Protein AF-A0AAD7UD82-F1 (afdb_monomer)

Foldseek 3Di:
DDPVVVVLVVVVVVLVVCVVVDDDPVVNVVVVVVNVVVVVVVVVVVVVVCVVVPDDPPDPVPPPPPPDDDPVVVVVVVCVVCVVVPPPDPPPCPVVVVVVVVVVVVVVVVVVVVVPDDDAQVPDPPDDPVNHDPPPVVVDDDDDDDPDDDDDPDPVNVVVVVVVVCVCVVVVPDPDDDDPVLLVVLVDDPPPPPPPPDPPDDPPDDPVVVVVCVVVVDDPPPDDPVSVVVVVVVVVVVVVCVVVVNPDDDDDDDDPVVVVVVQAQDAPQVVDDPDPDRDDPGGPHDPCRVPVQDDDPSNDDDDPVPDDPVRVVVVVVVVVVVVVVVVVVVVVSLVVSCVSHVVCVVVPPPPPVPDDDDDDDDDDDDDDDDDDPPVRVVVVVVVVVVVCVVVPPPPDDDDDDDDDDDDDDDDDDDDDDDDDD

pLDDT: mean 71.44, std 18.41, range [32.69, 97.19]

Sequence (421 aa):
MSATDLSEVTALSAVCEQYATGGSEAEVRSRLKEVHDAAVAASKFWNGRAKLLGTRPPRPAEELLVEGVDSETVWQQLQTQYKDLFAEDEDDEEEVSERDAAAEARALEAENAKDARDKHWSLRGEVWASDRPEDSLLGSDLTWDVKRKRGAVDADLTAKLEEVIKERIGEGRFDEVASAELQEKALDKPKPAVDDGDLGMAPRAGLAEEYEREYLGVQESKPTRDEAIDALWARLSGKLDALSHFHTAPQKPSLDLEAAAKIADIPAVSLEETTPLAVAATDHRAPEEVHAKKRGKASTLRASDEATTQERRATRAAKKRARNAKRKRLADDAKIVARLNPSRSLLRYDKKEDEPSKNLRPDAELPPSSKKSASTHLFEQLTEEARRVVHGDAAAVVPGDDVRSSTKRRRGAGAAAALKL

Organism: NCBI:txid2483200

Secondary structure (DSSP, 8-state):
--HHHHHHHHHHHHHHHHGGGT--HHHHHHHHHHHHHHHHHHHHHHHHHHHHS---PPPTTSS---TT--HHHHHHHHHHHHHTTSSS-SSSSHHHHHHHHHHHHHHHHHHHHHHTSPPPGGGSSS--GGGS-TTTTTTS------S-PPPP--HHHHHHHHHHHHHHHHHT---PPPPHHHHHHHHSPPPPP---TTTTS--SS-HHHHHHHHHHT----PPPHHHHHHHHHHHHHHHHHHHTTT-SPPPP----HHHHHHHTTSBHHHHS-S-SS----SBSS-HHHHS-PPPGGGSS---TTTS-HHHHHHHHHHHHHHHHHHHHHHHHHHHHHHHH-TTTTTS---TTTTS-----PPPPP--------HHHHHHHHHHHHHHHHHHT-----PPPP--------------------

Radius of gyration: 54.0 Å; Cα contacts (8 Å, |Δi|>4): 73; chains: 1; bounding box: 100×70×161 Å

InterPro domains:
  IPR012173 U3 small nucleolar ribonucleoprotein complex, subunit Mpp10 [PF04006] (104-330)
  IPR012173 U3 small nucleolar ribonucleoprotein complex, subunit Mpp10 [PTHR17039] (103-373)

Mean predicted aligned error: 22.77 Å

Solvent-accessible surface area (backbone atoms only — not comparable to full-atom values): 27460 Å² total; per-residue (Å²): 134,58,81,67,64,57,55,56,55,51,51,58,52,54,57,59,60,48,64,80,71,72,70,57,73,67,59,55,52,51,53,52,48,52,54,50,52,50,51,52,49,50,50,50,49,52,56,50,47,52,62,70,50,64,69,82,78,76,59,84,82,76,76,68,82,60,92,85,70,62,68,66,60,54,51,53,52,50,52,59,66,50,48,74,77,71,71,79,70,89,82,80,43,60,76,55,50,50,51,50,50,50,49,49,50,50,49,50,51,56,48,53,58,55,70,75,42,86,74,57,57,91,80,47,79,94,72,53,82,85,75,43,69,84,75,55,66,82,82,48,97,75,90,79,88,74,98,73,83,79,81,78,90,46,73,68,57,53,52,54,52,50,49,56,51,51,49,34,60,74,72,65,67,73,94,70,86,73,57,67,69,52,52,50,62,43,65,53,70,76,74,75,70,80,73,74,71,60,90,84,58,80,74,93,62,55,74,70,56,52,51,50,31,61,74,69,64,59,74,85,72,70,72,50,76,64,56,52,50,50,55,50,45,56,57,48,50,55,52,51,36,60,74,54,72,63,76,64,82,78,78,80,89,75,83,57,61,68,60,58,58,65,55,50,82,42,50,39,58,76,77,48,75,98,55,102,67,83,88,56,91,53,65,64,56,50,72,54,74,79,46,72,72,49,72,68,85,61,52,57,90,68,60,76,85,79,47,50,75,67,55,53,51,50,52,53,50,50,53,51,49,54,52,50,50,54,51,48,51,54,52,51,53,49,52,54,30,29,68,75,25,62,84,56,53,77,53,68,81,68,78,61,83,83,53,82,86,70,88,73,77,87,77,81,91,77,83,96,76,77,101,61,56,75,66,57,53,51,51,49,52,51,52,50,52,53,46,39,67,73,71,65,73,79,78,84,82,78,90,79,88,84,90,78,87,85,88,82,89,80,89,82,89,89,83,83,89,84,82,88,133

Structure (mmCIF, N/CA/C/O backbone):
data_AF-A0AAD7UD82-F1
#
_entry.id   AF-A0AAD7UD82-F1
#
loop_
_atom_site.group_PDB
_atom_site.id
_atom_site.type_symbol
_atom_site.label_atom_id
_atom_site.label_alt_id
_atom_site.label_comp_id
_atom_site.label_asym_id
_atom_site.label_entity_id
_atom_site.label_seq_id
_atom_site.pdbx_PDB_ins_code
_atom_site.Cartn_x
_atom_site.Cartn_y
_atom_site.Cartn_z
_atom_site.occupancy
_atom_site.B_iso_or_equiv
_atom_site.auth_seq_id
_atom_site.auth_comp_id
_atom_site.auth_asym_id
_atom_site.auth_atom_id
_atom_site.pdbx_PDB_model_num
ATOM 1 N N . MET A 1 1 ? 27.948 16.096 -43.966 1.00 41.59 1 MET A N 1
ATOM 2 C CA . MET A 1 1 ? 27.167 16.726 -42.884 1.00 41.59 1 MET A CA 1
ATOM 3 C C . MET A 1 1 ? 28.084 16.784 -41.685 1.00 41.59 1 MET A C 1
ATOM 5 O O . MET A 1 1 ? 28.415 15.743 -41.129 1.00 41.59 1 MET A O 1
ATOM 9 N N . SER A 1 2 ? 28.663 17.953 -41.434 1.00 43.12 2 SER A N 1
ATOM 10 C CA . SER A 1 2 ? 29.642 18.142 -40.359 1.00 43.12 2 SER A CA 1
ATOM 11 C C . SER A 1 2 ? 28.936 18.143 -39.005 1.00 43.12 2 SER A C 1
ATOM 13 O O . SER A 1 2 ? 27.756 18.463 -38.921 1.00 43.12 2 SER A O 1
ATOM 15 N N . ALA A 1 3 ? 29.657 17.795 -37.937 1.00 42.06 3 ALA A N 1
ATOM 16 C CA . ALA A 1 3 ? 29.125 17.666 -36.575 1.00 42.06 3 ALA A CA 1
ATOM 17 C C . ALA A 1 3 ? 28.396 18.923 -36.040 1.00 42.06 3 ALA A C 1
ATOM 19 O O . ALA A 1 3 ? 27.605 18.817 -35.108 1.00 42.06 3 ALA A O 1
ATOM 20 N N . THR A 1 4 ? 28.613 20.088 -36.655 1.00 53.38 4 THR A N 1
ATOM 21 C CA . THR A 1 4 ? 27.913 21.355 -36.388 1.00 53.38 4 THR A CA 1
ATOM 22 C C . THR A 1 4 ? 26.453 21.353 -36.850 1.00 53.38 4 THR A C 1
ATOM 24 O O . THR A 1 4 ? 25.592 21.929 -36.188 1.00 53.38 4 THR A O 1
ATOM 27 N N . ASP A 1 5 ? 26.143 20.638 -37.933 1.00 48.50 5 ASP A N 1
ATOM 28 C CA . ASP A 1 5 ? 24.815 20.641 -38.562 1.00 48.50 5 ASP A CA 1
ATOM 29 C C . ASP A 1 5 ? 23.801 19.846 -37.717 1.00 48.50 5 ASP A C 1
ATOM 31 O O . ASP A 1 5 ? 22.602 20.112 -37.735 1.00 48.50 5 ASP A O 1
ATOM 35 N N . LEU A 1 6 ? 24.287 18.878 -36.929 1.00 48.62 6 LEU A N 1
ATOM 36 C CA . LEU A 1 6 ? 23.470 18.074 -36.017 1.00 48.62 6 LEU A CA 1
ATOM 37 C C . LEU A 1 6 ? 23.188 18.800 -34.693 1.00 48.62 6 LEU A C 1
ATOM 39 O O . LEU A 1 6 ? 22.106 18.620 -34.137 1.00 48.62 6 LEU A O 1
ATOM 43 N N . SER A 1 7 ? 24.100 19.658 -34.214 1.00 54.25 7 SER A N 1
ATOM 44 C CA . SER A 1 7 ? 23.888 20.433 -32.981 1.00 54.25 7 SER A CA 1
ATOM 45 C C . SER A 1 7 ? 22.821 21.526 -33.126 1.00 54.25 7 SER A C 1
ATOM 47 O O . SER A 1 7 ? 22.067 21.790 -32.187 1.00 54.25 7 SER A O 1
ATOM 49 N N . GLU A 1 8 ? 22.699 22.123 -34.312 1.00 53.66 8 GLU A N 1
ATOM 50 C CA . GLU A 1 8 ? 21.733 23.198 -34.579 1.00 53.66 8 GLU A CA 1
ATOM 51 C C . GLU A 1 8 ? 20.295 22.662 -34.714 1.00 53.66 8 GLU A C 1
ATOM 53 O O . GLU A 1 8 ? 19.345 23.273 -34.220 1.00 53.66 8 GLU A O 1
ATOM 58 N N . VAL A 1 9 ? 20.130 21.458 -35.274 1.00 53.81 9 VAL A N 1
ATOM 59 C CA . VAL A 1 9 ? 18.827 20.774 -35.365 1.00 53.81 9 VAL A CA 1
ATOM 60 C C . VAL A 1 9 ? 18.359 20.275 -33.991 1.00 53.81 9 VAL A C 1
ATOM 62 O O . VAL A 1 9 ? 17.173 20.370 -33.669 1.00 53.81 9 VAL A O 1
ATOM 65 N N . THR A 1 10 ? 19.277 19.828 -33.123 1.00 55.84 10 THR A N 1
ATOM 66 C CA . THR A 1 10 ? 18.935 19.467 -31.735 1.00 55.84 10 THR A CA 1
ATOM 67 C C . THR A 1 10 ? 18.533 20.671 -30.879 1.00 55.84 10 THR A C 1
ATOM 69 O O . THR A 1 10 ? 17.670 20.537 -30.012 1.00 55.84 10 THR A O 1
ATOM 72 N N . ALA A 1 11 ? 19.080 21.862 -31.149 1.00 54.47 11 ALA A N 1
ATOM 73 C CA . ALA A 1 11 ? 18.708 23.085 -30.436 1.00 54.47 11 ALA A CA 1
ATOM 74 C C . ALA A 1 11 ? 17.272 23.538 -30.771 1.00 54.47 11 ALA A C 1
ATOM 76 O O . ALA A 1 11 ? 16.523 23.928 -29.876 1.00 54.47 11 ALA A O 1
ATOM 77 N N . LEU A 1 12 ? 16.849 23.408 -32.033 1.00 52.34 12 LEU A N 1
ATOM 78 C CA . LEU A 1 12 ? 15.473 23.699 -32.464 1.00 52.34 12 LEU A CA 1
ATOM 79 C C . LEU A 1 12 ? 14.443 22.717 -31.876 1.00 52.34 12 LEU A C 1
ATOM 81 O O . LEU A 1 12 ? 13.342 23.129 -31.504 1.00 52.34 12 LEU A O 1
ATOM 85 N N . SER A 1 13 ? 14.817 21.442 -31.728 1.00 56.28 13 SER A N 1
ATOM 86 C CA . SER A 1 13 ? 13.989 20.423 -31.065 1.00 56.28 13 SER A CA 1
ATOM 87 C C . SER A 1 13 ? 13.797 20.717 -29.571 1.00 56.28 13 SER A C 1
ATOM 89 O O . SER A 1 13 ? 12.679 20.638 -29.065 1.00 56.28 13 SER A O 1
ATOM 91 N N . ALA A 1 14 ? 14.861 21.127 -28.871 1.00 56.06 14 ALA A N 1
ATOM 92 C CA . ALA A 1 14 ? 14.815 21.432 -27.439 1.00 56.06 14 ALA A CA 1
ATOM 93 C C . ALA A 1 14 ? 13.984 22.689 -27.112 1.00 56.06 14 ALA A C 1
ATOM 95 O O . ALA A 1 14 ? 13.322 22.750 -26.075 1.00 56.06 14 ALA A O 1
ATOM 96 N N . VAL A 1 15 ? 13.974 23.686 -28.006 1.00 56.69 15 VAL A N 1
ATOM 97 C CA . VAL A 1 15 ? 13.125 24.881 -27.860 1.00 56.69 15 VAL A CA 1
ATOM 98 C C . VAL A 1 15 ? 11.642 24.530 -28.031 1.00 56.69 15 VAL A C 1
ATOM 100 O O . VAL A 1 15 ? 10.810 25.058 -27.294 1.00 56.69 15 VAL A O 1
ATOM 103 N N . CYS A 1 16 ? 11.297 23.599 -28.929 1.00 54.72 16 CYS A N 1
ATOM 104 C CA . CYS A 1 16 ? 9.913 23.146 -29.107 1.00 54.72 16 CYS A CA 1
ATOM 105 C C . CYS A 1 16 ? 9.400 22.281 -27.941 1.00 54.72 16 CYS A C 1
ATOM 107 O O . CYS A 1 16 ? 8.233 22.404 -27.574 1.00 54.72 16 CYS A O 1
ATOM 109 N N . GLU A 1 17 ? 10.242 21.452 -27.314 1.00 52.62 17 GLU A N 1
ATOM 110 C CA . GLU A 1 17 ? 9.834 20.639 -26.153 1.00 52.62 17 GLU A CA 1
ATOM 111 C C . GLU A 1 17 ? 9.592 21.476 -24.883 1.00 52.62 17 GLU A C 1
ATOM 113 O O . GLU A 1 17 ? 8.673 21.181 -24.120 1.00 52.62 17 GLU A O 1
ATOM 118 N N . GLN A 1 18 ? 10.331 22.572 -24.672 1.00 51.25 18 GLN A N 1
ATOM 119 C CA . GLN A 1 18 ? 10.130 23.460 -23.511 1.00 51.25 18 GLN A CA 1
ATOM 120 C C . GLN A 1 18 ? 8.876 24.348 -23.615 1.00 51.25 18 GLN A C 1
ATOM 122 O O . GLN A 1 18 ? 8.358 24.822 -22.599 1.00 51.25 18 GLN A O 1
ATOM 127 N N . TYR A 1 19 ? 8.334 24.534 -24.822 1.00 49.72 19 TYR A N 1
ATOM 128 C CA . TYR A 1 19 ? 7.053 25.216 -25.042 1.00 49.72 19 TYR A CA 1
ATOM 129 C C . TYR A 1 19 ? 5.864 24.458 -24.433 1.00 49.72 19 TYR A C 1
ATOM 131 O O . TYR A 1 19 ? 4.862 25.076 -24.076 1.00 49.72 19 TYR A O 1
ATOM 139 N N . ALA A 1 20 ? 5.983 23.139 -24.247 1.00 52.00 20 ALA A N 1
ATOM 140 C CA . ALA A 1 20 ? 4.963 22.333 -23.581 1.00 52.00 20 ALA A CA 1
ATOM 141 C C . ALA A 1 20 ? 4.936 22.534 -22.050 1.00 52.00 20 ALA A C 1
ATOM 143 O O . ALA A 1 20 ? 3.969 22.132 -21.405 1.00 52.00 20 ALA A O 1
ATOM 144 N N . THR A 1 21 ? 5.960 23.171 -21.459 1.00 50.28 21 THR A N 1
ATOM 145 C CA . THR A 1 21 ? 6.137 23.289 -19.997 1.00 50.28 21 THR A CA 1
ATOM 146 C C . THR A 1 21 ? 5.994 24.708 -19.421 1.00 50.28 21 THR A C 1
ATOM 148 O O . THR A 1 21 ? 6.273 24.908 -18.243 1.00 50.28 21 THR A O 1
ATOM 151 N N . GLY A 1 22 ? 5.511 25.693 -20.193 1.00 51.94 22 GLY A N 1
ATOM 152 C CA . GLY A 1 22 ? 5.015 26.968 -19.638 1.00 51.94 22 GLY A CA 1
ATOM 153 C C . GLY A 1 22 ? 6.053 28.063 -19.332 1.00 51.94 22 GLY A C 1
ATOM 154 O O . GLY A 1 22 ? 5.940 28.739 -18.311 1.00 51.94 22 GLY A O 1
ATOM 155 N N . GLY A 1 23 ? 7.045 28.278 -20.203 1.00 58.81 23 GLY A N 1
ATOM 156 C CA . GLY A 1 23 ? 7.944 29.444 -20.116 1.00 58.81 23 GLY A CA 1
ATOM 157 C C . GLY A 1 23 ? 7.244 30.778 -20.438 1.00 58.81 23 GLY A C 1
ATOM 158 O O . GLY A 1 23 ? 6.305 30.818 -21.232 1.00 58.81 23 GLY A O 1
ATOM 159 N N . SER A 1 24 ? 7.691 31.885 -19.828 1.00 69.00 24 SER A N 1
ATOM 160 C CA . SER A 1 24 ? 7.093 33.214 -20.050 1.00 69.00 24 SER A CA 1
ATOM 161 C C . SER A 1 24 ? 7.308 33.715 -21.490 1.00 69.00 24 SER A C 1
ATOM 163 O O . SER A 1 24 ? 8.380 33.541 -22.070 1.00 69.00 24 SER A O 1
ATOM 165 N N . GLU A 1 25 ? 6.300 34.374 -22.075 1.00 64.00 25 GLU A N 1
ATOM 166 C CA . GLU A 1 25 ? 6.295 34.807 -23.488 1.00 64.00 25 GLU A CA 1
ATOM 167 C C . GLU A 1 25 ? 7.490 35.715 -23.858 1.00 64.00 25 GLU A C 1
ATOM 169 O O . GLU A 1 25 ? 7.962 35.718 -24.997 1.00 64.00 25 GLU A O 1
ATOM 174 N N . ALA A 1 26 ? 8.026 36.455 -22.884 1.00 66.06 26 ALA A N 1
ATOM 175 C CA . ALA A 1 26 ? 9.202 37.304 -23.058 1.00 66.06 26 ALA A CA 1
ATOM 176 C C . ALA A 1 26 ? 10.496 36.496 -23.265 1.00 66.06 26 ALA A C 1
ATOM 178 O O . ALA A 1 26 ? 11.315 36.849 -24.114 1.00 66.06 26 ALA A O 1
ATOM 179 N N . GLU A 1 27 ? 10.666 35.393 -22.533 1.00 68.94 27 GLU A N 1
ATOM 180 C CA . GLU A 1 27 ? 11.852 34.532 -22.626 1.00 68.94 27 GLU A CA 1
ATOM 181 C C . GLU A 1 27 ? 11.884 33.779 -23.960 1.00 68.94 27 GLU A C 1
ATOM 183 O O . GLU A 1 27 ? 12.913 33.688 -24.631 1.00 68.94 27 GLU A O 1
ATOM 188 N N . VAL A 1 28 ? 10.710 33.341 -24.402 1.00 67.25 28 VAL A N 1
ATOM 189 C CA . VAL A 1 28 ? 10.487 32.727 -25.708 1.00 67.25 28 VAL A CA 1
ATOM 190 C C . VAL A 1 28 ? 10.848 33.678 -26.855 1.00 67.25 28 VAL A C 1
ATOM 192 O O . VAL A 1 28 ? 11.573 33.295 -27.773 1.00 67.25 28 VAL A O 1
ATOM 195 N N . ARG A 1 29 ? 10.392 34.938 -26.802 1.00 70.12 29 ARG A N 1
ATOM 196 C CA . ARG A 1 29 ? 10.712 35.947 -27.828 1.00 70.12 29 ARG A CA 1
ATOM 197 C C . ARG A 1 29 ? 12.199 36.300 -27.853 1.00 70.12 29 ARG A C 1
ATOM 199 O O . ARG A 1 29 ? 12.736 36.522 -28.935 1.00 70.12 29 ARG A O 1
ATOM 206 N N . SER A 1 30 ? 12.863 36.325 -26.694 1.00 75.44 30 SER A N 1
ATOM 207 C CA . SER A 1 30 ? 14.314 36.543 -26.605 1.00 75.44 30 SER A CA 1
ATOM 208 C C . SER A 1 30 ? 15.085 35.430 -27.309 1.00 75.44 30 SER A C 1
ATOM 210 O O . SER A 1 30 ? 15.912 35.703 -28.174 1.00 75.44 30 SER A O 1
ATOM 212 N N . ARG A 1 31 ? 14.749 34.168 -27.020 1.00 70.31 31 ARG A N 1
ATOM 213 C CA . ARG A 1 31 ? 15.411 33.013 -27.641 1.00 70.31 31 ARG A CA 1
ATOM 214 C C . ARG A 1 31 ? 15.108 32.892 -29.134 1.00 70.31 31 ARG A C 1
ATOM 216 O O . ARG A 1 31 ? 15.991 32.548 -29.912 1.00 70.31 31 ARG A O 1
ATOM 223 N N . LEU A 1 32 ? 13.893 33.236 -29.569 1.00 73.75 32 LEU A N 1
ATOM 224 C CA . LEU A 1 32 ? 13.558 33.276 -30.997 1.00 73.75 32 LEU A CA 1
ATOM 225 C C . LEU A 1 32 ? 14.373 34.345 -31.741 1.00 73.75 32 LEU A C 1
ATOM 227 O O . LEU A 1 32 ? 14.777 34.138 -32.884 1.00 73.75 32 LEU A O 1
ATOM 231 N N . LYS A 1 33 ? 14.645 35.475 -31.078 1.00 75.81 33 LYS A N 1
ATOM 232 C CA . LYS A 1 33 ? 15.500 36.535 -31.611 1.00 75.81 33 LYS A CA 1
ATOM 233 C C . LYS A 1 33 ? 16.958 36.086 -31.713 1.00 75.81 33 LYS A C 1
ATOM 235 O O . LYS A 1 33 ? 17.575 36.322 -32.742 1.00 75.81 33 LYS A O 1
ATOM 240 N N . GLU A 1 34 ? 17.468 35.356 -30.723 1.00 79.31 34 GLU A N 1
ATOM 241 C CA . GLU A 1 34 ? 18.815 34.764 -30.769 1.00 79.31 34 GLU A CA 1
ATOM 242 C C . GLU A 1 34 ? 18.970 33.755 -31.919 1.00 79.31 34 GLU A C 1
ATOM 244 O O . GLU A 1 34 ? 19.964 33.796 -32.644 1.00 79.31 34 GLU A O 1
ATOM 249 N N . VAL A 1 35 ? 17.967 32.899 -32.153 1.00 74.44 35 VAL A N 1
ATOM 250 C CA . VAL A 1 35 ? 17.963 31.964 -33.294 1.00 74.44 35 VAL A CA 1
ATOM 251 C C . VAL A 1 35 ? 17.886 32.713 -34.630 1.00 74.44 35 VAL A C 1
ATOM 253 O O . VAL A 1 35 ? 18.587 32.358 -35.579 1.00 74.44 35 VAL A O 1
ATOM 256 N N . HIS A 1 36 ? 17.074 33.770 -34.717 1.00 77.25 36 HIS A N 1
ATOM 257 C CA . HIS A 1 36 ? 16.993 34.611 -35.913 1.00 77.25 36 HIS A CA 1
ATOM 258 C C . HIS A 1 36 ? 18.325 35.315 -36.205 1.00 77.25 36 HIS A C 1
ATOM 260 O O . HIS A 1 36 ? 18.802 35.285 -37.339 1.00 77.25 36 HIS A O 1
ATOM 266 N N . ASP A 1 37 ? 18.962 35.888 -35.185 1.00 77.06 37 ASP A N 1
ATOM 267 C CA . ASP A 1 37 ? 20.243 36.578 -35.317 1.00 77.06 37 ASP A CA 1
ATOM 268 C C . ASP A 1 37 ? 21.368 35.599 -35.703 1.00 77.06 37 ASP A C 1
ATOM 270 O O . ASP A 1 37 ? 22.201 35.923 -36.556 1.00 77.06 37 ASP A O 1
ATOM 274 N N . ALA A 1 38 ? 21.345 34.367 -35.178 1.00 73.19 38 ALA A N 1
ATOM 275 C CA . ALA A 1 38 ? 22.253 33.293 -35.581 1.00 73.19 38 ALA A CA 1
ATOM 276 C C . ALA A 1 38 ? 22.040 32.863 -37.045 1.00 73.19 38 ALA A C 1
ATOM 278 O O . ALA A 1 38 ? 23.007 32.733 -37.798 1.00 73.19 38 ALA A O 1
ATOM 279 N N . ALA A 1 39 ? 20.788 32.729 -37.496 1.00 68.81 39 ALA A N 1
ATOM 280 C CA . ALA A 1 39 ? 20.468 32.412 -38.889 1.00 68.81 39 ALA A CA 1
ATOM 281 C C . ALA A 1 39 ? 20.890 33.537 -39.854 1.00 68.81 39 ALA A C 1
ATOM 283 O O . ALA A 1 39 ? 21.414 33.280 -40.942 1.00 68.81 39 ALA A O 1
ATOM 284 N N . VAL A 1 40 ? 20.725 34.800 -39.449 1.00 73.62 40 VAL A N 1
ATOM 285 C CA . VAL A 1 40 ? 21.196 35.965 -40.212 1.00 73.62 40 VAL A CA 1
ATOM 286 C C . VAL A 1 40 ? 22.728 36.000 -40.268 1.00 73.62 40 VAL A C 1
ATOM 288 O O . VAL A 1 40 ? 23.292 36.304 -41.323 1.00 73.62 40 VAL A O 1
ATOM 291 N N . ALA A 1 41 ? 23.420 35.656 -39.178 1.00 73.31 41 ALA A N 1
ATOM 292 C CA . ALA A 1 41 ? 24.879 35.551 -39.150 1.00 73.31 41 ALA A CA 1
ATOM 293 C C . ALA A 1 41 ? 25.392 34.411 -40.047 1.00 73.31 41 ALA A C 1
ATOM 295 O O . ALA A 1 41 ? 26.320 34.626 -40.830 1.00 73.31 41 ALA A O 1
ATOM 296 N N . ALA A 1 42 ? 24.741 33.245 -40.021 1.00 69.88 42 ALA A N 1
ATOM 297 C CA . ALA A 1 42 ? 25.049 32.123 -40.901 1.00 69.88 42 ALA A CA 1
ATOM 298 C C . ALA A 1 42 ? 24.818 32.484 -42.378 1.00 69.88 42 ALA A C 1
ATOM 300 O O . ALA A 1 42 ? 25.689 32.253 -43.213 1.00 69.88 42 ALA A O 1
ATOM 301 N N . SER A 1 43 ? 23.707 33.146 -42.711 1.00 70.75 43 SER A N 1
ATOM 302 C CA . SER A 1 43 ? 23.436 33.625 -44.075 1.00 70.75 43 SER A CA 1
ATOM 303 C C . SER A 1 43 ? 24.486 34.631 -44.558 1.00 70.75 43 SER A C 1
ATOM 305 O O . SER A 1 43 ? 24.950 34.550 -45.697 1.00 70.75 43 SER A O 1
ATOM 307 N N . LYS A 1 44 ? 24.938 35.550 -43.696 1.00 73.94 44 LYS A N 1
ATOM 308 C CA . LYS A 1 44 ? 26.041 36.473 -44.020 1.00 73.94 44 LYS A CA 1
ATOM 309 C C . LYS A 1 44 ? 27.370 35.742 -44.195 1.00 73.94 44 LYS A C 1
ATOM 311 O O . LYS A 1 44 ? 28.128 36.096 -45.094 1.00 73.94 44 LYS A O 1
ATOM 316 N N . PHE A 1 45 ? 27.640 34.717 -43.390 1.00 75.50 45 PHE A N 1
ATOM 317 C CA . PHE A 1 45 ? 28.834 33.884 -43.510 1.00 75.50 45 PHE A CA 1
ATOM 318 C C . PHE A 1 45 ? 28.839 33.081 -44.817 1.00 75.50 45 PHE A C 1
ATOM 320 O O . PHE A 1 45 ? 29.833 33.101 -45.538 1.00 75.50 45 PHE A O 1
ATOM 327 N N . TRP A 1 46 ? 27.719 32.456 -45.185 1.00 61.56 46 TRP A N 1
ATOM 328 C CA . TRP A 1 46 ? 27.580 31.711 -46.439 1.00 61.56 46 TRP A CA 1
ATOM 329 C C . TRP A 1 46 ? 27.593 32.624 -47.670 1.00 61.56 46 TRP A C 1
ATOM 331 O O . TRP A 1 46 ? 28.277 32.312 -48.641 1.00 61.56 46 TRP A O 1
ATOM 341 N N . ASN A 1 47 ? 26.955 33.796 -47.612 1.00 61.06 47 ASN A N 1
ATOM 342 C CA . ASN A 1 47 ? 27.049 34.804 -48.674 1.00 61.06 47 ASN A CA 1
ATOM 343 C C . ASN A 1 47 ? 28.449 35.441 -48.770 1.00 61.06 47 ASN A C 1
ATOM 345 O O . ASN A 1 47 ? 28.890 35.802 -49.858 1.00 61.06 47 ASN A O 1
ATOM 349 N N . GLY A 1 48 ? 29.175 35.565 -47.655 1.00 63.53 48 GLY A N 1
ATOM 350 C CA . GLY A 1 48 ? 30.577 35.992 -47.634 1.00 63.53 48 GLY A CA 1
ATOM 351 C C . GLY A 1 48 ? 31.518 34.923 -48.195 1.00 63.53 48 GLY A C 1
ATOM 352 O O . GLY A 1 48 ? 32.422 35.230 -48.968 1.00 63.53 48 GLY A O 1
ATOM 353 N N . ARG A 1 49 ? 31.253 33.649 -47.893 1.00 54.62 49 ARG A N 1
ATOM 354 C CA . ARG A 1 49 ? 31.968 32.497 -48.453 1.00 54.62 49 ARG A CA 1
ATOM 355 C C . ARG A 1 49 ? 31.684 32.314 -49.946 1.00 54.62 49 ARG A C 1
ATOM 357 O O . ARG A 1 49 ? 32.597 31.955 -50.675 1.00 54.62 49 ARG A O 1
ATOM 364 N N . ALA A 1 50 ? 30.482 32.654 -50.411 1.00 52.25 50 ALA A N 1
ATOM 365 C CA . ALA A 1 50 ? 30.121 32.729 -51.830 1.00 52.25 50 ALA A CA 1
ATOM 366 C C . ALA A 1 50 ? 30.737 33.936 -52.570 1.00 52.25 50 ALA A C 1
ATOM 368 O O . ALA A 1 50 ? 30.701 33.982 -53.792 1.00 52.25 50 ALA A O 1
ATOM 369 N N . LYS A 1 51 ? 31.305 34.916 -51.850 1.00 56.22 51 LYS A N 1
ATOM 370 C CA . LYS A 1 51 ? 32.158 35.970 -52.431 1.00 56.22 51 LYS A CA 1
ATOM 371 C C . LYS A 1 51 ? 33.641 35.580 -52.465 1.00 56.22 51 LYS A C 1
ATOM 373 O O . LYS A 1 51 ? 34.376 36.125 -53.278 1.00 56.22 51 LYS A O 1
ATOM 378 N N . LEU A 1 52 ? 34.076 34.661 -51.593 1.00 54.16 52 LEU A N 1
ATOM 379 C CA . LEU A 1 52 ? 35.445 34.118 -51.550 1.00 54.16 52 LEU A CA 1
ATOM 380 C C . LEU A 1 52 ? 35.639 32.914 -52.487 1.00 54.16 52 LEU A C 1
ATOM 382 O O . LEU A 1 52 ? 36.712 32.741 -53.054 1.00 54.16 52 LEU A O 1
ATOM 386 N N . LEU A 1 53 ? 34.599 32.102 -52.677 1.00 50.75 53 LEU A N 1
ATOM 387 C CA . LEU A 1 53 ? 34.477 31.170 -53.794 1.00 50.75 53 LEU A CA 1
ATOM 388 C C . LEU A 1 53 ? 33.948 31.991 -54.964 1.00 50.75 53 LEU A C 1
ATOM 390 O O . LEU A 1 53 ? 32.756 32.267 -55.011 1.00 50.75 53 LEU A O 1
ATOM 394 N N . GLY A 1 54 ? 34.863 32.468 -55.809 1.00 44.88 54 GLY A N 1
ATOM 395 C CA . GLY A 1 54 ? 34.603 33.416 -56.887 1.00 44.88 54 GLY A CA 1
ATOM 396 C C . GLY A 1 54 ? 33.284 33.188 -57.628 1.00 44.88 54 GLY A C 1
ATOM 397 O O . GLY A 1 54 ? 32.823 32.062 -57.811 1.00 44.88 54 GLY A O 1
ATOM 398 N N . THR A 1 55 ? 32.692 34.306 -58.037 1.00 52.19 55 THR A N 1
ATOM 399 C CA . THR A 1 55 ? 31.581 34.416 -58.984 1.00 52.19 55 THR A CA 1
ATOM 400 C C . THR A 1 55 ? 31.484 33.224 -59.933 1.00 52.19 55 THR A C 1
ATOM 402 O O . THR A 1 55 ? 32.471 32.858 -60.571 1.00 52.19 55 THR A O 1
ATOM 405 N N . ARG A 1 56 ? 30.272 32.670 -60.072 1.00 44.69 56 ARG A N 1
ATOM 406 C CA . ARG A 1 56 ? 29.895 31.799 -61.195 1.00 44.69 56 ARG A CA 1
ATOM 407 C C . ARG A 1 56 ? 30.546 32.353 -62.473 1.00 44.69 56 ARG A C 1
ATOM 409 O O . ARG A 1 56 ? 30.303 33.529 -62.753 1.00 44.69 56 ARG A O 1
ATOM 416 N N . PRO A 1 57 ? 31.362 31.581 -63.213 1.00 44.25 57 PRO A N 1
ATOM 417 C CA . PRO A 1 57 ? 31.971 32.112 -64.420 1.00 44.25 57 PRO A CA 1
ATOM 418 C C . PRO A 1 57 ? 30.844 32.542 -65.371 1.00 44.25 57 PRO A C 1
ATOM 420 O O . PRO A 1 57 ? 29.859 31.798 -65.511 1.00 44.25 57 PRO A O 1
ATOM 423 N N . PRO A 1 58 ? 30.920 33.748 -65.960 1.00 47.25 58 PRO A N 1
ATOM 424 C CA . PRO A 1 58 ? 29.966 34.155 -66.975 1.00 47.25 58 PRO A CA 1
ATOM 425 C C . PRO A 1 58 ? 29.996 33.131 -68.111 1.00 47.25 58 PRO A C 1
ATOM 427 O O . PRO A 1 58 ? 31.023 32.515 -68.404 1.00 47.25 58 PRO A O 1
ATOM 430 N N . ARG A 1 59 ? 28.831 32.884 -68.714 1.00 47.81 59 ARG A N 1
ATOM 431 C CA . ARG A 1 59 ? 28.765 31.992 -69.872 1.00 47.81 59 ARG A CA 1
ATOM 432 C C . ARG A 1 59 ? 29.608 32.626 -70.985 1.00 47.81 59 ARG A C 1
ATOM 434 O O . ARG A 1 59 ? 29.532 33.841 -71.149 1.00 47.81 59 ARG A O 1
ATOM 441 N N . PRO A 1 60 ? 30.323 31.839 -71.803 1.00 45.34 60 PRO A N 1
ATOM 442 C CA . PRO A 1 60 ? 31.175 32.365 -72.877 1.00 45.34 60 PRO A CA 1
ATOM 443 C C . PRO A 1 60 ? 30.422 33.199 -73.936 1.00 45.34 60 PRO A C 1
ATOM 445 O O . PRO A 1 60 ? 31.043 33.838 -74.774 1.00 45.34 60 PRO A O 1
ATOM 448 N N . ALA A 1 61 ? 29.086 33.234 -73.889 1.00 45.75 61 ALA A N 1
ATOM 449 C CA . ALA A 1 61 ? 28.245 34.077 -74.736 1.00 45.75 61 ALA A CA 1
ATOM 450 C C . ALA A 1 61 ? 28.019 35.511 -74.199 1.00 45.75 61 ALA A C 1
ATOM 452 O O . ALA A 1 61 ? 27.428 36.319 -74.907 1.00 45.75 61 ALA A O 1
ATOM 453 N N . GLU A 1 62 ? 28.456 35.844 -72.979 1.00 52.03 62 GLU A N 1
ATOM 454 C CA . GLU A 1 62 ? 28.234 37.169 -72.362 1.00 52.03 62 GLU A CA 1
ATOM 455 C C . GLU A 1 62 ? 29.490 38.065 -72.325 1.00 52.03 62 GLU A C 1
ATOM 457 O O . GLU A 1 62 ? 29.391 39.217 -71.914 1.00 52.03 62 GLU A O 1
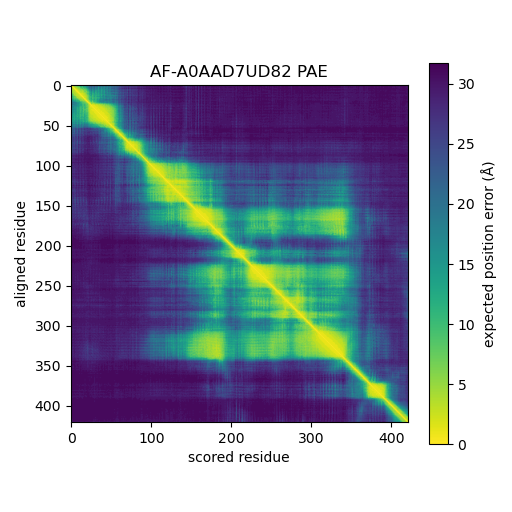ATOM 462 N N . GLU A 1 63 ? 30.648 37.593 -72.810 1.00 49.28 63 GLU A N 1
ATOM 463 C CA . GLU A 1 63 ? 31.910 38.368 -72.866 1.00 49.28 63 GLU A CA 1
ATOM 464 C C . GLU A 1 63 ? 32.369 38.703 -74.305 1.00 49.28 63 GLU A C 1
ATOM 466 O O . GLU A 1 63 ? 33.371 39.381 -74.503 1.00 49.28 63 GLU A O 1
ATOM 471 N N . LEU A 1 64 ? 31.611 38.288 -75.331 1.00 51.25 64 LEU A N 1
ATOM 472 C CA . LEU A 1 64 ? 31.919 38.552 -76.748 1.00 51.25 64 LEU A CA 1
ATOM 473 C C . LEU A 1 64 ? 31.090 39.677 -77.391 1.00 51.25 64 LEU A C 1
ATOM 475 O O . LEU A 1 64 ? 31.238 39.935 -78.582 1.00 51.25 64 LEU A O 1
ATOM 479 N N . LEU A 1 65 ? 30.268 40.401 -76.626 1.00 50.47 65 LEU A N 1
ATOM 480 C CA . LEU A 1 65 ? 29.706 41.683 -77.076 1.00 50.47 65 LEU A CA 1
ATOM 481 C C . LEU A 1 65 ? 30.622 42.840 -76.652 1.00 50.47 65 LEU A C 1
ATOM 483 O O . LEU A 1 65 ? 30.242 43.725 -75.890 1.00 50.47 65 LEU A O 1
ATOM 487 N N . VAL A 1 66 ? 31.853 42.827 -77.162 1.00 50.31 66 VAL A N 1
ATOM 488 C CA . VAL A 1 66 ? 32.627 44.060 -77.318 1.00 50.31 66 VAL A CA 1
ATOM 489 C C . VAL A 1 66 ? 32.296 44.587 -78.708 1.00 50.31 66 VAL A C 1
ATOM 491 O O . VAL A 1 66 ? 32.595 43.951 -79.717 1.00 50.31 66 VAL A O 1
ATOM 494 N N . GLU A 1 67 ? 31.603 45.720 -78.751 1.00 54.91 67 GLU A N 1
ATOM 495 C CA . GLU A 1 67 ? 31.222 46.406 -79.982 1.00 54.91 67 GLU A CA 1
ATOM 496 C C . GLU A 1 67 ? 32.471 46.690 -80.839 1.00 54.91 67 GLU A C 1
ATOM 498 O O . GLU A 1 67 ? 33.333 47.475 -80.446 1.00 54.91 67 GLU A O 1
ATOM 503 N N . GLY A 1 68 ? 32.570 46.052 -82.013 1.00 58.22 68 GLY A N 1
ATOM 504 C CA . GLY A 1 68 ? 33.469 46.494 -83.087 1.00 58.22 68 GLY A CA 1
ATOM 505 C C . GLY A 1 68 ? 34.485 45.497 -83.657 1.00 58.22 68 GLY A C 1
ATOM 506 O O . GLY A 1 68 ? 35.308 45.929 -84.460 1.00 58.22 68 GLY A O 1
ATOM 507 N N . VAL A 1 69 ? 34.458 44.203 -83.313 1.00 59.72 69 VAL A N 1
ATOM 508 C CA . VAL A 1 69 ? 35.339 43.201 -83.954 1.00 59.72 69 VAL A CA 1
ATOM 509 C C . VAL A 1 69 ? 34.506 42.196 -84.750 1.00 59.72 69 VAL A C 1
ATOM 511 O O . VAL A 1 69 ? 33.710 41.455 -84.178 1.00 59.72 69 VAL A O 1
ATOM 514 N N . ASP A 1 70 ? 34.676 42.183 -86.076 1.00 63.47 70 ASP A N 1
ATOM 515 C CA . ASP A 1 70 ? 33.974 41.262 -86.975 1.00 63.47 70 ASP A CA 1
ATOM 516 C C . ASP A 1 70 ? 34.278 39.803 -86.612 1.00 63.47 70 ASP A C 1
ATOM 518 O O . ASP A 1 70 ? 35.437 39.378 -86.565 1.00 63.47 70 ASP A O 1
ATOM 522 N N . SER A 1 71 ? 33.214 39.029 -86.383 1.00 57.19 71 SER A N 1
ATOM 523 C CA . SER A 1 71 ? 33.285 37.605 -86.023 1.00 57.19 71 SER A CA 1
ATOM 524 C C . SER A 1 71 ? 34.084 36.766 -87.029 1.00 57.19 71 SER A C 1
ATOM 526 O O . SER A 1 71 ? 34.734 35.794 -86.654 1.00 57.19 71 SER A O 1
ATOM 528 N N . GLU A 1 72 ? 34.105 37.180 -88.293 1.00 63.16 72 GLU A N 1
ATOM 529 C CA . GLU A 1 72 ? 34.801 36.505 -89.388 1.00 63.16 72 GLU A CA 1
ATOM 530 C C . GLU A 1 72 ? 36.330 36.637 -89.277 1.00 63.16 72 GLU A C 1
ATOM 532 O O . GLU A 1 72 ? 37.065 35.682 -89.532 1.00 63.16 72 GLU A O 1
ATOM 537 N N . THR A 1 73 ? 36.817 37.779 -88.783 1.00 71.00 73 THR A N 1
ATOM 538 C CA . THR A 1 73 ? 38.247 38.033 -88.557 1.00 71.00 73 THR A CA 1
ATOM 539 C C . THR A 1 73 ? 38.777 37.191 -87.401 1.00 71.00 73 THR A C 1
ATOM 541 O O . THR A 1 73 ? 39.864 36.628 -87.493 1.00 71.00 73 THR A O 1
ATOM 544 N N . VAL A 1 74 ? 37.980 37.034 -86.338 1.00 68.50 74 VAL A N 1
ATOM 545 C CA . VAL A 1 74 ? 38.317 36.181 -85.185 1.00 68.50 74 VAL A CA 1
ATOM 546 C C . VAL A 1 74 ? 38.390 34.712 -85.603 1.00 68.50 74 VAL A C 1
ATOM 548 O O . VAL A 1 74 ? 39.332 34.016 -85.229 1.00 68.50 74 VAL A O 1
ATOM 551 N N . TRP A 1 75 ? 37.451 34.249 -86.434 1.00 67.75 75 TRP A N 1
ATOM 552 C CA . TRP A 1 75 ? 37.466 32.883 -86.963 1.00 67.75 75 TRP A CA 1
ATOM 553 C C . TRP A 1 75 ? 38.663 32.606 -87.881 1.00 67.75 75 TRP A C 1
ATOM 555 O O . TRP A 1 75 ? 39.276 31.546 -87.765 1.00 67.75 75 TRP A O 1
ATOM 565 N N . GLN A 1 76 ? 39.058 33.553 -88.736 1.00 73.00 76 GLN A N 1
ATOM 566 C CA . GLN A 1 76 ? 40.242 33.405 -89.596 1.00 73.00 76 GLN A CA 1
ATOM 567 C C . GLN A 1 76 ? 41.559 33.410 -88.803 1.00 73.00 76 GLN A C 1
ATOM 569 O O . GLN A 1 76 ? 42.500 32.686 -89.144 1.00 73.00 76 GLN A O 1
ATOM 574 N N . GLN A 1 77 ? 41.628 34.189 -87.721 1.00 67.94 77 GLN A N 1
ATOM 575 C CA . GLN A 1 77 ? 42.793 34.236 -86.835 1.00 67.94 77 GLN A CA 1
ATOM 576 C C . GLN A 1 77 ? 42.914 32.959 -85.997 1.00 67.94 77 GLN A C 1
ATOM 578 O O . GLN A 1 77 ? 44.013 32.433 -85.835 1.00 67.94 77 GLN A O 1
ATOM 583 N N . LEU A 1 78 ? 41.785 32.401 -85.545 1.00 69.62 78 LEU A N 1
ATOM 584 C CA . LEU A 1 78 ? 41.759 31.079 -84.919 1.00 69.62 78 LEU A CA 1
ATOM 585 C C . LEU A 1 78 ? 42.201 29.995 -85.911 1.00 69.62 78 LEU A C 1
ATOM 587 O O . LEU A 1 78 ? 43.044 29.168 -85.581 1.00 69.62 78 LEU A O 1
ATOM 591 N N . GLN A 1 79 ? 41.682 30.017 -87.141 1.00 67.19 79 GLN A N 1
ATOM 592 C CA . GLN A 1 79 ? 42.051 29.035 -88.162 1.00 67.19 79 GLN A CA 1
ATOM 593 C C . GLN A 1 79 ? 43.540 29.069 -88.493 1.00 67.19 79 GLN A C 1
ATOM 595 O O . GLN A 1 79 ? 44.125 28.013 -88.671 1.00 67.19 79 GLN A O 1
ATOM 600 N N . THR A 1 80 ? 44.171 30.242 -88.552 1.00 70.44 80 THR A N 1
ATOM 601 C CA . THR A 1 80 ? 45.616 30.341 -88.816 1.00 70.44 80 THR A CA 1
ATOM 602 C C . THR A 1 80 ? 46.468 29.942 -87.616 1.00 70.44 80 THR A C 1
ATOM 604 O O . THR A 1 80 ? 47.488 29.297 -87.817 1.00 70.44 80 THR A O 1
ATOM 607 N N . GLN A 1 81 ? 46.046 30.241 -86.383 1.00 64.06 81 GLN A N 1
ATOM 608 C CA . GLN A 1 81 ? 46.775 29.805 -85.185 1.00 64.06 81 GLN A CA 1
ATOM 609 C C . GLN A 1 81 ? 46.687 28.298 -84.921 1.00 64.06 81 GLN A C 1
ATOM 611 O O . GLN A 1 81 ? 47.644 27.723 -84.415 1.00 64.06 81 GLN A O 1
ATOM 616 N N . TYR A 1 82 ? 45.568 27.654 -85.261 1.00 63.12 82 TYR A N 1
ATOM 617 C CA . TYR A 1 82 ? 45.415 26.207 -85.087 1.00 63.12 82 TYR A CA 1
ATOM 618 C C . TYR A 1 82 ? 45.898 25.395 -86.292 1.00 63.12 82 TYR A C 1
ATOM 620 O O . TYR A 1 82 ? 46.099 24.196 -86.154 1.00 63.12 82 TYR A O 1
ATOM 628 N N . LYS A 1 83 ? 46.135 26.014 -87.455 1.00 60.31 83 LYS A N 1
ATOM 629 C CA . LYS A 1 83 ? 46.612 25.301 -88.649 1.00 60.31 83 LYS A CA 1
ATOM 630 C C . LYS A 1 83 ? 47.994 24.673 -88.460 1.00 60.31 83 LYS A C 1
ATOM 632 O O . LYS A 1 83 ? 48.217 23.585 -88.970 1.00 60.31 83 LYS A O 1
ATOM 637 N N . ASP A 1 84 ? 48.866 25.311 -87.683 1.00 59.38 84 ASP A N 1
ATOM 638 C CA . ASP A 1 84 ? 50.222 24.811 -87.415 1.00 59.38 84 ASP A CA 1
ATOM 639 C C . ASP A 1 84 ? 50.258 23.757 -86.287 1.00 59.38 84 ASP A C 1
ATOM 641 O O . ASP A 1 84 ? 51.265 23.087 -86.102 1.00 59.38 84 ASP A O 1
ATOM 645 N N . LEU A 1 85 ? 49.155 23.579 -85.547 1.00 58.00 85 LEU A N 1
ATOM 646 C CA . LEU A 1 85 ? 48.998 22.556 -84.499 1.00 58.00 85 LEU A CA 1
ATOM 647 C C . LEU A 1 85 ? 48.470 21.212 -85.032 1.00 58.00 85 LEU A C 1
ATOM 649 O O . LEU A 1 85 ? 48.438 20.246 -84.279 1.00 58.00 85 LEU A O 1
ATOM 653 N N . PHE A 1 86 ? 48.051 21.157 -86.301 1.00 49.88 86 PHE A N 1
ATOM 654 C CA . PHE A 1 86 ? 47.487 19.967 -86.958 1.00 49.88 86 PHE A CA 1
ATOM 655 C C . PHE A 1 86 ? 48.193 19.628 -88.287 1.00 49.88 86 PHE A C 1
ATOM 657 O O . PHE A 1 86 ? 47.612 18.940 -89.119 1.00 49.88 86 PHE A O 1
ATOM 664 N N . ALA A 1 87 ? 49.394 20.166 -88.536 1.00 57.00 87 ALA A N 1
ATOM 665 C CA . ALA A 1 87 ? 50.098 20.041 -89.822 1.00 57.00 87 ALA A CA 1
ATOM 666 C C . ALA A 1 87 ? 51.430 19.270 -89.757 1.00 57.00 87 ALA A C 1
ATOM 668 O O . ALA A 1 87 ? 52.198 19.314 -90.716 1.00 57.00 87 ALA A O 1
ATOM 669 N N . GLU A 1 88 ? 51.703 18.553 -88.670 1.00 54.72 88 GLU A N 1
ATOM 670 C CA . GLU A 1 88 ? 52.794 17.578 -88.601 1.00 54.72 88 GLU A CA 1
ATOM 671 C C . GLU A 1 88 ? 52.232 16.270 -88.029 1.00 54.72 88 GLU A C 1
ATOM 673 O O . GLU A 1 88 ? 51.422 16.318 -87.108 1.00 54.72 88 GLU A O 1
ATOM 678 N N . ASP A 1 89 ? 52.660 15.154 -88.630 1.00 52.91 89 ASP A N 1
ATOM 679 C CA . ASP A 1 89 ? 52.338 13.746 -88.327 1.00 52.91 89 ASP A CA 1
ATOM 680 C C . ASP A 1 89 ? 51.240 13.070 -89.183 1.00 52.91 89 ASP A C 1
ATOM 682 O O . ASP A 1 89 ? 50.357 12.384 -88.683 1.00 52.91 89 ASP A O 1
ATOM 686 N N . GLU A 1 90 ? 51.334 13.188 -90.515 1.00 55.94 90 GLU A N 1
ATOM 687 C CA . GLU A 1 90 ? 50.442 12.477 -91.458 1.00 55.94 90 GLU A CA 1
ATOM 688 C C . GLU A 1 90 ? 50.946 11.090 -91.922 1.00 55.94 90 GLU A C 1
ATOM 690 O O . GLU A 1 90 ? 50.211 10.417 -92.628 1.00 55.94 90 GLU A O 1
ATOM 695 N N . ASP A 1 91 ? 52.134 10.608 -91.520 1.00 51.25 91 ASP A N 1
ATOM 696 C CA . ASP A 1 91 ? 52.673 9.341 -92.076 1.00 51.25 91 ASP A CA 1
ATOM 697 C C . ASP A 1 91 ? 53.182 8.296 -91.048 1.00 51.25 91 ASP A C 1
ATOM 699 O O . ASP A 1 91 ? 53.408 7.147 -91.425 1.00 51.25 91 ASP A O 1
ATOM 703 N N . ASP A 1 92 ? 53.301 8.620 -89.749 1.00 51.88 92 ASP A N 1
ATOM 704 C CA . ASP A 1 92 ? 53.701 7.657 -88.690 1.00 51.88 92 ASP A CA 1
ATOM 705 C C . ASP A 1 92 ? 52.644 7.494 -87.559 1.00 51.88 92 ASP A C 1
ATOM 707 O O . ASP A 1 92 ? 52.791 6.634 -86.684 1.00 51.88 92 ASP A O 1
ATOM 711 N N . GLU A 1 93 ? 51.538 8.256 -87.593 1.00 51.66 93 GLU A N 1
ATOM 712 C CA . GLU A 1 93 ? 50.395 8.151 -86.660 1.00 51.66 93 GLU A CA 1
ATOM 713 C C . GLU A 1 93 ? 49.226 7.295 -87.185 1.00 51.66 93 GLU A C 1
ATOM 715 O O . GLU A 1 93 ? 48.361 6.885 -86.403 1.00 51.66 93 GLU A O 1
ATOM 720 N N . GLU A 1 94 ? 49.185 6.955 -88.478 1.00 50.44 94 GLU A N 1
ATOM 721 C CA . GLU A 1 94 ? 48.072 6.188 -89.065 1.00 50.44 94 GLU A CA 1
ATOM 722 C C . GLU A 1 94 ? 47.954 4.770 -88.458 1.00 50.44 94 GLU A C 1
ATOM 724 O O . GLU A 1 94 ? 46.860 4.310 -88.146 1.00 50.44 94 GLU A O 1
ATOM 729 N N . GLU A 1 95 ? 49.063 4.093 -88.138 1.00 51.66 95 GLU A N 1
ATOM 730 C CA . GLU A 1 95 ? 49.023 2.729 -87.572 1.00 51.66 95 GLU A CA 1
ATOM 731 C C . GLU A 1 95 ? 48.693 2.657 -86.062 1.00 51.66 95 GLU A C 1
ATOM 733 O O . GLU A 1 95 ? 48.317 1.591 -85.550 1.00 51.66 95 GLU A O 1
ATOM 738 N N . VAL A 1 96 ? 48.871 3.756 -85.321 1.00 52.81 96 VAL A N 1
ATOM 739 C CA . VAL A 1 96 ? 48.516 3.859 -83.891 1.00 52.81 96 VAL A CA 1
ATOM 740 C C . VAL A 1 96 ? 47.086 4.383 -83.757 1.00 52.81 96 VAL A C 1
ATOM 742 O O . VAL A 1 96 ? 46.298 3.795 -83.016 1.00 52.81 96 VAL A O 1
ATOM 745 N N . SER A 1 97 ? 46.706 5.370 -84.573 1.00 63.09 97 SER A N 1
ATOM 746 C CA . SER A 1 97 ? 45.334 5.878 -84.653 1.00 63.09 97 SER A CA 1
ATOM 747 C C . SER A 1 97 ? 44.344 4.834 -85.177 1.00 63.09 97 SER A C 1
ATOM 749 O O . SER A 1 97 ? 43.239 4.752 -84.653 1.00 63.09 97 SER A O 1
ATOM 751 N N . GLU A 1 98 ? 44.723 3.952 -86.110 1.00 65.50 98 GLU A N 1
ATOM 752 C CA . GLU A 1 98 ? 43.868 2.833 -86.530 1.00 65.50 98 GLU A CA 1
ATOM 753 C C . GLU A 1 98 ? 43.686 1.779 -85.430 1.00 65.50 98 GLU A C 1
ATOM 755 O O . GLU A 1 98 ? 42.606 1.197 -85.301 1.00 65.50 98 GLU A O 1
ATOM 760 N N . ARG A 1 99 ? 44.715 1.517 -84.610 1.00 68.31 99 ARG A N 1
ATOM 761 C CA . ARG A 1 99 ? 44.612 0.588 -83.470 1.00 68.31 99 ARG A CA 1
ATOM 762 C C . ARG A 1 99 ? 43.736 1.159 -82.363 1.00 68.31 99 ARG A C 1
ATOM 764 O O . ARG A 1 99 ? 42.922 0.412 -81.817 1.00 68.31 99 ARG A O 1
ATOM 771 N N . ASP A 1 100 ? 43.874 2.446 -82.069 1.00 74.50 100 ASP A N 1
ATOM 772 C CA . ASP A 1 100 ? 43.057 3.144 -81.080 1.00 74.50 100 ASP A CA 1
ATOM 773 C C . ASP A 1 100 ? 41.619 3.325 -81.583 1.00 74.50 100 ASP A C 1
ATOM 775 O O . ASP A 1 100 ? 40.685 2.965 -80.872 1.00 74.50 100 ASP A O 1
ATOM 779 N N . ALA A 1 101 ? 41.410 3.699 -82.849 1.00 76.94 101 ALA A N 1
ATOM 780 C CA . ALA A 1 101 ? 40.088 3.749 -83.478 1.00 76.94 101 ALA A CA 1
ATOM 781 C C . ALA A 1 101 ? 39.431 2.362 -83.563 1.00 76.94 101 ALA A C 1
ATOM 783 O O . ALA A 1 101 ? 38.226 2.227 -83.356 1.00 76.94 101 ALA A O 1
ATOM 784 N N . ALA A 1 102 ? 40.199 1.296 -83.812 1.00 80.56 102 ALA A N 1
ATOM 785 C CA . ALA A 1 102 ? 39.693 -0.073 -83.753 1.00 80.56 102 ALA A CA 1
ATOM 786 C C . ALA A 1 102 ? 39.389 -0.520 -82.313 1.00 80.56 102 ALA A C 1
ATOM 788 O O . ALA A 1 102 ? 38.457 -1.299 -82.100 1.00 80.56 102 ALA A O 1
ATOM 789 N N . ALA A 1 103 ? 40.149 -0.056 -81.317 1.00 82.50 103 ALA A N 1
ATOM 790 C CA . ALA A 1 103 ? 39.874 -0.308 -79.905 1.00 82.50 103 ALA A CA 1
ATOM 791 C C . ALA A 1 103 ? 38.617 0.440 -79.437 1.00 82.50 103 ALA A C 1
ATOM 793 O O . ALA A 1 103 ? 37.785 -0.152 -78.750 1.00 82.50 103 ALA A O 1
ATOM 794 N N . GLU A 1 104 ? 38.432 1.684 -79.871 1.00 85.06 104 GLU A N 1
ATOM 795 C CA . GLU A 1 104 ? 37.232 2.489 -79.645 1.00 85.06 104 GLU A CA 1
ATOM 796 C C . GLU A 1 104 ? 36.016 1.900 -80.357 1.00 85.06 104 GLU A C 1
ATOM 798 O O . GLU A 1 104 ? 34.970 1.729 -79.737 1.00 85.06 104 GLU A O 1
ATOM 803 N N . ALA A 1 105 ? 36.150 1.485 -81.619 1.00 83.69 105 ALA A N 1
ATOM 804 C CA . ALA A 1 105 ? 35.086 0.805 -82.352 1.00 83.69 105 ALA A CA 1
ATOM 805 C C . ALA A 1 105 ? 34.681 -0.508 -81.663 1.00 83.69 105 ALA A C 1
ATOM 807 O O . ALA A 1 105 ? 33.492 -0.782 -81.508 1.00 83.69 105 ALA A O 1
ATOM 808 N N . ARG A 1 106 ? 35.652 -1.290 -81.169 1.00 84.88 106 ARG A N 1
ATOM 809 C CA . ARG A 1 106 ? 35.382 -2.488 -80.354 1.00 84.88 106 ARG A CA 1
ATOM 810 C C . ARG A 1 106 ? 34.745 -2.152 -79.007 1.00 84.88 106 ARG A C 1
ATOM 812 O O . ARG A 1 106 ? 33.907 -2.918 -78.538 1.00 84.88 106 ARG A O 1
ATOM 819 N N . ALA A 1 107 ? 35.121 -1.043 -78.373 1.00 85.88 107 ALA A N 1
ATOM 820 C CA . ALA A 1 107 ? 34.517 -0.588 -77.123 1.00 85.88 107 ALA A CA 1
ATOM 821 C C . ALA A 1 107 ? 33.060 -0.148 -77.334 1.00 85.88 107 ALA A C 1
ATOM 823 O O . ALA A 1 107 ? 32.189 -0.572 -76.575 1.00 85.88 107 ALA A O 1
ATOM 824 N N . LEU A 1 108 ? 32.785 0.602 -78.406 1.00 85.12 108 LEU A N 1
ATOM 825 C CA . LEU A 1 108 ? 31.444 1.007 -78.827 1.00 85.12 108 LEU A CA 1
ATOM 826 C C . LEU A 1 108 ? 30.587 -0.199 -79.212 1.00 85.12 108 LEU A C 1
ATOM 828 O O . LEU A 1 108 ? 29.425 -0.283 -78.826 1.00 85.12 108 LEU A O 1
ATOM 832 N N . GLU A 1 109 ? 31.138 -1.171 -79.936 1.00 86.31 109 GLU A N 1
ATOM 833 C CA . GLU A 1 109 ? 30.434 -2.416 -80.252 1.00 86.31 109 GLU A CA 1
ATOM 834 C C . GLU A 1 109 ? 30.128 -3.220 -78.977 1.00 86.31 109 GLU A C 1
ATOM 836 O O . GLU A 1 109 ? 29.017 -3.726 -78.811 1.00 86.31 109 GLU A O 1
ATOM 841 N N . ALA A 1 110 ? 31.067 -3.277 -78.026 1.00 86.69 110 ALA A N 1
ATOM 842 C CA . ALA A 1 110 ? 30.862 -3.925 -76.734 1.00 86.69 110 ALA A CA 1
ATOM 843 C C . ALA A 1 110 ? 29.837 -3.196 -75.846 1.00 86.69 110 ALA A C 1
ATOM 845 O O . ALA A 1 110 ? 29.158 -3.847 -75.051 1.00 86.69 110 ALA A O 1
ATOM 846 N N . GLU A 1 111 ? 29.722 -1.874 -75.952 1.00 83.94 111 GLU A N 1
ATOM 847 C CA . GLU A 1 111 ? 28.710 -1.069 -75.264 1.00 83.94 111 GLU A CA 1
ATOM 848 C C . GLU A 1 111 ? 27.326 -1.255 -75.895 1.00 83.94 111 GLU A C 1
ATOM 850 O O . GLU A 1 111 ? 26.394 -1.673 -75.208 1.00 83.94 111 GLU A O 1
ATOM 855 N N . ASN A 1 112 ? 27.220 -1.129 -77.220 1.00 85.88 112 ASN A N 1
ATOM 856 C CA . ASN A 1 112 ? 25.990 -1.403 -77.967 1.00 85.88 112 ASN A CA 1
ATOM 857 C C . ASN A 1 112 ? 25.478 -2.839 -77.732 1.00 85.88 112 ASN A C 1
ATOM 859 O O . ASN A 1 112 ? 24.276 -3.075 -77.602 1.00 85.88 112 ASN A O 1
ATOM 863 N N . ALA A 1 113 ? 26.385 -3.816 -77.616 1.00 84.38 113 ALA A N 1
ATOM 864 C CA . ALA A 1 113 ? 26.037 -5.200 -77.299 1.00 84.38 113 ALA A CA 1
ATOM 865 C C . ALA A 1 113 ? 25.541 -5.400 -75.855 1.00 84.38 113 ALA A C 1
ATOM 867 O O . ALA A 1 113 ? 24.851 -6.387 -75.589 1.00 84.38 113 ALA A O 1
ATOM 868 N N . LYS A 1 114 ? 25.889 -4.512 -74.913 1.00 82.75 114 LYS A N 1
ATOM 869 C CA . LYS A 1 114 ? 25.328 -4.512 -73.550 1.00 82.75 114 LYS A CA 1
ATOM 870 C C . LYS A 1 114 ? 23.932 -3.898 -73.540 1.00 82.75 114 LYS A C 1
ATOM 872 O O . LYS A 1 114 ? 23.059 -4.451 -72.879 1.00 82.75 114 LYS A O 1
ATOM 877 N N . ASP A 1 115 ? 23.714 -2.837 -74.309 1.00 81.81 115 ASP A N 1
ATOM 878 C CA . ASP A 1 115 ? 22.414 -2.163 -74.408 1.00 81.81 115 ASP A CA 1
ATOM 879 C C . ASP A 1 115 ? 21.355 -2.997 -75.135 1.00 81.81 115 ASP A C 1
ATOM 881 O O . ASP A 1 115 ? 20.168 -2.914 -74.818 1.00 81.81 115 ASP A O 1
ATOM 885 N N . ALA A 1 116 ? 21.779 -3.845 -76.076 1.00 83.25 116 ALA A N 1
ATOM 886 C CA . ALA A 1 116 ? 20.900 -4.782 -76.772 1.00 83.25 116 ALA A CA 1
ATOM 887 C C . ALA A 1 116 ? 20.446 -5.976 -75.904 1.00 83.25 116 ALA A C 1
ATOM 889 O O . ALA A 1 116 ? 19.530 -6.701 -76.296 1.00 83.25 116 ALA A O 1
ATOM 890 N N . ARG A 1 117 ? 21.087 -6.221 -74.752 1.00 84.25 117 ARG A N 1
ATOM 891 C CA . ARG A 1 117 ? 20.729 -7.311 -73.829 1.00 84.25 117 ARG A CA 1
ATOM 892 C C . ARG A 1 117 ? 19.673 -6.856 -72.826 1.00 84.25 117 ARG A C 1
ATOM 894 O O . ARG A 1 117 ? 19.537 -5.672 -72.526 1.00 84.25 117 ARG A O 1
ATOM 901 N N . ASP A 1 118 ? 18.965 -7.822 -72.247 1.00 86.44 118 ASP A N 1
ATOM 902 C CA . ASP A 1 118 ? 18.025 -7.538 -71.168 1.00 86.44 118 ASP A CA 1
ATOM 903 C C . ASP A 1 118 ? 18.734 -6.874 -69.984 1.00 86.44 118 ASP A C 1
ATOM 905 O O . ASP A 1 118 ? 19.774 -7.332 -69.497 1.00 86.44 118 ASP A O 1
ATOM 909 N N . LYS A 1 119 ? 18.144 -5.774 -69.508 1.00 89.69 119 LYS A N 1
ATOM 910 C CA . LYS A 1 119 ? 18.666 -5.025 -68.365 1.00 89.69 119 LYS A CA 1
ATOM 911 C C . LYS A 1 119 ? 18.674 -5.913 -67.126 1.00 89.69 119 LYS A C 1
ATOM 913 O O . LYS A 1 119 ? 17.721 -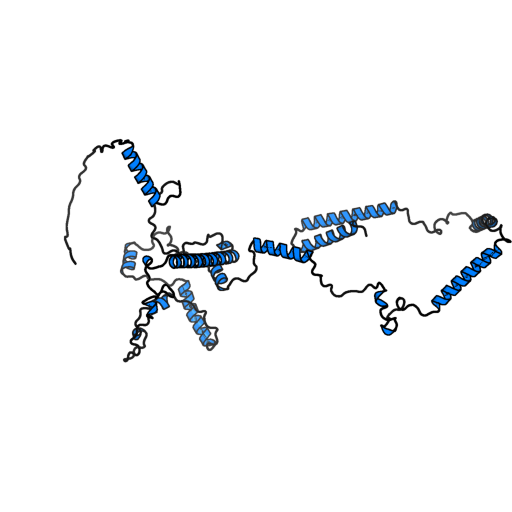6.651 -66.870 1.00 89.69 119 LYS A O 1
ATOM 918 N N . HIS A 1 120 ? 19.721 -5.771 -66.316 1.00 89.50 120 HIS A N 1
ATOM 919 C CA . HIS A 1 120 ? 19.802 -6.423 -65.012 1.00 89.50 120 HIS A CA 1
ATOM 920 C C . HIS A 1 120 ? 18.539 -6.131 -64.183 1.00 89.50 120 HIS A C 1
ATOM 922 O O . HIS A 1 120 ? 18.008 -5.020 -64.233 1.00 89.50 120 HIS A O 1
ATOM 928 N N . TRP A 1 121 ? 18.056 -7.109 -63.411 1.00 90.50 121 TRP A N 1
ATOM 929 C CA . TRP A 1 121 ? 16.782 -7.009 -62.688 1.00 90.50 121 TRP A CA 1
ATOM 930 C C . TRP A 1 121 ? 16.703 -5.768 -61.781 1.00 90.50 121 TRP A C 1
ATOM 932 O O . TRP A 1 121 ? 15.653 -5.151 -61.684 1.00 90.50 121 TRP A O 1
ATOM 942 N N . SER A 1 122 ? 17.813 -5.321 -61.189 1.00 89.75 122 SER A N 1
ATOM 943 C CA . SER A 1 122 ? 17.843 -4.104 -60.359 1.00 89.75 122 SER A CA 1
ATOM 944 C C . SER A 1 122 ? 17.578 -2.798 -61.126 1.00 89.75 122 SER A C 1
ATOM 946 O O . SER A 1 122 ? 17.248 -1.790 -60.511 1.00 89.75 122 SER A O 1
ATOM 948 N N . LEU A 1 123 ? 17.739 -2.795 -62.455 1.00 89.06 123 LEU A N 1
ATOM 949 C CA . LEU A 1 123 ? 17.478 -1.651 -63.340 1.00 89.06 123 LEU A CA 1
ATOM 950 C C . LEU A 1 123 ? 16.046 -1.658 -63.898 1.00 89.06 123 LEU A C 1
ATOM 952 O O . LEU A 1 123 ? 15.673 -0.763 -64.660 1.00 89.06 123 LEU A O 1
ATOM 956 N N . ARG A 1 124 ? 15.248 -2.674 -63.555 1.00 88.56 124 ARG A N 1
ATOM 957 C CA . ARG A 1 124 ? 13.840 -2.788 -63.937 1.00 88.56 124 ARG A CA 1
ATOM 958 C C . ARG A 1 124 ? 12.957 -2.341 -62.767 1.00 88.56 124 ARG A C 1
ATOM 960 O O . ARG A 1 124 ? 13.237 -2.649 -61.613 1.00 88.56 124 ARG A O 1
ATOM 967 N N . GLY A 1 125 ? 11.882 -1.614 -63.066 1.00 90.06 125 GLY A N 1
ATOM 968 C CA . GLY A 1 125 ? 10.816 -1.356 -62.094 1.00 90.06 125 GLY A CA 1
ATOM 969 C C . GLY A 1 125 ? 9.930 -2.591 -61.912 1.00 90.06 125 GLY A C 1
ATOM 970 O O . GLY A 1 125 ? 9.860 -3.426 -62.811 1.00 90.06 125 GLY A O 1
ATOM 971 N N . GLU A 1 126 ? 9.255 -2.692 -60.762 1.00 89.12 126 GLU A N 1
ATOM 972 C CA . GLU A 1 126 ? 8.192 -3.688 -60.507 1.00 89.12 126 GLU A CA 1
ATOM 973 C C . GLU A 1 126 ? 8.608 -5.150 -60.762 1.00 89.12 126 GLU A C 1
ATOM 975 O O . GLU A 1 126 ? 7.892 -5.938 -61.375 1.00 89.12 126 GLU A O 1
ATOM 980 N N . VAL A 1 127 ? 9.794 -5.521 -60.280 1.00 92.62 127 VAL A N 1
ATOM 981 C CA . VAL A 1 127 ? 10.338 -6.875 -60.438 1.00 92.62 127 VAL A CA 1
ATOM 982 C C . VAL A 1 127 ? 9.706 -7.846 -59.446 1.00 92.62 127 VAL A C 1
ATOM 984 O O . VAL A 1 127 ? 9.747 -7.630 -58.231 1.00 92.62 127 VAL A O 1
ATOM 987 N N . TRP A 1 128 ? 9.175 -8.954 -59.963 1.00 91.75 128 TRP A N 1
ATOM 988 C CA . TRP A 1 128 ? 8.633 -10.049 -59.159 1.00 91.75 128 TRP A CA 1
ATOM 989 C C . TRP A 1 128 ? 9.738 -10.995 -58.677 1.00 91.75 128 TRP A C 1
ATOM 991 O O . TRP A 1 128 ? 10.842 -11.030 -59.217 1.00 91.75 128 TRP A O 1
ATOM 1001 N N . ALA A 1 129 ? 9.443 -11.812 -57.661 1.00 92.38 129 ALA A N 1
ATOM 1002 C CA . ALA A 1 129 ? 10.421 -12.748 -57.101 1.00 92.38 129 ALA A CA 1
ATOM 1003 C C . ALA A 1 129 ? 10.947 -13.775 -58.124 1.00 92.38 129 ALA A C 1
ATOM 1005 O O . ALA A 1 129 ? 12.082 -14.211 -57.985 1.00 92.38 129 ALA A O 1
ATOM 1006 N N . SER A 1 130 ? 10.151 -14.126 -59.140 1.00 92.19 130 SER A N 1
ATOM 1007 C CA . SER A 1 130 ? 10.512 -15.100 -60.182 1.00 92.19 130 SER A CA 1
ATOM 1008 C C . SER A 1 130 ? 11.410 -14.532 -61.285 1.00 92.19 130 SER A C 1
ATOM 1010 O O . SER A 1 130 ? 12.089 -15.297 -61.960 1.00 92.19 130 SER A O 1
ATOM 1012 N N . ASP A 1 131 ? 11.421 -13.207 -61.469 1.00 91.38 131 ASP A N 1
ATOM 1013 C CA . ASP A 1 131 ? 12.187 -12.531 -62.529 1.00 91.38 131 ASP A CA 1
ATOM 1014 C C . ASP A 1 131 ? 13.646 -12.257 -62.128 1.00 91.38 131 ASP A C 1
ATOM 1016 O O . ASP A 1 131 ? 14.445 -11.777 -62.935 1.00 91.38 131 ASP A O 1
ATOM 1020 N N . ARG A 1 132 ? 13.995 -12.524 -60.866 1.00 90.94 132 ARG A N 1
ATOM 1021 C CA . ARG A 1 132 ? 15.339 -12.347 -60.314 1.00 90.94 132 ARG A CA 1
ATOM 1022 C C . ARG A 1 132 ? 15.899 -13.687 -59.826 1.00 90.94 132 ARG A C 1
ATOM 1024 O O . ARG A 1 132 ? 15.121 -14.531 -59.383 1.00 90.94 132 ARG A O 1
ATOM 1031 N N . PRO A 1 133 ? 17.228 -13.880 -59.852 1.00 92.94 133 PRO A N 1
ATOM 1032 C CA . PRO A 1 133 ? 17.853 -15.054 -59.250 1.00 92.94 133 PRO A CA 1
ATOM 1033 C C . PRO A 1 133 ? 17.533 -15.175 -57.752 1.00 92.94 133 PRO A C 1
ATOM 1035 O O . PRO A 1 133 ? 17.341 -14.165 -57.062 1.00 92.94 133 PRO A O 1
ATOM 1038 N N . GLU A 1 134 ? 17.506 -16.410 -57.249 1.00 92.88 134 GLU A N 1
ATOM 1039 C CA . GLU A 1 134 ? 17.324 -16.702 -55.823 1.00 92.88 134 GLU A CA 1
ATOM 1040 C C . GLU A 1 134 ? 18.380 -15.972 -54.976 1.00 92.88 134 GLU A C 1
ATOM 1042 O O . GLU A 1 134 ? 19.517 -15.783 -55.408 1.00 92.88 134 GLU A O 1
ATOM 1047 N N . ASP A 1 135 ? 17.979 -15.488 -53.797 1.00 91.88 135 ASP A N 1
ATOM 1048 C CA . ASP A 1 135 ? 18.821 -14.756 -52.837 1.00 91.88 135 ASP A CA 1
ATOM 1049 C C . ASP A 1 135 ? 19.554 -13.505 -53.362 1.00 91.88 135 ASP A C 1
ATOM 1051 O O . ASP A 1 135 ? 20.306 -12.863 -52.626 1.00 91.88 135 ASP A O 1
ATOM 1055 N N . SER A 1 136 ? 19.258 -13.051 -54.586 1.00 91.50 136 SER A N 1
ATOM 1056 C CA . SER A 1 136 ? 19.917 -11.886 -55.188 1.00 91.50 136 SER A CA 1
ATOM 1057 C C . SER A 1 136 ? 19.685 -10.576 -54.422 1.00 91.50 136 SER A C 1
ATOM 1059 O O . SER A 1 136 ? 20.459 -9.637 -54.593 1.00 91.50 136 SER A O 1
ATOM 1061 N N . LEU A 1 137 ? 18.648 -10.503 -53.577 1.00 90.62 137 LEU A N 1
ATOM 1062 C CA . LEU A 1 137 ? 18.358 -9.333 -52.743 1.00 90.62 137 LEU A CA 1
ATOM 1063 C C . LEU A 1 137 ? 19.390 -9.138 -51.618 1.00 90.62 137 LEU A C 1
ATOM 1065 O O . LEU A 1 137 ? 19.608 -8.007 -51.195 1.00 90.62 137 LEU A O 1
ATOM 1069 N N . LEU A 1 138 ? 20.028 -10.214 -51.137 1.00 90.50 138 LEU A N 1
ATOM 1070 C CA . LEU A 1 138 ? 20.995 -10.151 -50.031 1.00 90.50 138 LEU A CA 1
ATOM 1071 C C . LEU A 1 138 ? 22.287 -9.419 -50.416 1.00 90.50 138 LEU A C 1
ATOM 1073 O O . LEU A 1 138 ? 22.933 -8.838 -49.553 1.00 90.50 138 LEU A O 1
ATOM 1077 N N . GLY A 1 139 ? 22.660 -9.455 -51.698 1.00 87.81 139 GLY A N 1
ATOM 1078 C CA . GLY A 1 139 ? 23.850 -8.778 -52.221 1.00 87.81 139 GLY A CA 1
ATOM 1079 C C . GLY A 1 139 ? 23.603 -7.346 -52.700 1.00 87.81 139 GLY A C 1
ATOM 1080 O O . GLY A 1 139 ? 24.537 -6.701 -53.166 1.00 87.81 139 GLY A O 1
ATOM 1081 N N . SER A 1 140 ? 22.360 -6.863 -52.640 1.00 87.75 140 SER A N 1
ATOM 1082 C CA . SER A 1 140 ? 21.975 -5.543 -53.142 1.00 87.75 140 SER A CA 1
ATOM 1083 C C . SER A 1 140 ? 21.581 -4.605 -52.001 1.00 87.75 140 SER A C 1
ATOM 1085 O O . SER A 1 140 ? 20.674 -4.917 -51.230 1.00 87.75 140 SER A O 1
ATOM 1087 N N . ASP A 1 141 ? 22.205 -3.430 -51.938 1.00 91.25 141 ASP A N 1
ATOM 1088 C CA . ASP A 1 141 ? 21.921 -2.408 -50.926 1.00 91.25 141 ASP A CA 1
ATOM 1089 C C . ASP A 1 141 ? 20.677 -1.582 -51.307 1.00 91.25 141 ASP A C 1
ATOM 1091 O O . ASP A 1 141 ? 20.772 -0.543 -51.962 1.00 91.25 141 ASP A O 1
ATOM 1095 N N . LEU A 1 142 ? 19.484 -2.050 -50.918 1.00 90.00 142 LEU A N 1
ATOM 1096 C CA . LEU A 1 142 ? 18.217 -1.336 -51.133 1.00 90.00 142 LEU A CA 1
ATOM 1097 C C . LEU A 1 142 ? 17.743 -0.650 -49.849 1.00 90.00 142 LEU A C 1
ATOM 1099 O O . LEU A 1 142 ? 17.712 -1.253 -48.775 1.00 90.00 142 LEU A O 1
ATOM 1103 N N . THR A 1 143 ? 17.279 0.592 -49.971 1.00 90.62 143 THR A N 1
ATOM 1104 C CA . THR A 1 143 ? 16.618 1.318 -48.883 1.00 90.62 143 THR A CA 1
ATOM 1105 C C . THR A 1 143 ? 15.104 1.138 -48.974 1.00 90.62 143 THR A C 1
ATOM 1107 O O . THR A 1 143 ? 14.497 1.279 -50.034 1.00 90.62 143 THR A O 1
ATOM 1110 N N . TRP A 1 144 ? 14.474 0.797 -47.854 1.00 90.19 144 TRP A N 1
ATOM 1111 C CA . TRP A 1 144 ? 13.026 0.623 -47.758 1.00 90.19 144 TRP A CA 1
ATOM 1112 C C . TRP A 1 144 ? 12.529 1.107 -46.394 1.00 90.19 144 TRP A C 1
ATOM 1114 O O . TRP A 1 144 ? 13.284 1.132 -45.421 1.00 90.19 144 TRP A O 1
ATOM 1124 N N . ASP A 1 145 ? 11.262 1.518 -46.326 1.00 91.06 145 ASP A N 1
ATOM 1125 C CA . ASP A 1 145 ? 10.678 2.083 -45.109 1.00 91.06 145 ASP A CA 1
ATOM 1126 C C . ASP A 1 145 ? 10.148 1.001 -44.150 1.00 91.06 145 ASP A C 1
ATOM 1128 O O . ASP A 1 145 ? 9.325 0.153 -44.511 1.00 91.06 145 ASP A O 1
ATOM 1132 N N . VAL A 1 146 ? 10.590 1.059 -42.892 1.00 89.25 146 VAL A N 1
ATOM 1133 C CA . VAL A 1 146 ? 10.206 0.122 -41.832 1.00 89.25 146 VAL A CA 1
ATOM 1134 C C . VAL A 1 146 ? 9.125 0.761 -40.961 1.00 89.25 146 VAL A C 1
ATOM 1136 O O . VAL A 1 146 ? 9.402 1.642 -40.153 1.00 89.25 146 VAL A O 1
ATOM 1139 N N . LYS A 1 147 ? 7.896 0.233 -41.024 1.00 85.56 147 LYS A N 1
ATOM 1140 C CA . LYS A 1 147 ? 6.714 0.807 -40.344 1.00 85.56 147 LYS A CA 1
ATOM 1141 C C . LYS A 1 147 ? 6.879 1.080 -38.841 1.00 85.56 147 LYS A C 1
ATOM 1143 O O . LYS A 1 147 ? 6.250 2.004 -38.338 1.00 85.56 147 LYS A O 1
ATOM 1148 N N . ARG A 1 148 ? 7.644 0.262 -38.101 1.00 82.50 148 ARG A N 1
ATOM 1149 C CA . ARG A 1 148 ? 8.002 0.490 -36.684 1.00 82.50 148 ARG A CA 1
ATOM 1150 C C . ARG A 1 148 ? 9.309 -0.215 -36.342 1.00 82.50 148 ARG A C 1
ATOM 1152 O O . ARG A 1 148 ? 9.416 -1.426 -36.533 1.00 82.50 148 ARG A O 1
ATOM 1159 N N . LYS A 1 149 ? 10.255 0.501 -35.738 1.00 80.69 149 LYS A N 1
ATOM 1160 C CA . LYS A 1 149 ? 11.442 -0.103 -35.123 1.00 80.69 149 LYS A CA 1
ATOM 1161 C C . LYS A 1 149 ? 11.129 -0.440 -33.663 1.00 80.69 149 LYS A C 1
ATOM 1163 O O . LYS A 1 149 ? 10.693 0.426 -32.909 1.00 80.69 149 LYS A O 1
ATOM 1168 N N . ARG A 1 150 ? 11.317 -1.699 -33.258 1.00 76.88 150 ARG A N 1
ATOM 1169 C CA . ARG A 1 150 ? 11.358 -2.066 -31.833 1.00 76.88 150 ARG A CA 1
ATOM 1170 C C . ARG A 1 150 ? 12.759 -1.739 -31.317 1.00 76.88 150 ARG A C 1
ATOM 1172 O O . ARG A 1 150 ? 13.733 -2.079 -31.984 1.00 76.88 150 ARG A O 1
ATOM 1179 N N . GLY A 1 151 ? 12.857 -1.061 -30.176 1.00 80.50 151 GLY A N 1
ATOM 1180 C CA . GLY A 1 151 ? 14.146 -0.843 -29.518 1.00 80.50 151 GLY A CA 1
ATOM 1181 C C . GLY A 1 151 ? 14.726 -2.178 -29.055 1.00 80.50 151 GLY A C 1
ATOM 1182 O O . GLY A 1 151 ? 13.992 -3.001 -28.505 1.00 80.50 151 GLY A O 1
ATOM 1183 N N . ALA A 1 152 ? 16.013 -2.406 -29.308 1.00 83.62 152 ALA A N 1
ATOM 1184 C CA . ALA A 1 152 ? 16.725 -3.524 -28.708 1.00 83.62 152 ALA A CA 1
ATOM 1185 C C . ALA A 1 152 ? 16.915 -3.246 -27.209 1.00 83.62 152 ALA A C 1
ATOM 1187 O O . ALA A 1 152 ? 17.083 -2.097 -26.796 1.00 83.62 152 ALA A O 1
ATOM 1188 N N . VAL A 1 153 ? 16.826 -4.290 -26.385 1.00 87.00 153 VAL A N 1
ATOM 1189 C CA . VAL A 1 153 ? 17.155 -4.176 -24.962 1.00 87.00 153 VAL A CA 1
ATOM 1190 C C . VAL A 1 153 ? 18.660 -4.347 -24.838 1.00 87.00 153 VAL A C 1
ATOM 1192 O O . VAL A 1 153 ? 19.163 -5.467 -24.803 1.00 87.00 153 VAL A O 1
ATOM 1195 N N . ASP A 1 154 ? 19.360 -3.220 -24.810 1.00 93.19 154 ASP A N 1
ATOM 1196 C CA . ASP A 1 154 ? 20.809 -3.186 -24.652 1.00 93.19 154 ASP A CA 1
ATOM 1197 C C . ASP A 1 154 ? 21.202 -3.280 -23.171 1.00 93.19 154 ASP A C 1
ATOM 1199 O O . ASP A 1 154 ? 20.455 -2.857 -22.280 1.00 93.19 154 ASP A O 1
ATOM 1203 N N . ALA A 1 155 ? 22.409 -3.785 -22.899 1.00 94.31 155 ALA A N 1
ATOM 1204 C CA . ALA A 1 155 ? 22.948 -3.863 -21.539 1.00 94.31 155 ALA A CA 1
ATOM 1205 C C . ALA A 1 155 ? 22.991 -2.476 -20.862 1.00 94.31 155 ALA A C 1
ATOM 1207 O O . ALA A 1 155 ? 22.639 -2.334 -19.689 1.00 94.31 155 ALA A O 1
ATOM 1208 N N . ASP A 1 156 ? 23.307 -1.428 -21.623 1.00 93.06 156 ASP A N 1
ATOM 1209 C CA . ASP A 1 156 ? 23.340 -0.047 -21.131 1.00 93.06 156 ASP A CA 1
ATOM 1210 C C . ASP A 1 156 ? 21.952 0.462 -20.718 1.00 93.06 156 ASP A C 1
ATOM 1212 O O . ASP A 1 156 ? 21.814 1.203 -19.744 1.00 93.06 156 ASP A O 1
ATOM 1216 N N . LEU A 1 157 ? 20.898 0.055 -21.437 1.00 94.62 157 LEU A N 1
ATOM 1217 C CA . LEU A 1 157 ? 19.520 0.389 -21.078 1.00 94.62 157 LEU A CA 1
ATOM 1218 C C . LEU A 1 157 ? 19.126 -0.307 -19.773 1.00 94.62 157 LEU A C 1
ATOM 1220 O O . LEU A 1 157 ? 18.518 0.318 -18.903 1.00 94.62 157 LEU A O 1
ATOM 1224 N N . THR A 1 158 ? 19.503 -1.577 -19.611 1.00 95.69 158 THR A N 1
ATOM 1225 C CA . THR A 1 158 ? 19.247 -2.308 -18.364 1.00 95.69 158 THR A CA 1
ATOM 1226 C C . THR A 1 158 ? 19.994 -1.703 -17.178 1.00 95.69 158 THR A C 1
ATOM 1228 O O . THR A 1 158 ? 19.395 -1.539 -16.118 1.00 95.69 158 THR A O 1
ATOM 1231 N N . ALA A 1 159 ? 21.240 -1.257 -17.366 1.00 96.31 159 ALA A N 1
ATOM 1232 C CA . ALA A 1 159 ? 22.014 -0.592 -16.320 1.00 96.31 159 ALA A CA 1
ATOM 1233 C C . ALA A 1 159 ? 21.344 0.710 -15.841 1.00 96.31 159 ALA A C 1
ATOM 1235 O O . ALA A 1 159 ? 21.218 0.927 -14.636 1.00 96.31 159 ALA A O 1
ATOM 1236 N N . LYS A 1 160 ? 20.827 1.529 -16.769 1.00 96.50 160 LYS A N 1
ATOM 1237 C CA . LYS A 1 160 ? 20.066 2.752 -16.444 1.00 96.50 160 LYS A CA 1
ATOM 1238 C C . LYS A 1 160 ? 18.777 2.447 -15.680 1.00 96.50 160 LYS A C 1
ATOM 1240 O O . LYS A 1 160 ? 18.436 3.142 -14.727 1.00 96.50 160 LYS A O 1
ATOM 1245 N N . LEU A 1 161 ? 18.051 1.401 -16.079 1.00 96.31 161 LEU A N 1
ATOM 1246 C CA . LEU A 1 161 ? 16.837 0.981 -15.373 1.00 96.31 161 LEU A CA 1
ATOM 1247 C C . LEU A 1 161 ? 17.149 0.506 -13.951 1.00 96.31 161 LEU A C 1
ATOM 1249 O O . LEU A 1 161 ? 16.431 0.854 -13.015 1.00 96.31 161 LEU A O 1
ATOM 1253 N N . GLU A 1 162 ? 18.225 -0.257 -13.768 1.00 96.50 162 GLU A N 1
ATOM 1254 C CA . GLU A 1 162 ? 18.656 -0.695 -12.444 1.00 96.50 162 GLU A CA 1
ATOM 1255 C C . GLU A 1 162 ? 19.066 0.463 -11.537 1.00 96.50 162 GLU A C 1
ATOM 1257 O O . GLU A 1 162 ? 18.800 0.406 -10.340 1.00 96.50 162 GLU A O 1
ATOM 1262 N N . GLU A 1 163 ? 19.713 1.493 -12.078 1.00 97.19 163 GLU A N 1
ATOM 1263 C CA . GLU A 1 163 ? 20.058 2.704 -11.335 1.00 97.19 163 GLU A CA 1
ATOM 1264 C C . GLU A 1 163 ? 18.796 3.393 -10.804 1.00 97.19 163 GLU A C 1
ATOM 1266 O O . GLU A 1 163 ? 18.668 3.575 -9.594 1.00 97.19 163 GLU A O 1
ATOM 1271 N N . VAL A 1 164 ? 17.794 3.616 -11.662 1.00 96.56 164 VAL A N 1
ATOM 1272 C CA . VAL A 1 164 ? 16.498 4.193 -11.259 1.00 96.56 164 VAL A CA 1
ATOM 1273 C C . VAL A 1 164 ? 15.797 3.332 -10.203 1.00 96.56 164 VAL A C 1
ATOM 1275 O O . VAL A 1 164 ? 15.216 3.849 -9.247 1.00 96.56 164 VAL A O 1
ATOM 1278 N N . ILE A 1 165 ? 15.837 2.005 -10.345 1.00 96.44 165 ILE A N 1
ATOM 1279 C CA . ILE A 1 165 ? 15.243 1.090 -9.362 1.00 96.44 165 ILE A CA 1
ATOM 1280 C C . ILE A 1 165 ? 15.993 1.173 -8.025 1.00 96.44 165 ILE A C 1
ATOM 1282 O O . ILE A 1 165 ? 15.354 1.232 -6.973 1.00 96.44 165 ILE A O 1
ATOM 1286 N N . LYS A 1 166 ? 17.331 1.212 -8.042 1.00 96.75 166 LYS A N 1
ATOM 1287 C CA . LYS A 1 166 ? 18.167 1.345 -6.837 1.00 96.75 166 LYS A CA 1
ATOM 1288 C C . LYS A 1 166 ? 17.903 2.671 -6.127 1.00 96.75 166 LYS A C 1
ATOM 1290 O O . LYS A 1 166 ? 17.742 2.659 -4.909 1.00 96.75 166 LYS A O 1
ATOM 1295 N N . GLU A 1 167 ? 17.785 3.772 -6.865 1.00 96.50 167 GLU A N 1
ATOM 1296 C CA . GLU A 1 167 ? 17.417 5.083 -6.318 1.00 96.50 167 GLU A CA 1
ATOM 1297 C C . GLU A 1 167 ? 16.040 5.041 -5.646 1.00 96.50 167 GLU A C 1
ATOM 1299 O O . GLU A 1 167 ? 15.919 5.375 -4.467 1.00 96.50 167 GLU A O 1
ATOM 1304 N N . ARG A 1 168 ? 15.012 4.524 -6.334 1.00 94.94 168 ARG A N 1
ATOM 1305 C CA . ARG A 1 168 ? 13.648 4.439 -5.780 1.00 94.94 168 ARG A CA 1
ATOM 1306 C C . ARG A 1 168 ? 13.556 3.547 -4.547 1.00 94.94 168 ARG A C 1
ATOM 1308 O O . ARG A 1 168 ? 12.840 3.886 -3.605 1.00 94.94 168 ARG A O 1
ATOM 1315 N N . ILE A 1 169 ? 14.276 2.424 -4.530 1.00 95.50 169 ILE A N 1
ATOM 1316 C CA . ILE A 1 169 ? 14.362 1.546 -3.355 1.00 95.50 169 ILE A CA 1
ATOM 1317 C C . ILE A 1 169 ? 15.116 2.249 -2.221 1.00 95.50 169 ILE A C 1
ATOM 1319 O O . ILE A 1 169 ? 14.688 2.160 -1.070 1.00 95.50 169 ILE A O 1
ATOM 1323 N N . GLY A 1 170 ? 16.202 2.963 -2.535 1.00 94.50 170 GLY A N 1
ATOM 1324 C CA . GLY A 1 170 ? 16.986 3.732 -1.569 1.00 94.50 170 GLY A CA 1
ATOM 1325 C C . GLY A 1 170 ? 16.171 4.832 -0.889 1.00 94.50 170 GLY A C 1
ATOM 1326 O O . GLY A 1 170 ? 16.251 5.005 0.326 1.00 94.50 170 GLY A O 1
ATOM 1327 N N . GLU A 1 171 ? 15.325 5.521 -1.649 1.00 90.44 171 GLU A N 1
ATOM 1328 C CA . GLU A 1 171 ? 14.410 6.550 -1.144 1.00 90.44 171 GLU A CA 1
ATOM 1329 C C . GLU A 1 171 ? 13.104 5.971 -0.567 1.00 90.44 171 GLU A C 1
ATOM 1331 O O . GLU A 1 171 ? 12.332 6.689 0.070 1.00 90.44 171 GLU A O 1
ATOM 1336 N N . GLY A 1 172 ? 12.826 4.682 -0.792 1.00 86.88 172 GLY A N 1
ATOM 1337 C CA . GLY A 1 172 ? 11.581 4.021 -0.393 1.00 86.88 172 GLY A CA 1
ATOM 1338 C C . GLY A 1 172 ? 10.329 4.561 -1.099 1.00 86.88 172 GLY A C 1
ATOM 1339 O O . GLY A 1 172 ? 9.238 4.519 -0.525 1.00 86.88 172 GLY A O 1
ATOM 1340 N N . ARG A 1 173 ? 10.470 5.101 -2.318 1.00 86.81 173 ARG A N 1
ATOM 1341 C CA . ARG A 1 173 ? 9.375 5.693 -3.105 1.00 86.81 173 ARG A CA 1
ATOM 1342 C C . ARG A 1 173 ? 8.713 4.641 -3.997 1.00 86.81 173 ARG A C 1
ATOM 1344 O O . ARG A 1 173 ? 9.114 4.443 -5.141 1.00 86.81 173 ARG A O 1
ATOM 1351 N N . PHE A 1 174 ? 7.675 3.997 -3.468 1.00 87.50 174 PHE A N 1
ATOM 1352 C CA . PHE A 1 174 ? 6.864 3.019 -4.200 1.00 87.50 174 PHE A CA 1
ATOM 1353 C C . PHE A 1 174 ? 5.519 3.615 -4.625 1.00 87.50 174 PHE A C 1
ATOM 1355 O O . PHE A 1 174 ? 4.888 4.337 -3.851 1.00 87.50 174 PHE A O 1
ATOM 1362 N N . ASP A 1 175 ? 5.080 3.297 -5.842 1.00 86.12 175 ASP A N 1
ATOM 1363 C CA . ASP A 1 175 ? 3.777 3.698 -6.393 1.00 86.12 175 ASP A CA 1
ATOM 1364 C C . ASP A 1 175 ? 2.746 2.566 -6.246 1.00 86.12 175 ASP A C 1
ATOM 1366 O O . ASP A 1 175 ? 2.026 2.215 -7.177 1.00 86.12 175 ASP A O 1
ATOM 1370 N N . GLU A 1 176 ? 2.701 1.959 -5.059 1.00 85.19 176 GLU A N 1
ATOM 1371 C CA . GLU A 1 176 ? 1.688 0.966 -4.698 1.00 85.19 176 GLU A CA 1
ATOM 1372 C C . GLU A 1 176 ? 0.399 1.657 -4.232 1.00 85.19 176 GLU A C 1
ATOM 1374 O O . GLU A 1 176 ? 0.427 2.697 -3.566 1.00 85.19 176 GLU A O 1
ATOM 1379 N N . VAL A 1 177 ? -0.752 1.067 -4.561 1.00 83.06 177 VAL A N 1
ATOM 1380 C CA . VAL A 1 177 ? -2.052 1.562 -4.095 1.00 83.06 177 VAL A CA 1
ATOM 1381 C C . VAL A 1 177 ? -2.216 1.200 -2.619 1.00 83.06 177 VAL A C 1
ATOM 1383 O O . VAL A 1 177 ? -2.182 0.028 -2.248 1.00 83.06 177 VAL A O 1
ATOM 1386 N N . ALA A 1 178 ? -2.390 2.213 -1.767 1.00 79.75 178 ALA A N 1
ATOM 1387 C CA . ALA A 1 178 ? -2.665 2.013 -0.348 1.00 79.75 178 ALA A CA 1
ATOM 1388 C C . ALA A 1 178 ? -4.006 1.290 -0.139 1.00 79.75 178 ALA A C 1
ATOM 1390 O O . ALA A 1 178 ? -4.955 1.507 -0.890 1.00 79.75 178 ALA A O 1
ATOM 1391 N N . SER A 1 179 ? -4.100 0.468 0.912 1.00 81.69 179 SER A N 1
ATOM 1392 C CA . SER A 1 179 ? -5.362 -0.180 1.297 1.00 81.69 179 SER A CA 1
ATOM 1393 C C . SER A 1 179 ? -6.461 0.859 1.528 1.00 81.69 179 SER A C 1
ATOM 1395 O O . SER A 1 179 ? -6.199 1.871 2.179 1.00 81.69 179 SER A O 1
ATOM 1397 N N . ALA A 1 180 ? -7.684 0.583 1.068 1.00 79.69 180 ALA A N 1
ATOM 1398 C CA . ALA A 1 180 ? -8.830 1.485 1.200 1.00 79.69 180 ALA A CA 1
ATOM 1399 C C . ALA A 1 180 ? -9.037 1.977 2.645 1.00 79.69 180 ALA A C 1
ATOM 1401 O O . ALA A 1 180 ? -9.254 3.163 2.861 1.00 79.69 180 ALA A O 1
ATOM 1402 N N . GLU A 1 181 ? -8.835 1.115 3.647 1.00 77.00 181 GLU A N 1
ATOM 1403 C CA . GLU A 1 181 ? -8.919 1.492 5.067 1.00 77.00 181 GLU A CA 1
ATOM 1404 C C . GLU A 1 181 ? -7.903 2.570 5.472 1.00 77.00 181 GLU A C 1
ATOM 1406 O O . GLU A 1 181 ? -8.181 3.426 6.309 1.00 77.00 181 GLU A O 1
ATOM 1411 N N . LEU A 1 182 ? -6.688 2.515 4.919 1.00 72.44 182 LEU A N 1
ATOM 1412 C CA . LEU A 1 182 ? -5.653 3.519 5.173 1.00 72.44 182 LEU A CA 1
ATOM 1413 C C . LEU A 1 182 ? -5.971 4.825 4.446 1.00 72.44 182 LEU A C 1
ATOM 1415 O O . LEU A 1 182 ? -5.635 5.893 4.954 1.00 72.44 182 LEU A O 1
ATOM 1419 N N . GLN A 1 183 ? -6.622 4.741 3.284 1.00 72.75 183 GLN A N 1
ATOM 1420 C CA . GLN A 1 183 ? -7.098 5.914 2.557 1.00 72.75 183 GLN A CA 1
ATOM 1421 C C . GLN A 1 183 ? -8.218 6.611 3.333 1.00 72.75 183 GLN A C 1
ATOM 1423 O O . GLN A 1 183 ? -8.134 7.816 3.547 1.00 72.75 183 GLN A O 1
ATOM 1428 N N . GLU A 1 184 ? -9.200 5.859 3.835 1.00 74.50 184 GLU A N 1
ATOM 1429 C CA . GLU A 1 184 ? -10.270 6.384 4.691 1.00 74.50 184 GLU A CA 1
ATOM 1430 C C . GLU A 1 184 ? -9.696 7.015 5.967 1.00 74.50 184 GLU A C 1
ATOM 1432 O O . GLU A 1 184 ? -9.943 8.187 6.224 1.00 74.50 184 GLU A O 1
ATOM 1437 N N . LYS A 1 185 ? -8.792 6.332 6.683 1.00 68.56 185 LYS A N 1
ATOM 1438 C CA . LYS A 1 185 ? -8.115 6.891 7.874 1.00 68.56 185 LYS A CA 1
ATOM 1439 C C . LYS A 1 185 ? -7.283 8.147 7.599 1.00 68.56 185 LYS A C 1
ATOM 1441 O O . LYS A 1 185 ? -7.056 8.948 8.506 1.00 68.56 185 LYS A O 1
ATOM 1446 N N . ALA A 1 186 ? -6.748 8.300 6.387 1.00 66.19 186 ALA A N 1
ATOM 1447 C CA . ALA A 1 186 ? -5.995 9.492 5.996 1.00 66.19 186 ALA A CA 1
ATOM 1448 C C . ALA A 1 186 ? -6.909 10.683 5.664 1.00 66.19 186 ALA A C 1
ATOM 1450 O O . ALA A 1 186 ? -6.484 11.838 5.793 1.00 66.19 186 ALA A O 1
ATOM 1451 N N . LEU A 1 187 ? -8.135 10.393 5.223 1.00 68.31 187 LEU A N 1
ATOM 1452 C CA . LEU A 1 187 ? -9.172 11.361 4.869 1.00 68.31 187 LEU A CA 1
ATOM 1453 C C . LEU A 1 187 ? -10.068 11.722 6.058 1.00 68.31 187 LEU A C 1
ATOM 1455 O O . LEU A 1 187 ? -10.628 12.821 6.074 1.00 68.31 187 LEU A O 1
ATOM 1459 N N . ASP A 1 188 ? -10.164 10.841 7.055 1.00 70.62 188 ASP A N 1
ATOM 1460 C CA . ASP A 1 188 ? -10.861 11.100 8.305 1.00 70.62 188 ASP A CA 1
ATOM 1461 C C . ASP A 1 188 ? -10.262 12.334 8.976 1.00 70.62 188 ASP A C 1
ATOM 1463 O O . ASP A 1 188 ? -9.100 12.380 9.402 1.00 70.62 188 ASP A O 1
ATOM 1467 N N . LYS A 1 189 ? -11.091 13.375 9.057 1.00 59.66 189 LYS A N 1
ATOM 1468 C CA . LYS A 1 189 ? -10.773 14.563 9.837 1.00 59.66 189 LYS A CA 1
ATOM 1469 C C . LYS A 1 189 ? -10.638 14.113 11.292 1.00 59.66 189 LYS A C 1
ATOM 1471 O O . LYS A 1 189 ? -11.477 13.330 11.744 1.00 59.66 189 LYS A O 1
ATOM 1476 N N . PRO A 1 190 ? -9.618 14.580 12.038 1.00 59.28 190 PRO A N 1
ATOM 1477 C CA . PRO A 1 190 ? -9.614 14.355 13.473 1.00 59.28 190 PRO A CA 1
ATOM 1478 C C . PRO A 1 190 ? -10.962 14.844 13.998 1.00 59.28 190 PRO A C 1
ATOM 1480 O O . PRO A 1 190 ? -11.372 15.960 13.658 1.00 59.28 190 PRO A O 1
ATOM 1483 N N . LYS A 1 191 ? -11.664 13.995 14.764 1.00 58.22 191 LYS A N 1
ATOM 1484 C CA . LYS A 1 191 ? -12.816 14.461 15.537 1.00 58.22 191 LYS A CA 1
ATOM 1485 C C . LYS A 1 191 ? -12.339 15.734 16.232 1.00 58.22 191 LYS A C 1
ATOM 1487 O O . LYS A 1 191 ? -11.248 15.674 16.815 1.00 58.22 191 LYS A O 1
ATOM 1492 N N . PRO A 1 192 ? -13.037 16.875 16.082 1.00 51.25 192 PRO A N 1
ATOM 1493 C CA . PRO A 1 192 ? -12.637 18.070 16.801 1.00 51.25 192 PRO A CA 1
ATOM 1494 C C . PRO A 1 192 ? -12.478 17.630 18.251 1.00 51.25 192 PRO A C 1
ATOM 1496 O O . PRO A 1 192 ? -13.382 16.990 18.797 1.00 51.25 192 PRO A O 1
ATOM 1499 N N . ALA A 1 193 ? -11.278 17.834 18.805 1.00 52.12 193 ALA A N 1
ATOM 1500 C CA . ALA A 1 193 ? -11.086 17.679 20.235 1.00 52.12 193 ALA A CA 1
ATOM 1501 C C . ALA A 1 193 ? -12.250 18.435 20.861 1.00 52.12 193 ALA A C 1
ATOM 1503 O O . ALA A 1 193 ? -12.510 19.555 20.416 1.00 52.12 193 ALA A O 1
ATOM 1504 N N . VAL A 1 194 ? -13.003 17.756 21.733 1.00 48.19 194 VAL A N 1
ATOM 1505 C CA . VAL A 1 194 ? -14.140 18.336 22.448 1.00 48.19 194 VAL A CA 1
ATOM 1506 C C . VAL A 1 194 ? -13.714 19.744 22.815 1.00 48.19 194 VAL A C 1
ATOM 1508 O O . VAL A 1 194 ? -12.710 19.907 23.504 1.00 48.19 194 VAL A O 1
ATOM 1511 N N . ASP A 1 195 ? -14.356 20.727 22.188 1.00 50.12 195 ASP A N 1
ATOM 1512 C CA . ASP A 1 195 ? -14.032 22.124 22.403 1.00 50.12 195 ASP A CA 1
ATOM 1513 C C . ASP A 1 195 ? -14.447 22.341 23.854 1.00 50.12 195 ASP A C 1
ATOM 1515 O O . ASP A 1 195 ? -15.643 22.412 24.150 1.00 50.12 195 ASP A O 1
ATOM 1519 N N . ASP A 1 196 ? -13.479 22.232 24.771 1.00 49.22 196 ASP A N 1
ATOM 1520 C CA . ASP A 1 196 ? -13.658 22.491 26.190 1.00 49.22 196 ASP A CA 1
ATOM 1521 C C . ASP A 1 196 ? -14.169 23.920 26.243 1.00 49.22 196 ASP A C 1
ATOM 1523 O O . ASP A 1 196 ? -13.410 24.864 26.017 1.00 49.22 196 ASP A O 1
ATOM 1527 N N . GLY A 1 197 ? -15.492 24.032 26.371 1.00 52.88 197 GLY A N 1
ATOM 1528 C CA . GLY A 1 197 ? -16.237 25.203 25.957 1.00 52.88 197 GLY A CA 1
ATOM 1529 C C . GLY A 1 197 ? -15.558 26.474 26.422 1.00 52.88 197 GLY A C 1
ATOM 1530 O O . GLY A 1 197 ? -15.415 26.698 27.618 1.00 52.88 197 GLY A O 1
ATOM 1531 N N . ASP A 1 198 ? -15.157 27.290 25.451 1.00 54.03 198 ASP A N 1
ATOM 1532 C CA . ASP A 1 198 ? -15.180 28.736 25.578 1.00 54.03 198 ASP A CA 1
ATOM 1533 C C . ASP A 1 198 ? -14.592 29.243 26.913 1.00 54.03 198 ASP A C 1
ATOM 1535 O O . ASP A 1 198 ? -15.248 29.946 27.678 1.00 54.03 198 ASP A O 1
ATOM 1539 N N . LEU A 1 199 ? -13.323 28.914 27.200 1.00 56.22 199 LEU A N 1
ATOM 1540 C CA . LEU A 1 199 ? -12.577 29.401 28.381 1.00 56.22 199 LEU A CA 1
ATOM 1541 C C . LEU A 1 199 ? -12.495 30.947 28.484 1.00 56.22 199 LEU A C 1
ATOM 1543 O O . LEU A 1 199 ? -11.882 31.475 29.413 1.00 56.22 199 LEU A O 1
ATOM 1547 N N . GLY A 1 200 ? -13.079 31.683 27.532 1.00 52.19 200 GLY A N 1
ATOM 1548 C CA . GLY A 1 200 ? -13.191 33.141 27.513 1.00 52.19 200 GLY A CA 1
ATOM 1549 C C . GLY A 1 200 ? -14.612 33.701 27.664 1.00 52.19 200 GLY A C 1
ATOM 1550 O O . GLY A 1 200 ? -14.744 34.922 27.754 1.00 52.19 200 GLY A O 1
ATOM 1551 N N . MET A 1 201 ? -15.662 32.872 27.709 1.00 59.50 201 MET A N 1
ATOM 1552 C CA . MET A 1 201 ? -17.047 33.331 27.881 1.00 59.50 201 MET A CA 1
ATOM 1553 C C . MET A 1 201 ? -17.560 33.018 29.287 1.00 59.50 201 MET A C 1
ATOM 1555 O O . MET A 1 201 ? -17.352 31.935 29.825 1.00 59.50 201 MET A O 1
ATOM 1559 N N . ALA A 1 202 ? -18.242 33.989 29.902 1.00 61.34 202 ALA A N 1
ATOM 1560 C CA . ALA A 1 202 ? -18.853 33.804 31.214 1.00 61.34 202 ALA A CA 1
ATOM 1561 C C . ALA A 1 202 ? -19.834 32.613 31.185 1.00 61.34 202 ALA A C 1
ATOM 1563 O O . ALA A 1 202 ? -20.598 32.493 30.218 1.00 61.34 202 ALA A O 1
ATOM 1564 N N . PRO A 1 203 ? -19.842 31.754 32.223 1.00 62.78 203 PRO A N 1
ATOM 1565 C CA . PRO A 1 203 ? -20.726 30.600 32.275 1.00 62.78 203 PRO A CA 1
ATOM 1566 C C . PRO A 1 203 ? -22.173 31.063 32.114 1.00 62.78 203 PRO A C 1
ATOM 1568 O O . PRO A 1 203 ? -22.644 31.996 32.767 1.00 62.78 203 PRO A O 1
ATOM 1571 N N . ARG A 1 204 ? -22.863 30.436 31.161 1.00 67.25 204 ARG A N 1
ATOM 1572 C CA . ARG A 1 204 ? -24.207 30.831 30.723 1.00 67.25 204 ARG A CA 1
ATOM 1573 C C . ARG A 1 204 ? -25.291 30.452 31.743 1.00 67.25 204 ARG A C 1
ATOM 1575 O O . ARG A 1 204 ? -26.406 30.955 31.643 1.00 67.25 204 ARG A O 1
ATOM 1582 N N . ALA A 1 205 ? -24.950 29.579 32.691 1.00 73.12 205 ALA A N 1
ATOM 1583 C CA . ALA A 1 205 ? -25.758 29.141 33.823 1.00 73.12 205 ALA A CA 1
ATOM 1584 C C . ALA A 1 205 ? -25.015 29.446 35.137 1.00 73.12 205 ALA A C 1
ATOM 1586 O O . ALA A 1 205 ? -23.790 29.549 35.162 1.00 73.12 205 ALA A O 1
ATOM 1587 N N . GLY A 1 206 ? -25.751 29.634 36.234 1.00 83.81 206 GLY A N 1
ATOM 1588 C CA . GLY A 1 206 ? -25.140 29.820 37.554 1.00 83.81 206 GLY A CA 1
ATOM 1589 C C . GLY A 1 206 ? -24.635 28.495 38.134 1.00 83.81 206 GLY A C 1
ATOM 1590 O O . GLY A 1 206 ? -25.233 27.453 37.887 1.00 83.81 206 GLY A O 1
ATOM 1591 N N . LEU A 1 207 ? -23.602 28.533 38.986 1.00 80.38 207 LEU A N 1
ATOM 1592 C CA . LEU A 1 207 ? -23.026 27.340 39.634 1.00 80.38 207 LEU A CA 1
ATOM 1593 C C . LEU A 1 207 ? -24.086 26.453 40.321 1.00 80.38 207 LEU A C 1
ATOM 1595 O O . LEU A 1 207 ? -24.005 25.233 40.271 1.00 80.38 207 LEU A O 1
ATOM 1599 N N . ALA A 1 208 ? -25.106 27.057 40.941 1.00 83.38 208 ALA A N 1
ATOM 1600 C CA . ALA A 1 208 ? -26.200 26.317 41.573 1.00 83.38 208 ALA A CA 1
ATOM 1601 C C . ALA A 1 208 ? -27.038 25.502 40.567 1.00 83.38 208 ALA A C 1
ATOM 1603 O O . ALA A 1 208 ? -27.456 24.394 40.881 1.00 83.38 208 ALA A O 1
ATOM 1604 N N . GLU A 1 209 ? -27.242 26.029 39.360 1.00 81.81 209 GLU A N 1
ATOM 1605 C CA . GLU A 1 209 ? -28.000 25.382 38.286 1.00 81.81 209 GLU A CA 1
ATOM 1606 C C . GLU A 1 209 ? -27.189 24.250 37.632 1.00 81.81 209 GLU A C 1
ATOM 1608 O O . GLU A 1 209 ? -27.743 23.216 37.272 1.00 81.81 209 GLU A O 1
ATOM 1613 N N . GLU A 1 210 ? -25.866 24.404 37.531 1.00 80.69 210 GLU A N 1
ATOM 1614 C CA . GLU A 1 210 ? -24.962 23.334 37.087 1.00 80.69 210 GLU A CA 1
ATOM 1615 C C . GLU A 1 210 ? -24.963 22.153 38.068 1.00 80.69 210 GLU A C 1
ATOM 1617 O O . GLU A 1 210 ? -25.117 21.008 37.645 1.00 80.69 210 GLU A O 1
ATOM 1622 N N . TYR A 1 211 ? -24.892 22.431 39.376 1.00 85.50 211 TYR A N 1
ATOM 1623 C CA . TYR A 1 211 ? -24.992 21.401 40.416 1.00 85.50 211 TYR A CA 1
ATOM 1624 C C . TYR A 1 211 ? -26.365 20.727 40.447 1.00 85.50 211 TYR A C 1
ATOM 1626 O O . TYR A 1 211 ? -26.445 19.517 40.643 1.00 85.50 211 TYR A O 1
ATOM 1634 N N . GLU A 1 212 ? -27.452 21.479 40.258 1.00 85.12 212 GLU A N 1
ATOM 1635 C CA . GLU A 1 212 ? -28.800 20.908 40.193 1.00 85.12 212 GLU A CA 1
ATOM 1636 C C . GLU A 1 212 ? -28.950 19.970 38.986 1.00 85.12 212 GLU A C 1
ATOM 1638 O O . GLU A 1 212 ? -29.474 18.864 39.125 1.00 85.12 212 GLU A O 1
ATOM 1643 N N . ARG A 1 213 ? -28.418 20.358 37.820 1.00 81.44 213 ARG A N 1
ATOM 1644 C CA . ARG A 1 213 ? -28.414 19.517 36.613 1.00 81.44 213 ARG A CA 1
ATOM 1645 C C . ARG A 1 213 ? -27.551 18.268 36.766 1.00 81.44 213 ARG A C 1
ATOM 1647 O O . ARG A 1 213 ? -27.973 17.198 36.333 1.00 81.44 213 ARG A O 1
ATOM 1654 N N . GLU A 1 214 ? -26.376 18.377 37.383 1.00 80.31 214 GLU A N 1
ATOM 1655 C CA . GLU A 1 214 ?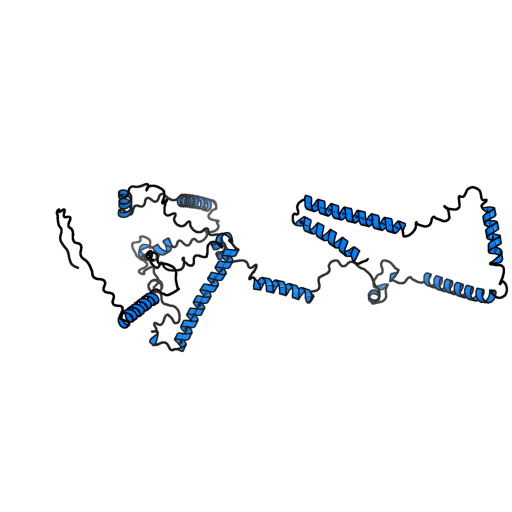 -25.515 17.223 37.671 1.00 80.31 214 GLU A CA 1
ATOM 1656 C C . GLU A 1 214 ? -26.175 16.274 38.681 1.00 80.31 214 GLU A C 1
ATOM 1658 O O . GLU A 1 214 ? -26.191 15.062 38.471 1.00 80.31 214 GLU A O 1
ATOM 1663 N N . TYR A 1 215 ? -26.794 16.819 39.734 1.00 84.50 215 TYR A N 1
ATOM 1664 C CA . TYR A 1 215 ? -27.470 16.040 40.772 1.00 84.50 215 TYR A CA 1
ATOM 1665 C C . TYR A 1 215 ? -28.712 15.308 40.252 1.00 84.50 215 TYR A C 1
ATOM 1667 O O . TYR A 1 215 ? -28.950 14.156 40.613 1.00 84.50 215 TYR A O 1
ATOM 1675 N N . LEU A 1 216 ? 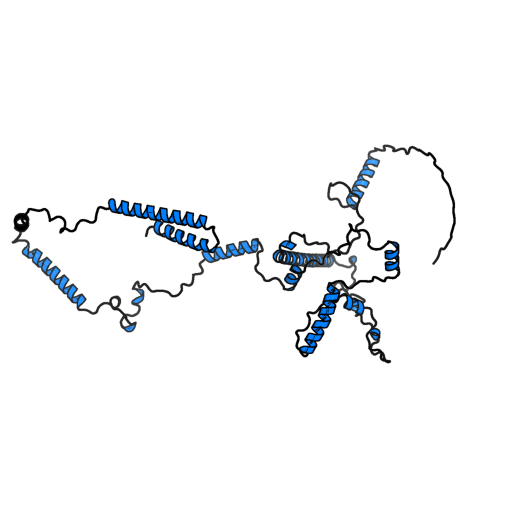-29.502 15.957 39.392 1.00 83.69 216 LEU A N 1
ATOM 1676 C CA . LEU A 1 216 ? -30.676 15.349 38.763 1.00 83.69 216 LEU A CA 1
ATOM 1677 C C . LEU A 1 216 ? -30.313 14.461 37.561 1.00 83.69 216 LEU A C 1
ATOM 1679 O O . LEU A 1 216 ? -31.164 13.711 37.086 1.00 83.69 216 LEU A O 1
ATOM 1683 N N . GLY A 1 217 ? -29.082 14.548 37.043 1.00 71.69 217 GLY A N 1
ATOM 1684 C CA . GLY A 1 217 ? -28.642 13.845 35.833 1.00 71.69 217 GLY A CA 1
ATOM 1685 C C . GLY A 1 217 ? -29.386 14.264 34.557 1.00 71.69 217 GLY A C 1
ATOM 1686 O O . GLY A 1 217 ? -29.250 13.612 33.522 1.00 71.69 217 GLY A O 1
ATOM 1687 N N . VAL A 1 218 ? -30.184 15.337 34.610 1.00 60.09 218 VAL A N 1
ATOM 1688 C CA . VAL A 1 218 ? -30.974 15.840 33.480 1.00 60.09 218 VAL A CA 1
ATOM 1689 C C . VAL A 1 218 ? -30.106 16.809 32.685 1.00 60.09 218 VAL A C 1
ATOM 1691 O O . VAL A 1 218 ? -30.138 18.024 32.865 1.00 60.09 218 VAL A O 1
ATOM 1694 N N . GLN A 1 219 ? -29.296 16.252 31.793 1.00 60.81 219 GLN A N 1
ATOM 1695 C CA . GLN A 1 219 ? -28.691 17.018 30.712 1.00 60.81 219 GLN A CA 1
ATOM 1696 C C . GLN A 1 219 ? -29.760 17.196 29.627 1.00 60.81 219 GLN A C 1
ATOM 1698 O O . GLN A 1 219 ? -30.061 16.259 28.889 1.00 60.81 219 GLN A O 1
ATOM 1703 N N . GLU A 1 220 ? -30.359 18.385 29.518 1.00 56.22 220 GLU A N 1
ATOM 1704 C CA . GLU A 1 220 ? -31.121 18.749 28.319 1.00 56.22 220 GLU A CA 1
ATOM 1705 C C . GLU A 1 220 ? -30.142 18.940 27.152 1.00 56.22 220 GLU A C 1
ATOM 1707 O O . GLU A 1 220 ? -29.754 20.059 26.803 1.00 56.22 220 GLU A O 1
ATOM 1712 N N . SER A 1 221 ? -29.708 17.839 26.538 1.00 58.81 221 SER A N 1
ATOM 1713 C CA . SER A 1 221 ? -28.986 17.901 25.275 1.00 58.81 221 SER A CA 1
ATOM 1714 C C . SER A 1 221 ? -29.991 18.250 24.185 1.00 58.81 221 SER A C 1
ATOM 1716 O O . SER A 1 221 ? -30.709 17.397 23.662 1.00 58.81 221 SER A O 1
ATOM 1718 N N . LYS A 1 222 ? -30.074 19.537 23.838 1.00 66.19 222 LYS A N 1
ATOM 1719 C CA . LYS A 1 222 ? -30.661 19.919 22.550 1.00 66.19 222 LYS A CA 1
ATOM 1720 C C . LYS A 1 222 ? -29.893 19.148 21.480 1.00 66.19 222 LYS A C 1
ATOM 1722 O O . LYS A 1 222 ? -28.660 19.181 21.545 1.00 66.19 222 LYS A O 1
ATOM 1727 N N . PRO A 1 223 ? -30.581 18.476 20.538 1.00 64.19 223 PRO A N 1
ATOM 1728 C CA . PRO A 1 223 ? -29.883 17.705 19.534 1.00 64.19 223 PRO A CA 1
ATOM 1729 C C . PRO A 1 223 ? -28.914 18.636 18.830 1.00 64.19 223 PRO A C 1
ATOM 1731 O O . PRO A 1 223 ? -29.278 19.756 18.438 1.00 64.19 223 PRO A O 1
ATOM 1734 N N . THR A 1 224 ? -27.664 18.202 18.731 1.00 78.44 224 THR A N 1
ATOM 1735 C CA . THR A 1 224 ? -26.689 18.936 17.939 1.00 78.44 224 THR A CA 1
ATOM 1736 C C . THR A 1 224 ? -27.228 19.087 16.514 1.00 78.44 224 THR A C 1
ATOM 1738 O O . THR A 1 224 ? -28.101 18.339 16.060 1.00 78.44 224 THR A O 1
ATOM 1741 N N . ARG A 1 225 ? -26.753 20.102 15.784 1.00 79.94 225 ARG A N 1
ATOM 1742 C CA . ARG A 1 225 ? -27.167 20.318 14.387 1.00 79.94 225 ARG A CA 1
ATOM 1743 C C . ARG A 1 225 ? -27.038 19.030 13.563 1.00 79.94 225 ARG A C 1
ATOM 1745 O O . ARG A 1 225 ? -27.873 18.792 12.695 1.00 79.94 225 ARG A O 1
ATOM 1752 N N . ASP A 1 226 ? -26.028 18.226 13.871 1.00 80.38 226 ASP A N 1
ATOM 1753 C CA . ASP A 1 226 ? -25.728 16.970 13.197 1.00 80.38 226 ASP A CA 1
ATOM 1754 C C . ASP A 1 226 ? -26.781 15.895 13.518 1.00 80.38 226 ASP A C 1
ATOM 1756 O O . ASP A 1 226 ? -27.374 15.351 12.593 1.00 80.38 226 ASP A O 1
ATOM 1760 N N . GLU A 1 227 ? -27.160 15.706 14.787 1.00 84.12 227 GLU A N 1
ATOM 1761 C CA . GLU A 1 227 ? -28.247 14.786 15.180 1.00 84.12 227 GLU A CA 1
ATOM 1762 C C . GLU A 1 227 ? -29.593 15.136 14.523 1.00 84.12 227 GLU A C 1
ATOM 1764 O O . GLU A 1 227 ? -30.364 14.258 14.125 1.00 84.12 227 GLU A O 1
ATOM 1769 N N . ALA A 1 228 ? -29.892 16.431 14.376 1.00 89.00 228 ALA A N 1
ATOM 1770 C CA . ALA A 1 228 ? -31.106 16.877 13.696 1.00 89.00 228 ALA A CA 1
ATOM 1771 C C . ALA A 1 228 ? -31.072 16.569 12.188 1.00 89.00 228 ALA A C 1
ATOM 1773 O O . ALA A 1 228 ? -32.098 16.206 11.605 1.00 89.00 228 ALA A O 1
ATOM 1774 N N . ILE A 1 229 ? -29.904 16.703 11.551 1.00 92.19 229 ILE A N 1
ATOM 1775 C CA . ILE A 1 229 ? -29.700 16.332 10.146 1.00 92.19 229 ILE A CA 1
ATOM 1776 C C . ILE A 1 229 ? -29.821 14.817 9.981 1.00 92.19 229 ILE A C 1
ATOM 1778 O O . ILE A 1 229 ? -30.507 14.378 9.058 1.00 92.19 229 ILE A O 1
ATOM 1782 N N . ASP A 1 230 ? -29.251 14.029 10.890 1.00 89.62 230 ASP A N 1
ATOM 1783 C CA . ASP A 1 230 ? -29.321 12.567 10.862 1.00 89.62 230 ASP A CA 1
ATOM 1784 C C . ASP A 1 230 ? -30.761 12.068 11.021 1.00 89.62 230 ASP A C 1
ATOM 1786 O O . ASP A 1 230 ? -31.211 11.199 10.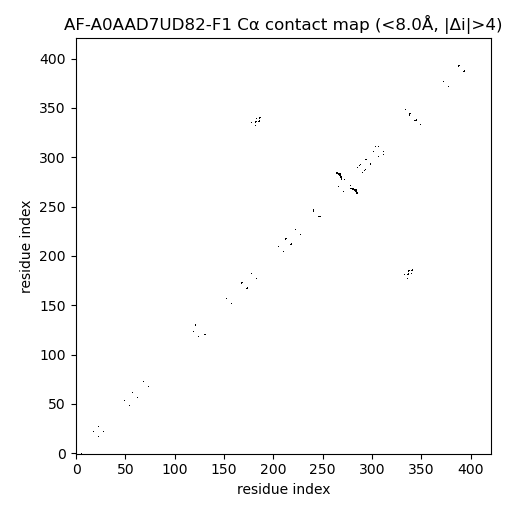270 1.00 89.62 230 ASP A O 1
ATOM 1790 N N . ALA A 1 231 ? -31.543 12.680 11.915 1.00 92.19 231 ALA A N 1
ATOM 1791 C CA . ALA A 1 231 ? -32.965 12.376 12.063 1.00 92.19 231 ALA A CA 1
ATOM 1792 C C . ALA A 1 231 ? -33.772 12.711 10.792 1.00 92.19 231 ALA A C 1
ATOM 1794 O O . ALA A 1 231 ? -34.650 11.947 10.372 1.00 92.19 231 ALA A O 1
ATOM 1795 N N . LEU A 1 232 ? -33.478 13.847 10.146 1.00 95.31 232 LEU A N 1
ATOM 1796 C CA . LEU A 1 232 ? -34.097 14.222 8.870 1.00 95.31 232 LEU A CA 1
ATOM 1797 C C . LEU A 1 232 ? -33.689 13.273 7.740 1.00 95.31 232 LEU A C 1
ATOM 1799 O O . LEU A 1 232 ? -34.541 12.891 6.934 1.00 95.31 232 LEU A O 1
ATOM 1803 N N . TRP A 1 233 ? -32.419 12.873 7.700 1.00 94.00 233 TRP A N 1
ATOM 1804 C CA . TRP A 1 233 ? -31.888 11.920 6.737 1.00 94.00 233 TRP A CA 1
ATOM 1805 C C . TRP A 1 233 ? -32.544 10.552 6.894 1.00 94.00 233 TRP A C 1
ATOM 1807 O O . TRP A 1 233 ? -33.056 10.031 5.910 1.00 94.00 233 TRP A O 1
ATOM 1817 N N . ALA A 1 234 ? -32.633 10.019 8.116 1.00 92.31 234 ALA A N 1
ATOM 1818 C CA . ALA A 1 234 ? -33.303 8.750 8.407 1.00 92.31 234 ALA A CA 1
ATOM 1819 C C . ALA A 1 234 ? -34.775 8.761 7.962 1.00 92.31 234 ALA A C 1
ATOM 1821 O O . ALA A 1 234 ? -35.281 7.801 7.377 1.00 92.31 234 ALA A O 1
ATOM 1822 N N . ARG A 1 235 ? -35.473 9.883 8.177 1.00 96.06 235 ARG A N 1
ATOM 1823 C CA . ARG A 1 235 ? -36.857 10.048 7.714 1.00 96.06 235 ARG A CA 1
ATOM 1824 C C . ARG A 1 235 ? -36.960 10.119 6.189 1.00 96.06 235 ARG A C 1
ATOM 1826 O O . ARG A 1 235 ? -37.948 9.650 5.623 1.00 96.06 235 ARG A O 1
ATOM 1833 N N . LEU A 1 236 ? -36.008 10.771 5.529 1.00 95.62 236 LEU A N 1
ATOM 1834 C CA . LEU A 1 236 ? -35.992 10.934 4.078 1.00 95.62 236 LEU A CA 1
ATOM 1835 C C . LEU A 1 236 ? -35.610 9.628 3.371 1.00 95.62 236 LEU A C 1
ATOM 1837 O O . LEU A 1 236 ? -36.316 9.231 2.446 1.00 95.62 236 LEU A O 1
ATOM 1841 N N . SER A 1 237 ? -34.566 8.939 3.833 1.00 93.69 237 SER A N 1
ATOM 1842 C CA . SER A 1 237 ? -34.121 7.653 3.289 1.00 93.69 237 SER A CA 1
ATOM 1843 C C . SER A 1 237 ? -35.213 6.596 3.407 1.00 93.69 237 SER A C 1
ATOM 1845 O O . SER A 1 237 ? -35.564 5.997 2.397 1.00 93.69 237 SER A O 1
ATOM 1847 N N . GLY A 1 238 ? -35.881 6.484 4.561 1.00 93.12 238 GLY A N 1
ATOM 1848 C CA . GLY A 1 238 ? -37.005 5.557 4.725 1.00 93.12 238 GLY A CA 1
ATOM 1849 C C . GLY A 1 238 ? -38.164 5.810 3.748 1.00 93.12 238 GLY A C 1
ATOM 1850 O O . GLY A 1 238 ? -38.785 4.869 3.255 1.00 93.12 238 GLY A O 1
ATOM 1851 N N . LYS A 1 239 ? -38.445 7.076 3.401 1.00 96.56 239 LYS A N 1
ATOM 1852 C CA . LYS A 1 239 ? -39.456 7.415 2.380 1.00 96.56 239 LYS A CA 1
ATOM 1853 C C . LYS A 1 239 ? -39.001 7.057 0.963 1.00 96.56 239 LYS A C 1
ATOM 1855 O O . LYS A 1 239 ? -39.824 6.613 0.166 1.00 96.56 239 LYS A O 1
ATOM 1860 N N . LEU A 1 240 ? -37.727 7.276 0.637 1.00 94.75 240 LEU A N 1
ATOM 1861 C CA . LEU A 1 240 ? -37.162 6.941 -0.674 1.00 94.75 240 LEU A CA 1
ATOM 1862 C C . LEU A 1 240 ? -37.055 5.425 -0.878 1.00 94.75 240 LEU A C 1
ATOM 1864 O O . LEU A 1 240 ? -37.377 4.930 -1.959 1.00 94.75 240 LEU A O 1
ATOM 1868 N N . ASP A 1 241 ? -36.680 4.687 0.163 1.00 95.62 241 ASP A N 1
ATOM 1869 C CA . ASP A 1 241 ? -36.649 3.224 0.159 1.00 95.62 241 ASP A CA 1
ATOM 1870 C C . ASP A 1 241 ? -38.059 2.657 -0.070 1.00 95.62 241 ASP A C 1
ATOM 1872 O O . ASP A 1 241 ? -38.251 1.800 -0.930 1.00 95.62 241 ASP A O 1
ATOM 1876 N N . ALA A 1 242 ? -39.081 3.209 0.596 1.00 95.81 242 ALA A N 1
ATOM 1877 C CA . ALA A 1 242 ? -40.472 2.811 0.366 1.00 95.81 242 ALA A CA 1
ATOM 1878 C C . ALA A 1 242 ? -40.951 3.115 -1.069 1.00 95.81 242 ALA A C 1
ATOM 1880 O O . ALA A 1 242 ? -41.625 2.291 -1.685 1.00 95.81 242 ALA A O 1
ATOM 1881 N N . LEU A 1 243 ? -40.582 4.275 -1.629 1.00 96.00 243 LEU A N 1
ATOM 1882 C CA . LEU A 1 243 ? -40.948 4.660 -3.000 1.00 96.00 243 LEU A CA 1
ATOM 1883 C C . LEU A 1 243 ? -40.267 3.776 -4.061 1.00 96.00 243 LEU A C 1
ATOM 1885 O O . LEU A 1 243 ? -40.853 3.480 -5.102 1.00 96.00 243 LEU A O 1
ATOM 1889 N N . SER A 1 244 ? -39.039 3.336 -3.789 1.00 95.00 244 SER A N 1
ATOM 1890 C CA . SER A 1 244 ? -38.253 2.458 -4.665 1.00 95.00 244 SER A CA 1
ATOM 1891 C C . SER A 1 244 ? -38.553 0.966 -4.473 1.00 95.00 244 SER A C 1
ATOM 1893 O O . SER A 1 244 ? -37.844 0.131 -5.031 1.00 95.00 244 SER A O 1
ATOM 1895 N N . HIS A 1 245 ? -39.607 0.618 -3.720 1.00 94.81 245 HIS A N 1
ATOM 1896 C CA . HIS A 1 245 ? -39.966 -0.768 -3.388 1.00 94.81 245 HIS A CA 1
ATOM 1897 C C . HIS A 1 245 ? -38.811 -1.543 -2.731 1.00 94.81 245 HIS A C 1
ATOM 1899 O O . HIS A 1 245 ? -38.652 -2.741 -2.949 1.00 94.81 245 HIS A O 1
ATOM 1905 N N . PHE A 1 246 ? -37.996 -0.853 -1.925 1.00 91.75 246 PHE A N 1
ATOM 1906 C CA . PHE A 1 246 ? -36.827 -1.402 -1.234 1.00 91.75 246 PHE A CA 1
ATOM 1907 C C . PHE A 1 246 ? -35.764 -2.015 -2.166 1.00 91.75 246 PHE A C 1
ATOM 1909 O O . PHE A 1 246 ? -34.972 -2.860 -1.750 1.00 91.75 246 PHE A O 1
ATOM 1916 N N . HIS A 1 247 ? -35.691 -1.567 -3.422 1.00 93.50 247 HIS A N 1
ATOM 1917 C CA . HIS A 1 247 ? -34.599 -1.895 -4.342 1.00 93.50 247 HIS A CA 1
ATOM 1918 C C . HIS A 1 247 ? -33.429 -0.911 -4.206 1.00 93.50 247 HIS A C 1
ATOM 1920 O O . HIS A 1 247 ? -33.002 -0.289 -5.180 1.00 93.50 247 HIS A O 1
ATOM 1926 N N . THR A 1 248 ? -32.910 -0.754 -2.990 1.00 89.12 248 THR A N 1
ATOM 1927 C CA . THR A 1 248 ? -31.782 0.138 -2.701 1.00 89.12 248 THR A CA 1
ATOM 1928 C C . THR A 1 248 ? -30.544 -0.636 -2.272 1.00 89.12 248 THR A C 1
ATOM 1930 O O . THR A 1 248 ? -30.609 -1.782 -1.824 1.00 89.12 248 THR A O 1
ATOM 1933 N N . ALA A 1 249 ? -29.375 -0.025 -2.475 1.00 88.75 249 ALA A N 1
ATOM 1934 C CA . ALA A 1 249 ? -28.139 -0.578 -1.946 1.00 88.75 249 ALA A CA 1
ATOM 1935 C C . ALA A 1 249 ? -28.191 -0.507 -0.410 1.00 88.75 249 ALA A C 1
ATOM 1937 O O . ALA A 1 249 ? -28.552 0.545 0.125 1.00 88.75 249 ALA A O 1
ATOM 1938 N N . PRO A 1 250 ? -27.832 -1.589 0.302 1.00 85.81 250 PRO A N 1
ATOM 1939 C CA . PRO A 1 250 ? -27.865 -1.593 1.756 1.00 85.81 250 PRO A CA 1
ATOM 1940 C C . PRO A 1 250 ? -26.951 -0.501 2.313 1.00 85.81 250 PRO A C 1
ATOM 1942 O O . PRO A 1 250 ? -25.895 -0.198 1.746 1.00 85.81 250 PRO A O 1
ATOM 1945 N N . GLN A 1 251 ? -27.360 0.088 3.436 1.00 82.38 251 GLN A N 1
ATOM 1946 C CA . GLN A 1 251 ? -26.547 1.083 4.126 1.00 82.38 251 GLN A CA 1
ATOM 1947 C C . GLN A 1 251 ? -25.194 0.483 4.524 1.00 82.38 251 GLN A C 1
ATOM 1949 O O . GLN A 1 251 ? -25.083 -0.708 4.829 1.00 82.38 251 GLN A O 1
ATOM 1954 N N . LYS A 1 252 ? -24.145 1.315 4.503 1.00 80.88 252 LYS A N 1
ATOM 1955 C CA . LYS A 1 252 ? -22.814 0.887 4.940 1.00 80.88 252 LYS A CA 1
ATOM 1956 C C . LYS A 1 252 ? -22.893 0.453 6.409 1.00 80.88 252 LYS A C 1
ATOM 1958 O O . LYS A 1 252 ? -23.503 1.173 7.196 1.00 80.88 252 LYS A O 1
ATOM 1963 N N . PRO A 1 253 ? -22.277 -0.677 6.791 1.00 76.62 253 PRO A N 1
ATOM 1964 C CA . PRO A 1 253 ? -22.308 -1.136 8.171 1.00 76.62 253 PRO A CA 1
ATOM 1965 C C . PRO A 1 253 ? -21.593 -0.121 9.071 1.00 76.62 253 PRO A C 1
ATOM 1967 O O . PRO A 1 253 ? -20.378 0.056 8.961 1.00 76.62 253 PRO A O 1
ATOM 1970 N N . SER A 1 254 ? -22.339 0.549 9.949 1.00 76.81 254 SER A N 1
ATOM 1971 C CA . SER A 1 254 ? -21.773 1.324 11.051 1.00 76.81 254 SER A CA 1
ATOM 1972 C C . SER A 1 254 ? -21.533 0.402 12.246 1.00 76.81 254 SER A C 1
ATOM 1974 O O . SER A 1 254 ? -22.337 -0.477 12.560 1.00 76.81 254 SER A O 1
ATOM 1976 N N . LEU A 1 255 ? -20.387 0.569 12.905 1.00 70.12 255 LEU A N 1
ATOM 1977 C CA . LEU A 1 255 ? -20.115 -0.090 14.179 1.00 70.12 255 LEU A CA 1
ATOM 1978 C C . LEU A 1 255 ? -20.669 0.784 15.303 1.00 70.12 255 LEU A C 1
ATOM 1980 O O . LEU A 1 255 ? -19.966 1.652 15.822 1.00 70.12 255 LEU A O 1
ATOM 1984 N N . ASP A 1 256 ? -21.911 0.528 15.702 1.00 72.69 256 ASP A N 1
ATOM 1985 C CA . ASP A 1 256 ? -22.510 1.164 16.876 1.00 72.69 256 ASP A CA 1
ATOM 1986 C C . ASP A 1 256 ? -21.983 0.479 18.143 1.00 72.69 256 ASP A C 1
ATOM 1988 O O . ASP A 1 256 ? -22.625 -0.382 18.751 1.00 72.69 256 ASP A O 1
ATOM 1992 N N . LEU A 1 257 ? -20.758 0.847 18.530 1.00 71.31 257 LEU A N 1
ATOM 1993 C CA . LEU A 1 257 ? -20.064 0.272 19.688 1.00 71.31 257 LEU A CA 1
ATOM 1994 C C . LEU A 1 257 ? -20.876 0.426 20.982 1.00 71.31 257 LEU A C 1
ATOM 1996 O O . LEU A 1 257 ? -20.834 -0.450 21.842 1.00 71.31 257 LEU A O 1
ATOM 2000 N N . GLU A 1 258 ? -21.646 1.507 21.108 1.00 69.88 258 GLU A N 1
ATOM 2001 C CA . GLU A 1 258 ? -22.516 1.743 22.261 1.00 69.88 258 GLU A CA 1
ATOM 2002 C C . GLU A 1 258 ? -23.706 0.788 22.312 1.00 69.88 258 GLU A C 1
ATOM 2004 O O . GLU A 1 258 ? -24.061 0.307 23.387 1.00 69.88 258 GLU A O 1
ATOM 2009 N N . ALA A 1 259 ? -24.322 0.493 21.165 1.00 70.12 259 ALA A N 1
ATOM 2010 C CA . ALA A 1 259 ? -25.419 -0.463 21.097 1.00 70.12 259 ALA A CA 1
ATOM 2011 C C . ALA A 1 259 ? -24.910 -1.871 21.431 1.00 70.12 259 ALA A C 1
ATOM 2013 O O . ALA A 1 259 ? -25.502 -2.558 22.262 1.00 70.12 259 ALA A O 1
ATOM 2014 N N . ALA A 1 260 ? -23.757 -2.259 20.876 1.00 72.25 260 ALA A N 1
ATOM 2015 C CA . ALA A 1 260 ? -23.117 -3.536 21.184 1.00 72.25 260 ALA A CA 1
ATOM 2016 C C . ALA A 1 260 ? -22.742 -3.665 22.674 1.00 72.25 260 ALA A C 1
ATOM 2018 O O . ALA A 1 260 ? -22.961 -4.716 23.272 1.00 72.25 260 ALA A O 1
ATOM 2019 N N . ALA A 1 261 ? -22.233 -2.595 23.296 1.00 73.25 261 ALA A N 1
ATOM 2020 C CA . ALA A 1 261 ? -21.904 -2.582 24.721 1.00 73.25 261 ALA A CA 1
ATOM 2021 C C . ALA A 1 261 ? -23.147 -2.704 25.617 1.00 73.25 261 ALA A C 1
ATOM 2023 O O . ALA A 1 261 ? -23.115 -3.428 26.607 1.00 73.25 261 ALA A O 1
ATOM 2024 N N . LYS A 1 262 ? -24.254 -2.040 25.258 1.00 72.25 262 LYS A N 1
ATOM 2025 C CA . LYS A 1 262 ? -25.515 -2.113 26.016 1.00 72.25 262 LYS A CA 1
ATOM 2026 C C . LYS A 1 262 ? -26.134 -3.512 25.984 1.00 72.25 262 LYS A C 1
ATOM 2028 O O . LYS A 1 262 ? -26.738 -3.915 26.967 1.00 72.25 262 LYS A O 1
ATOM 2033 N N . ILE A 1 263 ? -25.967 -4.252 24.888 1.00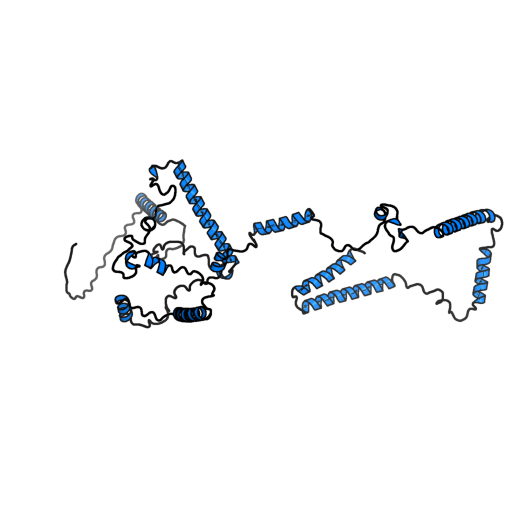 74.31 263 ILE A N 1
ATOM 2034 C CA . ILE A 1 263 ? -26.544 -5.596 24.712 1.00 74.31 263 ILE A CA 1
ATOM 2035 C C . ILE A 1 263 ? -25.780 -6.669 25.514 1.00 74.31 263 ILE A C 1
ATOM 2037 O O . ILE A 1 263 ? -26.356 -7.694 25.870 1.00 74.31 263 ILE A O 1
ATOM 2041 N N . ALA A 1 264 ? -24.506 -6.438 25.844 1.00 73.31 264 ALA A N 1
ATOM 2042 C CA . ALA A 1 264 ? -23.618 -7.470 26.386 1.00 73.31 264 ALA A CA 1
ATOM 2043 C C . ALA A 1 264 ? -23.982 -7.987 27.796 1.00 73.31 264 ALA A C 1
ATOM 2045 O O . ALA A 1 264 ? -23.740 -9.159 28.083 1.00 73.31 264 ALA A O 1
ATOM 2046 N N . ASP A 1 265 ? -24.552 -7.145 28.665 1.00 77.81 265 ASP A N 1
ATOM 2047 C CA . ASP A 1 265 ? -24.814 -7.484 30.078 1.00 77.81 265 ASP A CA 1
ATOM 2048 C C . ASP A 1 265 ? -26.308 -7.733 30.384 1.00 77.81 265 ASP A C 1
ATOM 2050 O O . ASP A 1 265 ? -26.711 -7.843 31.543 1.00 77.81 265 ASP A O 1
ATOM 2054 N N . ILE A 1 266 ? -27.148 -7.829 29.351 1.00 84.69 266 ILE A N 1
ATOM 2055 C CA . ILE A 1 266 ? -28.591 -8.068 29.488 1.00 84.69 266 ILE A CA 1
ATOM 2056 C C . ILE A 1 266 ? -28.848 -9.592 29.551 1.00 84.69 266 ILE A C 1
ATOM 2058 O O . ILE A 1 266 ? -28.207 -10.350 28.819 1.00 84.69 266 ILE A O 1
ATOM 2062 N N . PRO A 1 267 ? -29.753 -10.095 30.415 1.00 85.44 267 PRO A N 1
ATOM 2063 C CA . PRO A 1 267 ? -30.145 -11.506 30.391 1.00 85.44 267 PRO A CA 1
ATOM 2064 C C . PRO A 1 267 ? -31.001 -11.818 29.155 1.00 85.44 267 PRO A C 1
ATOM 2066 O O . PRO A 1 267 ? -31.787 -10.972 28.725 1.00 85.44 267 PRO A O 1
ATOM 2069 N N . ALA A 1 268 ? -30.934 -13.050 28.631 1.00 86.81 268 ALA A N 1
ATOM 2070 C CA . ALA A 1 268 ? -31.648 -13.403 27.396 1.00 86.81 268 ALA A CA 1
ATOM 2071 C C . ALA A 1 268 ? -33.151 -13.167 27.438 1.00 86.81 268 ALA A C 1
ATOM 2073 O O . ALA A 1 268 ? -33.727 -12.651 26.484 1.00 86.81 268 ALA A O 1
ATOM 2074 N N . VAL A 1 269 ? -33.750 -13.429 28.594 1.00 87.50 269 VAL A N 1
ATOM 2075 C CA . VAL A 1 269 ? -35.175 -13.215 28.848 1.00 87.50 269 VAL A CA 1
ATOM 2076 C C . VAL A 1 269 ? -35.595 -11.755 28.637 1.00 87.50 269 VAL A C 1
ATOM 2078 O O . VAL A 1 269 ? -36.731 -11.495 28.267 1.00 87.50 269 VAL A O 1
ATOM 2081 N N . SER A 1 270 ? -34.704 -10.781 28.846 1.00 87.69 270 SER A N 1
ATOM 2082 C CA . SER A 1 270 ? -35.036 -9.361 28.667 1.00 87.69 270 SER A CA 1
ATOM 2083 C C . SER A 1 270 ? -35.018 -8.898 27.210 1.00 87.69 270 SER A C 1
ATOM 2085 O O . SER A 1 270 ? -35.595 -7.851 26.924 1.00 87.69 270 SER A O 1
ATOM 2087 N N . LEU A 1 271 ? -34.375 -9.641 26.301 1.00 87.31 271 LEU A N 1
ATOM 2088 C CA . LEU A 1 271 ? -34.479 -9.394 24.857 1.00 87.31 271 LEU A CA 1
ATOM 2089 C C . LEU A 1 271 ? -35.639 -10.158 24.208 1.00 87.31 271 LEU A C 1
ATOM 2091 O O . LEU A 1 271 ? -35.985 -9.869 23.062 1.00 87.31 271 LEU A O 1
ATOM 2095 N N . GLU A 1 272 ? -36.223 -11.134 24.906 1.00 87.50 272 GLU A N 1
ATOM 2096 C CA . GLU A 1 272 ? -37.372 -11.883 24.407 1.00 87.50 272 GLU A CA 1
ATOM 2097 C C . GLU A 1 272 ? -38.640 -11.019 24.365 1.00 87.50 272 GLU A C 1
ATOM 2099 O O . GLU A 1 272 ? -38.832 -10.074 25.135 1.00 87.50 272 GLU A O 1
ATOM 2104 N N . GLU A 1 273 ? -39.536 -11.367 23.442 1.00 89.19 273 GLU A N 1
ATOM 2105 C CA . GLU A 1 273 ? -40.874 -10.789 23.386 1.00 89.19 273 GLU A CA 1
ATOM 2106 C C . GLU A 1 273 ? -41.632 -11.089 24.687 1.00 89.19 273 GLU A C 1
ATOM 2108 O O . GLU A 1 273 ? -41.463 -12.154 25.285 1.00 89.19 273 GLU A O 1
ATOM 2113 N N . THR A 1 274 ? -42.513 -10.176 25.113 1.00 89.06 274 THR A N 1
ATOM 2114 C CA . THR A 1 274 ? -43.324 -10.330 26.331 1.00 89.06 274 THR A CA 1
ATOM 2115 C C . THR A 1 274 ? -44.370 -11.429 26.157 1.00 89.06 274 THR A C 1
ATOM 2117 O O . THR A 1 274 ? -45.553 -11.175 25.922 1.00 89.06 274 THR A O 1
ATOM 2120 N N . THR A 1 275 ? -43.923 -12.669 26.254 1.00 89.44 275 THR A N 1
ATOM 2121 C CA . THR A 1 275 ? -44.739 -13.871 26.207 1.00 89.44 275 THR A CA 1
ATOM 2122 C C . THR A 1 275 ? -44.716 -14.535 27.585 1.00 89.44 275 THR A C 1
ATOM 2124 O O . THR A 1 275 ? -43.766 -14.367 28.350 1.00 89.44 275 THR A O 1
ATOM 2127 N N . PRO A 1 276 ? -45.774 -15.267 27.970 1.00 89.75 276 PRO A N 1
ATOM 2128 C CA . PRO A 1 276 ? -45.857 -15.870 29.302 1.00 89.75 276 PRO A CA 1
ATOM 2129 C C . PRO A 1 276 ? -44.858 -17.018 29.531 1.00 89.75 276 PRO A C 1
ATOM 2131 O O . PRO A 1 276 ? -44.752 -17.508 30.653 1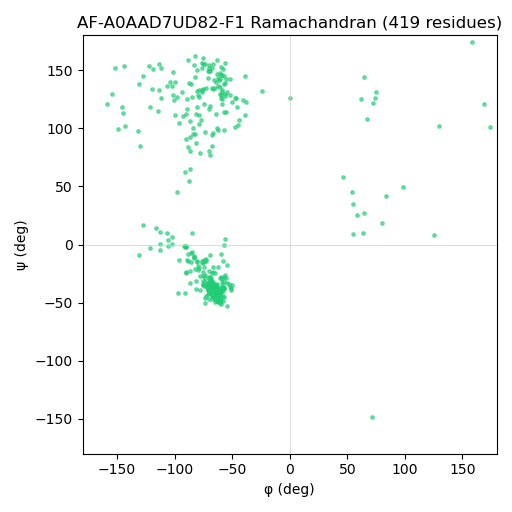.00 89.75 276 PRO A O 1
ATOM 2134 N N . LEU A 1 277 ? -44.154 -17.476 28.492 1.00 89.06 277 LEU A N 1
ATOM 2135 C CA . LEU A 1 277 ? -43.189 -18.569 28.556 1.00 89.06 277 LEU A CA 1
ATOM 2136 C C . LEU A 1 277 ? -41.826 -18.056 28.095 1.00 89.06 277 LEU A C 1
ATOM 2138 O O . LEU A 1 277 ? -41.685 -17.663 26.943 1.00 89.06 277 LEU A O 1
ATOM 2142 N N . ALA A 1 278 ? -40.831 -18.107 28.981 1.00 85.31 278 ALA A N 1
ATOM 2143 C CA . ALA A 1 278 ? -39.446 -17.834 28.613 1.00 85.31 278 ALA A CA 1
ATOM 2144 C C . ALA A 1 278 ? -38.864 -19.034 27.853 1.00 85.31 278 ALA A C 1
ATOM 2146 O O . ALA A 1 278 ? -39.035 -20.182 28.280 1.00 85.31 278 ALA A O 1
ATOM 2147 N N . VAL A 1 279 ? -38.181 -18.772 26.740 1.00 84.69 279 VAL A N 1
ATOM 2148 C CA . VAL A 1 279 ? -37.597 -19.824 25.891 1.00 84.69 279 VAL A CA 1
ATOM 2149 C C . VAL A 1 279 ? -36.119 -20.031 26.224 1.00 84.69 279 VAL A C 1
ATOM 2151 O O . VAL A 1 279 ? -35.668 -21.174 26.328 1.00 84.69 279 VAL A O 1
ATOM 2154 N N . ALA A 1 280 ? -35.364 -18.954 26.435 1.00 80.19 280 ALA A N 1
ATOM 2155 C CA . ALA A 1 280 ? -33.953 -18.994 26.788 1.00 80.19 280 ALA A CA 1
ATOM 2156 C C . ALA A 1 280 ? -33.736 -18.745 28.286 1.00 80.19 280 ALA A C 1
ATOM 2158 O O . ALA A 1 280 ? -34.176 -17.753 28.857 1.00 80.19 280 ALA A O 1
ATOM 2159 N N . ALA A 1 281 ? -32.981 -19.644 28.921 1.00 81.12 281 ALA A N 1
ATOM 2160 C CA . ALA A 1 281 ? -32.574 -19.534 30.325 1.00 81.12 281 ALA A CA 1
ATOM 2161 C C . ALA A 1 281 ? -31.093 -19.142 30.501 1.00 81.12 281 ALA A C 1
ATOM 2163 O O . ALA A 1 281 ? -30.584 -19.142 31.619 1.00 81.12 281 ALA A O 1
ATOM 2164 N N . THR A 1 282 ? -30.375 -18.879 29.406 1.00 82.69 282 THR A N 1
ATOM 2165 C CA . THR A 1 282 ? -28.932 -18.598 29.406 1.00 82.69 282 THR A CA 1
ATOM 2166 C C . THR A 1 282 ? -28.658 -17.107 29.273 1.00 82.69 282 THR A C 1
ATOM 2168 O O . THR A 1 282 ? -29.382 -16.416 28.566 1.00 82.69 282 THR A O 1
ATOM 2171 N N . ASP A 1 283 ? -27.576 -16.620 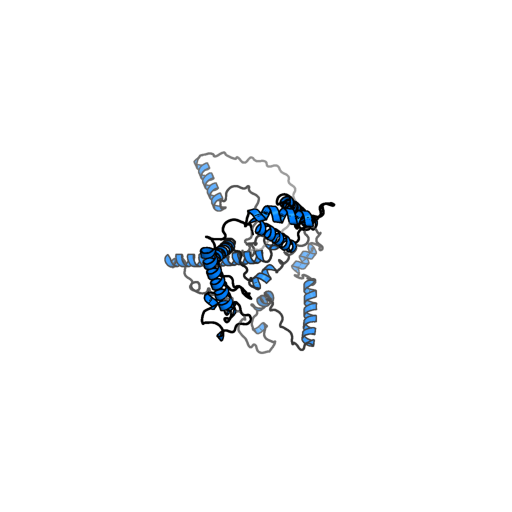29.871 1.00 83.00 283 ASP A N 1
ATOM 2172 C CA . ASP A 1 283 ? -27.108 -15.249 29.646 1.00 83.00 283 ASP A CA 1
ATOM 2173 C C . ASP A 1 283 ? -26.627 -15.049 28.198 1.00 83.00 283 ASP A C 1
ATOM 2175 O O . ASP A 1 283 ? -26.211 -16.001 27.531 1.00 83.00 283 ASP A O 1
ATOM 2179 N N . HIS A 1 284 ? -26.655 -13.807 27.702 1.00 82.81 284 HIS A N 1
ATOM 2180 C CA . HIS A 1 284 ? -26.170 -13.487 26.352 1.00 82.81 284 HIS A CA 1
ATOM 2181 C C . HIS A 1 284 ? -24.655 -13.604 26.195 1.00 82.81 284 HIS A C 1
ATOM 2183 O O . HIS A 1 284 ? -24.162 -13.865 25.097 1.00 82.81 284 HIS A O 1
ATOM 2189 N N . ARG A 1 285 ? -23.911 -13.406 27.283 1.00 83.75 285 ARG A N 1
ATOM 2190 C CA . ARG A 1 285 ? -22.455 -13.335 27.256 1.00 83.75 285 ARG A CA 1
ATOM 2191 C C . ARG A 1 285 ? -21.833 -14.716 27.111 1.00 83.75 285 ARG A C 1
ATOM 2193 O O . ARG A 1 285 ? -22.127 -15.640 27.872 1.00 83.75 285 ARG A O 1
ATOM 2200 N N . ALA A 1 286 ? -20.898 -14.851 26.175 1.00 84.94 286 ALA A N 1
ATOM 2201 C CA . ALA A 1 286 ? -20.190 -16.112 26.011 1.00 84.94 286 ALA A CA 1
ATOM 2202 C C . ALA A 1 286 ? -19.240 -16.366 27.203 1.00 84.94 286 ALA A C 1
ATOM 2204 O O . ALA A 1 286 ? -18.634 -15.426 27.731 1.00 84.94 286 ALA A O 1
ATOM 2205 N N . PRO A 1 287 ? -18.978 -17.631 27.590 1.00 85.94 287 PRO A N 1
ATOM 2206 C CA . PRO A 1 287 ? -18.005 -17.940 28.642 1.00 85.94 287 PRO A CA 1
ATOM 2207 C C . PRO A 1 287 ? -16.596 -17.383 28.376 1.00 85.94 287 PRO A C 1
ATOM 2209 O O . PRO A 1 287 ? -15.849 -17.130 29.318 1.00 85.94 287 PRO A O 1
ATOM 2212 N N . GLU A 1 288 ? -16.220 -17.180 27.108 1.00 86.31 288 GLU A N 1
ATOM 2213 C CA . GLU A 1 288 ? -14.943 -16.560 26.719 1.00 86.31 288 GLU A CA 1
ATOM 2214 C C . GLU A 1 288 ? -14.917 -15.041 26.928 1.00 86.31 288 GLU A C 1
ATOM 2216 O O . GLU A 1 288 ? -13.852 -14.473 27.163 1.00 86.31 288 GLU A O 1
ATOM 2221 N N . GLU A 1 289 ? -16.072 -14.383 26.882 1.00 83.50 289 GLU A N 1
ATOM 2222 C CA . GLU A 1 289 ? -16.207 -12.954 27.160 1.00 83.50 289 GLU A CA 1
ATOM 2223 C C . GLU A 1 289 ? -16.270 -12.702 28.666 1.00 83.50 289 GLU A C 1
ATOM 2225 O O . GLU A 1 289 ? -15.693 -11.724 29.139 1.00 83.50 289 GLU A O 1
ATOM 2230 N N . VAL A 1 290 ? -16.942 -13.574 29.432 1.00 85.50 290 VAL A N 1
ATOM 2231 C CA . VAL A 1 290 ? -16.912 -13.549 30.909 1.00 85.50 290 VAL A CA 1
ATOM 2232 C C . VAL A 1 290 ? -15.500 -13.857 31.408 1.00 85.50 290 VAL A C 1
ATOM 2234 O O . VAL A 1 290 ? -14.976 -13.178 32.289 1.00 85.50 290 VAL A O 1
ATOM 2237 N N . HIS A 1 291 ? -14.856 -14.867 30.819 1.00 83.56 291 HIS A N 1
ATOM 2238 C CA . HIS A 1 291 ? -13.503 -15.271 31.163 1.00 83.56 291 HIS A CA 1
ATOM 2239 C C . HIS A 1 291 ? -12.648 -15.445 29.904 1.00 83.56 291 HIS A C 1
ATOM 2241 O O . HIS A 1 291 ? -12.593 -16.519 29.292 1.00 83.56 291 HIS A O 1
ATOM 2247 N N . ALA A 1 292 ? -11.875 -14.405 29.587 1.00 80.44 292 ALA A N 1
ATOM 2248 C CA . ALA A 1 292 ? -10.930 -14.418 28.478 1.00 80.44 292 ALA A CA 1
ATOM 2249 C C . ALA A 1 292 ? -9.845 -15.486 28.691 1.00 80.44 292 ALA A C 1
ATOM 2251 O O . ALA A 1 292 ? -8.845 -15.287 29.392 1.00 80.44 292 ALA A O 1
ATOM 2252 N N . LYS A 1 293 ? -10.012 -16.647 28.052 1.00 77.69 293 LYS A N 1
ATOM 2253 C CA . LYS A 1 293 ? -8.964 -17.667 28.001 1.00 77.69 293 LYS A CA 1
ATOM 2254 C C . LYS A 1 293 ? -7.833 -17.146 27.122 1.00 77.69 293 LYS A C 1
ATOM 2256 O O . LYS A 1 293 ? -7.995 -16.890 25.931 1.00 77.69 293 LYS A O 1
ATOM 2261 N N . LYS A 1 294 ? -6.642 -17.018 27.701 1.00 78.12 294 LYS A N 1
ATOM 2262 C CA . LYS A 1 294 ? -5.430 -16.734 26.926 1.00 78.12 294 LYS A CA 1
ATOM 2263 C C . LYS A 1 294 ? -5.221 -17.871 25.918 1.00 78.12 294 LYS A C 1
ATOM 2265 O O . LYS A 1 294 ? -5.244 -19.036 26.299 1.00 78.12 294 LYS A O 1
ATOM 2270 N N . ARG A 1 295 ? -5.022 -17.553 24.636 1.00 74.50 295 ARG A N 1
ATOM 2271 C CA . ARG A 1 295 ? -4.824 -18.556 23.572 1.00 74.50 295 ARG A CA 1
ATOM 2272 C C . ARG A 1 295 ? -3.375 -19.071 23.538 1.00 74.50 295 ARG A C 1
ATOM 2274 O O . ARG A 1 295 ? -2.431 -18.340 23.840 1.00 74.50 295 ARG A O 1
ATOM 2281 N N . GLY A 1 296 ? -3.187 -20.324 23.116 1.00 72.31 296 GLY A N 1
ATOM 2282 C CA . GLY A 1 296 ? -1.865 -20.937 22.912 1.00 72.31 296 GLY A CA 1
ATOM 2283 C C . GLY A 1 296 ? -1.116 -21.244 24.215 1.00 72.31 296 GLY A C 1
ATOM 2284 O O . GLY A 1 296 ? -1.736 -21.510 25.231 1.00 72.31 296 GLY A O 1
ATOM 2285 N N . LYS A 1 297 ? 0.225 -21.177 24.219 1.00 64.81 297 LYS A N 1
ATOM 2286 C CA . LYS A 1 297 ? 1.080 -21.474 25.400 1.00 64.81 297 LYS A CA 1
ATOM 2287 C C . LYS A 1 297 ? 0.764 -20.594 26.633 1.00 64.81 297 LYS A C 1
ATOM 2289 O O . LYS A 1 297 ? 1.206 -20.895 27.733 1.00 64.81 297 LYS A O 1
ATOM 2294 N N . ALA A 1 298 ? 0.005 -19.510 26.457 1.00 67.75 298 ALA A N 1
ATOM 2295 C CA . ALA A 1 298 ? -0.472 -18.657 27.541 1.00 67.75 298 ALA A CA 1
ATOM 2296 C C . ALA A 1 298 ? -1.753 -19.177 28.232 1.00 67.75 298 ALA A C 1
ATOM 2298 O O . ALA A 1 298 ? -2.117 -18.623 29.267 1.00 67.75 298 ALA A O 1
ATOM 2299 N N . SER A 1 299 ? -2.422 -20.206 27.685 1.00 72.88 299 SER A N 1
ATOM 2300 C CA . SER A 1 299 ? -3.588 -20.864 28.300 1.00 72.88 299 SER A CA 1
ATOM 2301 C C . SER A 1 299 ? -3.198 -21.683 29.528 1.00 72.88 299 SER A C 1
ATOM 2303 O O . SER A 1 299 ? -3.930 -21.729 30.511 1.00 72.88 299 SER A O 1
ATOM 2305 N N . THR A 1 300 ? -2.014 -22.296 29.492 1.00 76.56 300 THR A N 1
ATOM 2306 C CA . THR A 1 300 ? -1.429 -22.977 30.640 1.00 76.56 300 THR A CA 1
ATOM 2307 C C . THR A 1 300 ? -0.815 -21.936 31.562 1.00 76.56 300 THR A C 1
ATOM 2309 O O . THR A 1 300 ? 0.186 -21.307 31.204 1.00 76.56 300 THR A O 1
ATOM 2312 N N . LEU A 1 301 ? -1.404 -21.757 32.744 1.00 74.25 301 LEU A N 1
ATOM 2313 C CA . LEU A 1 301 ? -0.799 -20.984 33.822 1.00 74.25 301 LEU A CA 1
ATOM 2314 C C . LEU A 1 301 ? 0.489 -21.698 34.243 1.00 74.25 301 LEU A C 1
ATOM 2316 O O . LEU A 1 301 ? 0.449 -22.713 34.927 1.00 74.25 301 LEU A O 1
ATOM 2320 N N . ARG A 1 302 ? 1.629 -21.198 33.768 1.00 79.44 302 ARG A N 1
ATOM 2321 C CA . ARG A 1 302 ? 2.955 -21.615 34.224 1.00 79.44 302 ARG A CA 1
ATOM 2322 C C . ARG A 1 302 ? 3.615 -20.453 34.935 1.00 79.44 302 ARG A C 1
ATOM 2324 O O . ARG A 1 302 ? 3.628 -19.337 34.404 1.00 79.44 302 ARG A O 1
ATOM 2331 N N . ALA A 1 303 ? 4.182 -20.721 36.105 1.00 82.00 303 ALA A N 1
ATOM 2332 C CA . ALA A 1 303 ? 4.997 -19.738 36.795 1.00 82.00 303 ALA A CA 1
ATOM 2333 C C . ALA A 1 303 ? 6.293 -19.489 36.009 1.00 82.00 303 ALA A C 1
ATOM 2335 O O . ALA A 1 303 ? 6.795 -20.364 35.296 1.00 82.00 303 ALA A O 1
ATOM 2336 N N . SER A 1 304 ? 6.871 -18.292 36.137 1.00 78.94 304 SER A N 1
ATOM 2337 C CA . SER A 1 304 ? 8.170 -18.005 35.518 1.00 78.94 304 SER A CA 1
ATOM 2338 C C . SER A 1 304 ? 9.255 -18.954 36.015 1.00 78.94 304 SER A C 1
ATOM 2340 O O . SER A 1 304 ? 10.162 -19.282 35.250 1.00 78.94 304 SER A O 1
ATOM 2342 N N . ASP A 1 305 ? 9.153 -19.397 37.266 1.00 85.50 305 ASP A N 1
ATOM 2343 C CA . ASP A 1 305 ? 10.158 -20.183 37.989 1.00 85.50 305 ASP A CA 1
ATOM 2344 C C . ASP A 1 305 ? 10.245 -21.630 37.514 1.00 85.50 305 ASP A C 1
ATOM 2346 O O . ASP A 1 305 ? 11.332 -22.194 37.460 1.00 85.50 305 ASP A O 1
ATOM 2350 N N . GLU A 1 306 ? 9.135 -22.169 37.021 1.00 87.31 306 GLU A N 1
ATOM 2351 C CA . GLU A 1 306 ? 9.044 -23.506 36.431 1.00 87.31 306 GLU A CA 1
ATOM 2352 C C . GLU A 1 306 ? 9.529 -23.543 34.971 1.00 87.31 306 GLU A C 1
ATOM 2354 O O . GLU A 1 306 ? 9.747 -24.612 34.400 1.00 87.31 306 GLU A O 1
ATOM 2359 N N . ALA A 1 307 ? 9.674 -22.377 34.329 1.00 85.75 307 ALA A N 1
ATOM 2360 C CA . ALA A 1 307 ? 10.078 -22.287 32.933 1.00 85.75 307 ALA A CA 1
ATOM 2361 C C . ALA A 1 307 ? 11.592 -22.468 32.779 1.00 85.75 307 ALA A C 1
ATOM 2363 O O . ALA A 1 307 ? 12.391 -21.733 33.372 1.00 85.75 307 ALA A O 1
ATOM 2364 N N . THR A 1 308 ? 11.988 -23.379 31.888 1.00 90.25 308 THR A N 1
ATOM 2365 C CA . THR A 1 308 ? 13.405 -23.604 31.574 1.00 90.25 308 THR A CA 1
ATOM 2366 C C . THR A 1 308 ? 14.045 -22.353 30.959 1.00 90.25 308 THR A C 1
ATOM 2368 O O . THR A 1 308 ? 13.381 -21.482 30.385 1.00 90.25 308 THR A O 1
ATOM 2371 N N . THR A 1 309 ? 15.373 -22.249 31.028 1.00 89.81 309 THR A N 1
ATOM 2372 C CA . THR A 1 309 ? 16.120 -21.120 30.441 1.00 89.81 309 THR A CA 1
ATOM 2373 C C . THR A 1 309 ? 15.867 -20.969 28.935 1.00 89.81 309 THR A C 1
ATOM 2375 O O . THR A 1 309 ? 15.736 -19.845 28.440 1.00 89.81 309 THR A O 1
ATOM 2378 N N . GLN A 1 310 ? 15.723 -22.085 28.211 1.00 89.06 310 GLN A N 1
ATOM 2379 C CA . GLN A 1 310 ? 15.388 -22.104 26.786 1.00 89.06 310 GLN A CA 1
ATOM 2380 C C . GLN A 1 310 ? 13.976 -21.564 26.522 1.00 89.06 310 GLN A C 1
ATOM 2382 O O . GLN A 1 310 ? 13.798 -20.709 25.650 1.00 89.06 310 GLN A O 1
ATOM 2387 N N . GLU A 1 311 ? 12.982 -21.974 27.314 1.00 87.62 311 GLU A N 1
ATOM 2388 C CA . GLU A 1 311 ? 11.608 -21.471 27.201 1.00 87.62 311 GLU A CA 1
ATOM 2389 C C . GLU A 1 311 ? 11.508 -19.976 27.549 1.00 87.62 311 GLU A C 1
ATOM 2391 O O . GLU A 1 311 ? 10.853 -19.207 26.836 1.00 87.62 311 GLU A O 1
ATOM 2396 N N . ARG A 1 312 ? 12.227 -19.510 28.581 1.00 88.75 312 ARG A N 1
ATOM 2397 C CA . ARG A 1 312 ? 12.335 -18.076 28.916 1.00 88.75 312 ARG A CA 1
ATOM 2398 C C . ARG A 1 312 ? 12.963 -17.268 27.772 1.00 88.75 312 ARG A C 1
ATOM 2400 O O . ARG A 1 312 ? 12.524 -16.155 27.478 1.00 88.75 312 ARG A O 1
ATOM 2407 N N . ARG A 1 313 ? 13.978 -17.809 27.089 1.00 92.38 313 ARG A N 1
ATOM 2408 C CA . ARG A 1 313 ? 14.589 -17.163 25.913 1.00 92.38 313 ARG A CA 1
ATOM 2409 C C . ARG A 1 313 ? 13.621 -17.124 24.727 1.00 92.38 313 ARG A C 1
ATOM 2411 O O . ARG A 1 313 ? 13.500 -16.079 24.084 1.00 92.38 313 ARG A O 1
ATOM 2418 N N . ALA A 1 314 ? 12.911 -18.219 24.462 1.00 89.56 314 ALA A N 1
ATOM 2419 C CA . ALA A 1 314 ? 11.943 -18.321 23.373 1.00 89.56 314 ALA A CA 1
ATOM 2420 C C . ALA A 1 314 ? 10.764 -17.349 23.551 1.00 89.56 314 ALA A C 1
ATOM 2422 O O . ALA A 1 314 ? 10.430 -16.610 22.624 1.00 89.56 314 ALA A O 1
ATOM 2423 N N . THR A 1 315 ? 10.189 -17.274 24.754 1.00 87.38 315 THR A N 1
ATOM 2424 C CA . THR A 1 315 ? 9.084 -16.354 25.084 1.00 87.38 315 THR A CA 1
ATOM 2425 C C . THR A 1 315 ? 9.496 -14.886 24.965 1.00 87.38 315 THR A C 1
ATOM 2427 O O . THR A 1 315 ? 8.788 -14.093 24.340 1.00 87.38 315 THR A O 1
ATOM 2430 N N . ARG A 1 316 ? 10.680 -14.510 25.473 1.00 90.00 316 ARG A N 1
ATOM 2431 C CA . ARG A 1 316 ? 11.238 -13.156 25.294 1.00 90.00 316 ARG A CA 1
ATOM 2432 C C . ARG A 1 316 ? 11.449 -12.820 23.818 1.00 90.00 316 ARG A C 1
ATOM 2434 O O . ARG A 1 316 ? 11.097 -11.721 23.386 1.00 90.00 316 ARG A O 1
ATOM 2441 N N . ALA A 1 317 ? 11.991 -13.754 23.037 1.00 94.62 317 ALA A N 1
ATOM 2442 C CA . ALA A 1 317 ? 12.197 -13.565 21.605 1.00 94.62 317 ALA A CA 1
ATOM 2443 C C . ALA A 1 317 ? 10.865 -13.419 20.852 1.00 94.62 317 ALA A C 1
ATOM 2445 O O . ALA A 1 317 ? 10.738 -12.519 20.024 1.00 94.62 317 ALA A O 1
ATOM 2446 N N . ALA A 1 318 ? 9.855 -14.234 21.171 1.00 90.94 318 ALA A N 1
ATOM 2447 C CA . ALA A 1 318 ? 8.513 -14.133 20.600 1.00 90.94 318 ALA A CA 1
ATOM 2448 C C . ALA A 1 318 ? 7.856 -12.780 20.922 1.00 90.94 318 ALA A C 1
ATOM 2450 O O . ALA A 1 318 ? 7.405 -12.089 20.010 1.00 90.94 318 ALA A O 1
ATOM 2451 N N . LYS A 1 319 ? 7.904 -12.334 22.186 1.00 91.31 319 LYS A N 1
ATOM 2452 C CA . LYS A 1 319 ? 7.389 -11.016 22.598 1.00 91.31 319 LYS A CA 1
ATOM 2453 C C . LYS A 1 319 ? 8.112 -9.870 21.884 1.00 91.31 319 LYS A C 1
ATOM 2455 O O . LYS A 1 319 ? 7.471 -8.927 21.424 1.00 91.31 319 LYS A O 1
ATOM 2460 N N . LYS A 1 320 ? 9.442 -9.956 21.743 1.00 96.00 320 LYS A N 1
ATOM 2461 C CA . LYS A 1 320 ? 10.240 -8.969 20.995 1.00 96.00 320 LYS A CA 1
ATOM 2462 C C . LYS A 1 320 ? 9.850 -8.941 19.513 1.00 96.00 320 LYS A C 1
ATOM 2464 O O . LYS A 1 320 ? 9.687 -7.852 18.971 1.00 96.00 320 LYS A O 1
ATOM 2469 N N . ARG A 1 321 ? 9.667 -10.105 18.877 1.00 95.31 321 ARG A N 1
ATOM 2470 C CA . ARG A 1 321 ? 9.227 -10.219 17.474 1.00 95.31 321 ARG A CA 1
ATOM 2471 C C . ARG A 1 321 ? 7.836 -9.626 17.269 1.00 95.31 321 ARG A C 1
ATOM 2473 O O . ARG A 1 321 ? 7.690 -8.773 16.404 1.00 95.31 321 ARG A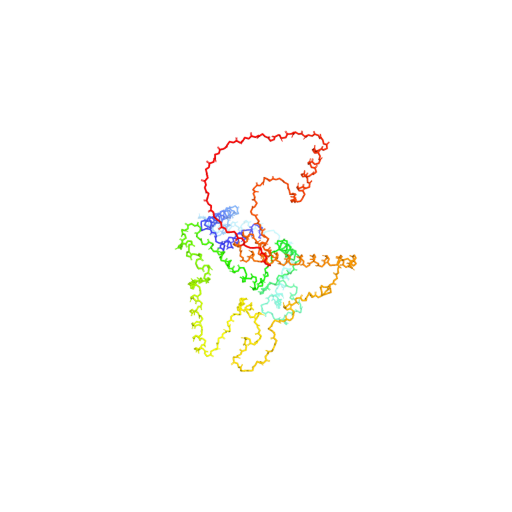 O 1
ATOM 2480 N N . ALA A 1 322 ? 6.862 -9.990 18.102 1.00 93.25 322 ALA A N 1
ATOM 2481 C CA . ALA A 1 322 ? 5.498 -9.466 18.019 1.00 93.25 322 ALA A CA 1
ATOM 2482 C C . ALA A 1 322 ? 5.455 -7.939 18.198 1.00 93.25 322 ALA A C 1
ATOM 2484 O O . ALA A 1 322 ? 4.857 -7.233 17.389 1.00 93.25 322 ALA A O 1
ATOM 2485 N N . ARG A 1 323 ? 6.169 -7.405 19.202 1.00 94.38 323 ARG A N 1
ATOM 2486 C CA . ARG A 1 323 ? 6.263 -5.954 19.426 1.00 94.38 323 ARG A CA 1
ATOM 2487 C C . ARG A 1 323 ? 6.920 -5.231 18.252 1.00 94.38 323 ARG A C 1
ATOM 2489 O O . ARG A 1 323 ? 6.445 -4.178 17.839 1.00 94.38 323 ARG A O 1
ATOM 2496 N N . ASN A 1 324 ? 8.011 -5.780 17.720 1.00 95.38 324 ASN A N 1
ATOM 2497 C CA . ASN A 1 324 ? 8.699 -5.189 16.576 1.00 95.38 324 ASN A CA 1
ATOM 2498 C C . ASN A 1 324 ? 7.834 -5.239 15.310 1.00 95.38 324 ASN A C 1
ATOM 2500 O O . ASN A 1 324 ? 7.841 -4.270 14.562 1.00 95.38 324 ASN A O 1
ATOM 2504 N N . ALA A 1 325 ? 7.065 -6.313 15.103 1.00 95.62 325 ALA A N 1
ATOM 2505 C CA . ALA A 1 325 ? 6.123 -6.432 13.995 1.00 95.62 325 ALA A CA 1
ATOM 2506 C C . ALA A 1 325 ? 4.981 -5.410 14.106 1.00 95.62 325 ALA A C 1
ATOM 2508 O O . ALA A 1 325 ? 4.736 -4.701 13.136 1.00 95.62 325 ALA A O 1
ATOM 2509 N N . LYS A 1 326 ? 4.353 -5.253 15.288 1.00 92.56 326 LYS A N 1
ATOM 2510 C CA . LYS A 1 326 ? 3.334 -4.206 15.521 1.00 92.56 326 LYS A CA 1
ATOM 2511 C C . LYS A 1 326 ? 3.915 -2.816 15.247 1.00 92.56 326 LYS A C 1
ATOM 2513 O O . LYS A 1 326 ? 3.329 -2.044 14.503 1.00 92.56 326 LYS A O 1
ATOM 2518 N N . ARG A 1 327 ? 5.100 -2.515 15.795 1.00 92.00 327 ARG A N 1
ATOM 2519 C CA . ARG A 1 327 ? 5.761 -1.215 15.599 1.00 92.00 327 ARG A CA 1
ATOM 2520 C C . ARG A 1 327 ? 6.121 -0.954 14.136 1.00 92.00 327 ARG A C 1
ATOM 2522 O O . ARG A 1 327 ? 6.008 0.181 13.700 1.00 92.00 327 ARG A O 1
ATOM 2529 N N . LYS A 1 328 ? 6.580 -1.977 13.406 1.00 91.31 328 LYS A N 1
ATOM 2530 C CA . LYS A 1 328 ? 6.902 -1.859 11.981 1.00 91.31 328 LYS A CA 1
ATOM 2531 C C . LYS A 1 328 ? 5.637 -1.567 11.170 1.00 91.31 328 LYS A C 1
ATOM 2533 O O . LYS A 1 328 ? 5.635 -0.579 10.459 1.00 91.31 328 LYS A O 1
ATOM 2538 N N . ARG A 1 329 ? 4.564 -2.344 11.370 1.00 86.44 329 ARG A N 1
ATOM 2539 C CA . ARG A 1 329 ? 3.264 -2.120 10.712 1.00 86.44 329 ARG A CA 1
ATOM 2540 C C . ARG A 1 329 ? 2.745 -0.705 10.948 1.00 86.44 329 ARG A C 1
ATOM 2542 O O . ARG A 1 329 ? 2.557 0.020 9.991 1.00 86.44 329 ARG A O 1
ATOM 2549 N N . LEU A 1 330 ? 2.668 -0.273 12.208 1.00 85.94 330 LEU A N 1
ATOM 2550 C CA . LEU A 1 330 ? 2.232 1.088 12.541 1.00 85.94 330 LEU A CA 1
ATOM 2551 C C . LEU A 1 330 ? 3.111 2.175 11.911 1.00 85.94 330 LEU A C 1
ATOM 2553 O O . LEU A 1 330 ? 2.602 3.207 11.494 1.00 85.94 330 LEU A O 1
ATOM 2557 N N . ALA A 1 331 ? 4.431 1.972 11.860 1.00 86.62 331 ALA A N 1
ATOM 2558 C CA . ALA A 1 331 ? 5.338 2.931 11.236 1.00 86.62 331 ALA A CA 1
ATOM 2559 C C . ALA A 1 331 ? 5.184 2.969 9.710 1.00 86.62 331 ALA A C 1
ATOM 2561 O O . ALA A 1 331 ? 5.329 4.034 9.120 1.00 86.62 331 ALA A O 1
ATOM 2562 N N . ASP A 1 332 ? 4.918 1.828 9.078 1.00 84.38 332 ASP A N 1
ATOM 2563 C CA . ASP A 1 332 ? 4.695 1.738 7.637 1.00 84.38 332 ASP A CA 1
ATOM 2564 C C . ASP A 1 332 ? 3.324 2.340 7.270 1.00 84.38 332 ASP A C 1
ATOM 2566 O O . ASP A 1 332 ? 3.261 3.201 6.395 1.00 84.38 332 ASP A O 1
ATOM 2570 N N . ASP A 1 333 ? 2.271 2.031 8.033 1.00 83.75 333 ASP A N 1
ATOM 2571 C CA . ASP A 1 333 ? 0.939 2.641 7.910 1.00 83.75 333 ASP A CA 1
ATOM 2572 C C . ASP A 1 333 ? 1.007 4.169 8.082 1.00 83.75 333 ASP A C 1
ATOM 2574 O O . ASP A 1 333 ? 0.449 4.919 7.283 1.00 83.75 333 ASP A O 1
ATOM 2578 N N . ALA A 1 334 ? 1.760 4.654 9.078 1.00 82.62 334 ALA A N 1
ATOM 2579 C CA . ALA A 1 334 ? 1.946 6.084 9.321 1.00 82.62 334 ALA A CA 1
ATOM 2580 C C . ALA A 1 334 ? 2.647 6.810 8.163 1.00 82.62 334 ALA A C 1
ATOM 2582 O O . ALA A 1 334 ? 2.288 7.943 7.844 1.00 82.62 334 ALA A O 1
ATOM 2583 N N . LYS A 1 335 ? 3.631 6.174 7.509 1.00 82.06 335 LYS A N 1
ATOM 2584 C CA . LYS A 1 335 ? 4.286 6.740 6.316 1.00 82.06 335 LYS A CA 1
ATOM 2585 C C . LYS A 1 335 ? 3.316 6.838 5.142 1.00 82.06 335 LYS A C 1
ATOM 2587 O O . LYS A 1 335 ? 3.338 7.834 4.426 1.00 82.06 335 LYS A O 1
ATOM 2592 N N . ILE A 1 336 ? 2.468 5.825 4.959 1.00 81.50 336 ILE A N 1
ATOM 2593 C CA . ILE A 1 336 ? 1.455 5.808 3.898 1.00 81.50 336 ILE A CA 1
ATOM 2594 C C . ILE A 1 336 ? 0.436 6.926 4.131 1.00 81.50 336 ILE A C 1
ATOM 2596 O O . ILE A 1 336 ? 0.177 7.715 3.225 1.00 81.50 336 ILE A O 1
ATOM 2600 N N . VAL A 1 337 ? -0.078 7.057 5.358 1.00 80.25 337 VAL A N 1
ATOM 2601 C CA . VAL A 1 337 ? -1.011 8.132 5.730 1.00 80.25 337 VAL A CA 1
ATOM 2602 C C . VAL A 1 337 ? -0.372 9.513 5.550 1.00 80.25 337 VAL A C 1
ATOM 2604 O O . VAL A 1 337 ? -1.006 10.407 4.997 1.00 80.25 337 VAL A O 1
ATOM 2607 N N . ALA A 1 338 ? 0.895 9.687 5.942 1.00 80.00 338 ALA A N 1
ATOM 2608 C CA . ALA A 1 338 ? 1.628 10.939 5.744 1.00 80.00 338 ALA A CA 1
ATOM 2609 C C . ALA A 1 338 ? 1.837 11.285 4.258 1.00 80.00 338 ALA A C 1
ATOM 2611 O O . ALA A 1 338 ? 1.784 12.458 3.897 1.00 80.00 338 ALA A O 1
ATOM 2612 N N . ARG A 1 339 ? 2.039 10.282 3.388 1.00 77.06 339 ARG A N 1
ATOM 2613 C CA . ARG A 1 339 ? 2.102 10.476 1.928 1.00 77.06 339 ARG A CA 1
ATOM 2614 C C . ARG A 1 339 ? 0.741 10.867 1.352 1.00 77.06 339 ARG A C 1
ATOM 2616 O O . ARG A 1 339 ? 0.692 11.715 0.468 1.00 77.06 339 ARG A O 1
ATOM 2623 N N . LEU A 1 340 ? -0.343 10.251 1.828 1.00 79.81 340 LEU A N 1
ATOM 2624 C CA . LEU A 1 340 ? -1.701 10.559 1.368 1.00 79.81 340 LEU A CA 1
ATOM 2625 C C . LEU A 1 340 ? -2.183 11.940 1.824 1.00 79.81 340 LEU A C 1
ATOM 2627 O O . LEU A 1 340 ? -2.898 12.610 1.085 1.00 79.81 340 LEU A O 1
ATOM 2631 N N . ASN A 1 341 ? -1.799 12.363 3.027 1.00 76.94 341 ASN A N 1
ATOM 2632 C CA . ASN A 1 341 ? -2.198 13.638 3.606 1.00 76.94 341 ASN A CA 1
ATOM 2633 C C . ASN A 1 341 ? -0.962 14.399 4.134 1.00 76.94 341 ASN A C 1
ATOM 2635 O O . ASN A 1 341 ? -0.646 14.322 5.327 1.00 76.94 341 ASN A O 1
ATOM 2639 N N . PRO A 1 342 ? -0.258 15.160 3.272 1.00 70.12 342 PRO A N 1
ATOM 2640 C CA . PRO A 1 342 ? 0.959 15.879 3.657 1.00 70.12 342 PRO A CA 1
ATOM 2641 C C . PRO A 1 342 ? 0.692 17.008 4.666 1.00 70.12 342 PRO A C 1
ATOM 2643 O O . PRO A 1 342 ? 1.571 17.356 5.448 1.00 70.12 342 PRO A O 1
ATOM 2646 N N . SER A 1 343 ? -0.533 17.544 4.735 1.00 65.56 343 SER A N 1
ATOM 2647 C CA . SER A 1 343 ? -0.933 18.477 5.802 1.00 65.56 343 SER A CA 1
ATOM 2648 C C . SER A 1 343 ? -1.002 17.820 7.185 1.00 65.56 343 SER A C 1
ATOM 2650 O O . SER A 1 343 ? -0.827 18.495 8.198 1.00 65.56 343 SER A O 1
ATOM 2652 N N . ARG A 1 344 ? -1.210 16.498 7.250 1.00 61.09 344 ARG A N 1
ATOM 2653 C CA . ARG A 1 344 ? -1.257 15.721 8.498 1.00 61.09 344 ARG A CA 1
ATOM 2654 C C . ARG A 1 344 ? 0.131 15.265 8.963 1.00 61.09 344 ARG A C 1
ATOM 2656 O O . ARG A 1 344 ? 0.275 14.919 10.129 1.00 61.09 344 ARG A O 1
ATOM 2663 N N . SER A 1 345 ? 1.166 15.317 8.115 1.00 52.41 345 SER A N 1
ATOM 2664 C CA . SER A 1 345 ? 2.525 14.854 8.455 1.00 52.41 345 SER A CA 1
ATOM 2665 C C . SER A 1 345 ? 3.318 15.801 9.367 1.00 52.41 345 SER A C 1
ATOM 2667 O O . SER A 1 345 ? 4.335 15.393 9.929 1.00 52.41 345 SER A O 1
ATOM 2669 N N . LEU A 1 346 ? 2.885 17.059 9.517 1.00 51.50 346 LEU A N 1
ATOM 2670 C CA . LEU A 1 346 ? 3.493 18.029 10.443 1.00 51.50 346 LEU A CA 1
ATOM 2671 C C . LEU A 1 346 ? 2.991 17.863 11.885 1.00 51.50 346 LEU A C 1
ATOM 2673 O O . LEU A 1 346 ? 3.681 18.244 12.833 1.00 51.50 346 LEU A O 1
ATOM 2677 N N . LEU A 1 347 ? 1.827 17.237 12.063 1.00 50.16 347 LEU A N 1
ATOM 2678 C CA . LEU A 1 347 ? 1.361 16.768 13.359 1.00 50.16 347 LEU A CA 1
ATOM 2679 C C . LEU A 1 347 ? 1.995 15.400 13.580 1.00 50.16 347 LEU A C 1
ATOM 2681 O O . LEU A 1 347 ? 1.590 14.397 12.996 1.00 50.16 347 LEU A O 1
ATOM 2685 N N . ARG A 1 348 ? 3.066 15.381 14.380 1.00 43.38 348 ARG A N 1
ATOM 2686 C CA . ARG A 1 348 ? 3.693 14.147 14.864 1.00 43.38 348 ARG A CA 1
ATOM 2687 C C . ARG A 1 348 ? 2.587 13.166 15.234 1.00 43.38 348 ARG A C 1
ATOM 2689 O O . ARG A 1 348 ? 1.749 13.520 16.051 1.00 43.38 348 ARG A O 1
ATOM 2696 N N . TYR A 1 349 ? 2.615 11.967 14.649 1.00 44.41 349 TYR A N 1
ATOM 2697 C CA . TYR A 1 349 ? 1.772 10.852 15.072 1.00 44.41 349 TYR A CA 1
ATOM 2698 C C . TYR A 1 349 ? 1.797 10.801 16.599 1.00 44.41 349 TYR A C 1
ATOM 2700 O O . TYR A 1 349 ? 2.832 10.477 17.201 1.00 44.41 349 TYR A O 1
ATOM 2708 N N . ASP A 1 350 ? 0.685 11.199 17.209 1.00 45.84 350 ASP A N 1
ATOM 2709 C CA . ASP A 1 350 ? 0.515 11.172 18.643 1.00 45.84 350 ASP A CA 1
ATOM 2710 C C . ASP A 1 350 ? 0.491 9.706 19.037 1.00 45.84 350 ASP A C 1
ATOM 2712 O O . ASP A 1 350 ? -0.520 9.016 19.065 1.00 45.84 350 ASP A O 1
ATOM 2716 N N . LYS A 1 351 ? 1.672 9.228 19.407 1.00 43.12 351 LYS A N 1
ATOM 2717 C CA . LYS A 1 351 ? 1.915 7.969 20.107 1.00 43.12 351 LYS A CA 1
ATOM 2718 C C . LYS A 1 351 ? 1.131 7.868 21.436 1.00 43.12 351 LYS A C 1
ATOM 2720 O O . LYS A 1 351 ? 1.344 6.928 22.191 1.00 43.12 351 LYS A O 1
ATOM 2725 N N . LYS A 1 352 ? 0.280 8.849 21.743 1.00 42.22 352 LYS A N 1
ATOM 2726 C CA . LYS A 1 352 ? -0.506 8.988 22.962 1.00 42.22 352 LYS A CA 1
ATOM 2727 C C . LYS A 1 352 ? -1.850 8.266 22.908 1.00 42.22 352 LYS A C 1
ATOM 2729 O O . LYS A 1 352 ? -2.338 7.923 23.973 1.00 42.22 352 LYS A O 1
ATOM 2734 N N . GLU A 1 353 ? -2.417 7.982 21.735 1.00 45.47 353 GLU A N 1
ATOM 2735 C CA . GLU A 1 353 ? -3.761 7.370 21.684 1.00 45.47 353 GLU A CA 1
ATOM 2736 C C . GLU A 1 353 ? -3.784 5.866 22.029 1.00 45.47 353 GLU A C 1
ATOM 2738 O O . GLU A 1 353 ? -4.832 5.326 22.360 1.00 45.47 353 GLU A O 1
ATOM 2743 N N . ASP A 1 354 ? -2.624 5.197 22.043 1.00 43.16 354 ASP A N 1
ATOM 2744 C CA . ASP A 1 354 ? -2.493 3.757 22.341 1.00 43.16 354 ASP A CA 1
ATOM 2745 C C . ASP A 1 354 ? -1.993 3.466 23.782 1.00 43.16 354 ASP A C 1
ATOM 2747 O O . ASP A 1 354 ? -1.795 2.301 24.143 1.00 43.16 354 ASP A O 1
ATOM 2751 N N . GLU A 1 355 ? -1.731 4.489 24.608 1.00 36.28 355 GLU A N 1
ATOM 2752 C CA . GLU A 1 355 ? -1.274 4.320 25.999 1.00 36.28 355 GLU A CA 1
ATOM 2753 C C . GLU A 1 355 ? -2.457 4.509 26.969 1.00 36.28 355 GLU A C 1
ATOM 2755 O O . GLU A 1 355 ? -3.083 5.570 26.955 1.00 36.28 355 GLU A O 1
ATOM 2760 N N . PRO A 1 356 ? -2.772 3.537 27.851 1.00 32.69 356 PRO A N 1
ATOM 2761 C CA . PRO A 1 356 ? -3.777 3.749 28.887 1.00 32.69 356 PRO A CA 1
ATOM 2762 C C . PRO A 1 356 ? -3.323 4.899 29.791 1.00 32.69 356 PRO A C 1
ATOM 2764 O O . PRO A 1 356 ? -2.183 4.906 30.269 1.00 32.69 356 PRO A O 1
ATOM 2767 N N . SER A 1 357 ? -4.215 5.867 30.002 1.00 40.41 357 SER A N 1
ATOM 2768 C CA . SER A 1 357 ? -3.997 7.086 30.779 1.00 40.41 357 SER A CA 1
ATOM 2769 C C . SER A 1 357 ? -3.349 6.782 32.132 1.00 40.41 357 SER A C 1
ATOM 2771 O O . SER A 1 357 ? -3.977 6.351 33.097 1.00 40.41 357 SER A O 1
ATOM 2773 N N . LYS A 1 358 ? -2.038 7.015 32.222 1.00 36.19 358 LYS A N 1
ATOM 2774 C CA . LYS A 1 358 ? -1.363 7.136 33.509 1.00 36.19 358 LYS A CA 1
ATOM 2775 C C . LYS A 1 358 ? -1.605 8.549 33.997 1.00 36.19 358 LYS A C 1
ATOM 2777 O O . LYS A 1 358 ? -1.091 9.493 33.406 1.00 36.19 358 LYS A O 1
ATOM 2782 N N . ASN A 1 359 ? -2.384 8.658 35.067 1.00 38.19 359 ASN A N 1
ATOM 2783 C CA . ASN A 1 359 ? -2.597 9.879 35.834 1.00 38.19 359 ASN A CA 1
ATOM 2784 C C . ASN A 1 359 ? -1.253 10.581 36.092 1.00 38.19 359 ASN A C 1
ATOM 2786 O O . ASN A 1 359 ? -0.464 10.144 36.931 1.00 38.19 359 ASN A O 1
ATOM 2790 N N . LEU A 1 360 ? -0.988 11.647 35.340 1.00 36.34 360 LEU A N 1
ATOM 2791 C CA . LEU A 1 360 ? 0.142 12.543 35.541 1.00 36.34 360 LEU A CA 1
ATOM 2792 C C . LEU A 1 360 ? -0.348 13.674 36.440 1.00 36.34 360 LEU A C 1
ATOM 2794 O O . LEU A 1 360 ? -1.185 14.481 36.044 1.00 36.34 360 LEU A O 1
ATOM 2798 N N . ARG A 1 361 ? 0.149 13.692 37.677 1.00 38.56 361 ARG A N 1
ATOM 2799 C CA . ARG A 1 361 ? 0.095 14.887 38.522 1.00 38.56 361 ARG A CA 1
ATOM 2800 C C . ARG A 1 361 ? 0.943 15.973 37.837 1.00 38.56 361 ARG A C 1
ATOM 2802 O O . ARG A 1 361 ? 1.986 15.619 37.292 1.00 38.56 361 ARG A O 1
ATOM 2809 N N . PRO A 1 362 ? 0.525 17.248 37.828 1.00 38.28 362 PRO A N 1
ATOM 2810 C CA . PRO A 1 362 ? 1.329 18.309 37.236 1.00 38.28 362 PRO A CA 1
ATOM 2811 C C . PRO A 1 362 ? 2.561 18.561 38.116 1.00 38.28 362 PRO A C 1
ATOM 2813 O O . PRO A 1 362 ? 2.436 18.914 39.289 1.00 38.28 362 PRO A O 1
ATOM 2816 N N . ASP A 1 363 ? 3.741 18.314 37.551 1.00 35.53 363 ASP A N 1
ATOM 2817 C CA . ASP A 1 363 ? 5.033 18.502 38.206 1.00 35.53 363 ASP A CA 1
ATOM 2818 C C . ASP A 1 363 ? 5.364 19.996 38.349 1.00 35.53 363 ASP A C 1
ATOM 2820 O O . ASP A 1 363 ? 5.235 20.773 37.401 1.00 35.53 363 ASP A O 1
ATOM 2824 N N . ALA A 1 364 ? 5.830 20.379 39.539 1.00 38.91 364 ALA A N 1
ATOM 2825 C CA . ALA A 1 364 ? 6.504 21.648 39.779 1.00 38.91 364 ALA A CA 1
ATOM 2826 C C . ALA A 1 364 ? 7.865 21.658 39.058 1.00 38.91 364 ALA A C 1
ATOM 2828 O O . ALA A 1 364 ? 8.616 20.682 39.104 1.00 38.91 364 ALA A O 1
ATOM 2829 N N . GLU A 1 365 ? 8.163 22.764 38.383 1.00 39.25 365 GLU A N 1
ATOM 2830 C CA . GLU A 1 365 ? 9.321 22.951 37.508 1.00 39.25 365 GLU A CA 1
ATOM 2831 C C . GLU A 1 365 ? 10.665 22.754 38.239 1.00 39.25 365 GLU A C 1
ATOM 2833 O O . GLU A 1 365 ? 10.956 23.419 39.233 1.00 39.25 365 GLU A O 1
ATOM 2838 N N . LEU A 1 366 ? 11.522 21.873 37.708 1.00 40.72 366 LEU A N 1
ATOM 2839 C CA . LEU A 1 366 ? 12.932 21.736 38.095 1.00 40.72 366 LEU A CA 1
ATOM 2840 C C . LEU A 1 366 ? 13.842 21.808 36.847 1.00 40.72 366 LEU A C 1
ATOM 2842 O O . LEU A 1 366 ? 13.453 21.334 35.776 1.00 40.72 366 LEU A O 1
ATOM 2846 N N . PRO A 1 367 ? 15.047 22.404 36.964 1.00 37.66 367 PRO A N 1
ATOM 2847 C CA . PRO A 1 367 ? 15.879 22.814 35.829 1.00 37.66 367 PRO A CA 1
ATOM 2848 C C . PRO A 1 367 ? 16.610 21.656 35.111 1.00 37.66 367 PRO A C 1
ATOM 2850 O O . PRO A 1 367 ? 16.798 20.575 35.675 1.00 37.66 367 PRO A O 1
ATOM 2853 N N . PRO A 1 368 ? 17.060 21.869 33.854 1.00 41.97 368 PRO A N 1
ATOM 2854 C CA . PRO A 1 368 ? 17.464 20.790 32.957 1.00 41.97 368 PRO A CA 1
ATOM 2855 C C . PRO A 1 368 ? 18.932 20.378 33.139 1.00 41.97 368 PRO A C 1
ATOM 2857 O O . PRO A 1 368 ? 19.837 21.052 32.652 1.00 41.97 368 PRO A O 1
ATOM 2860 N N . SER A 1 369 ? 19.191 19.216 33.750 1.00 35.62 369 SER A N 1
ATOM 2861 C CA . SER A 1 369 ? 20.483 18.534 33.590 1.00 35.62 369 SER A CA 1
ATOM 2862 C C . SER A 1 369 ? 20.432 17.035 33.911 1.00 35.62 369 SER A C 1
ATOM 2864 O O . SER A 1 369 ? 20.171 16.609 35.030 1.00 35.62 369 SER A O 1
ATOM 2866 N N . SER A 1 370 ? 20.796 16.244 32.899 1.00 41.75 370 SER A N 1
ATOM 2867 C CA . SER A 1 370 ? 21.097 14.807 32.914 1.00 41.75 370 SER A CA 1
ATOM 2868 C C . SER A 1 370 ? 19.916 13.832 33.085 1.00 41.75 370 SER A C 1
ATOM 2870 O O . SER A 1 370 ? 19.156 13.832 34.046 1.00 41.75 370 SER A O 1
ATOM 2872 N N . LYS A 1 371 ? 19.778 12.944 32.093 1.00 53.19 371 LYS A N 1
ATOM 2873 C CA . LYS A 1 371 ? 18.796 11.855 32.037 1.00 53.19 371 LYS A CA 1
ATOM 2874 C C . LYS A 1 371 ? 19.115 10.811 33.111 1.00 53.19 371 LYS A C 1
ATOM 2876 O O . LYS A 1 371 ? 19.771 9.813 32.820 1.00 53.19 371 LYS A O 1
ATOM 2881 N N . LYS A 1 372 ? 18.645 11.022 34.335 1.00 61.12 372 LYS A N 1
ATOM 2882 C CA . LYS A 1 372 ? 18.641 10.007 35.393 1.00 61.12 372 LYS A CA 1
ATOM 2883 C C . LYS A 1 372 ? 17.194 9.761 35.814 1.00 61.12 372 LYS A C 1
ATOM 2885 O O . LYS A 1 372 ? 16.419 10.695 35.971 1.00 61.12 372 LYS A O 1
ATOM 2890 N N . SER A 1 373 ? 16.804 8.491 35.934 1.00 74.50 373 SER A N 1
ATOM 2891 C CA . SER A 1 373 ? 15.478 8.112 36.443 1.00 74.50 373 SER A CA 1
ATOM 2892 C C . SER A 1 373 ? 15.271 8.645 37.870 1.00 74.50 373 SER A C 1
ATOM 2894 O O . SER A 1 373 ? 16.244 8.781 38.616 1.00 74.50 373 SER A O 1
ATOM 2896 N N . ALA A 1 374 ? 14.025 8.902 38.274 1.00 75.88 374 ALA A N 1
ATOM 2897 C CA . ALA A 1 374 ? 13.708 9.419 39.611 1.00 75.88 374 ALA A CA 1
ATOM 2898 C C . ALA A 1 374 ? 14.334 8.576 40.742 1.00 75.88 374 ALA A C 1
ATOM 2900 O O . ALA A 1 374 ? 14.850 9.123 41.712 1.00 75.88 374 ALA A O 1
ATOM 2901 N N . SER A 1 375 ? 14.394 7.248 40.577 1.00 79.38 375 SER A N 1
ATOM 2902 C CA . SER A 1 375 ? 15.040 6.354 41.544 1.00 79.38 375 SER A CA 1
ATOM 2903 C C . SER A 1 375 ? 16.556 6.533 41.596 1.00 79.38 375 SER A C 1
ATOM 2905 O O . SER A 1 375 ? 17.124 6.563 42.679 1.00 79.38 375 SER A O 1
ATOM 2907 N N . THR A 1 376 ? 17.231 6.694 40.453 1.00 81.38 376 THR A N 1
ATOM 2908 C CA . THR A 1 376 ? 18.684 6.947 40.437 1.00 81.38 376 THR A CA 1
ATOM 2909 C C . THR A 1 376 ? 19.041 8.271 41.102 1.00 81.38 376 THR A C 1
ATOM 2911 O O . THR A 1 376 ? 20.030 8.315 41.817 1.00 81.38 376 THR A O 1
ATOM 2914 N N . HIS A 1 377 ? 18.211 9.306 40.949 1.00 82.06 377 HIS A N 1
ATOM 2915 C CA . HIS A 1 377 ? 18.441 10.603 41.589 1.00 82.06 377 HIS A CA 1
ATOM 2916 C C . HIS A 1 377 ? 18.309 10.527 43.119 1.00 82.06 377 HIS A C 1
ATOM 2918 O O . HIS A 1 377 ? 19.110 11.115 43.840 1.00 82.06 377 HIS A O 1
ATOM 2924 N N . LEU A 1 378 ? 17.335 9.751 43.605 1.00 86.56 378 LEU A N 1
ATOM 2925 C CA . LEU A 1 378 ? 17.098 9.527 45.032 1.00 86.56 378 LEU A CA 1
ATOM 2926 C C . LEU A 1 378 ? 18.250 8.732 45.667 1.00 86.56 378 LEU A C 1
ATOM 2928 O O . LEU A 1 378 ? 18.750 9.098 46.725 1.00 86.56 378 LEU A O 1
ATOM 2932 N N . PHE A 1 379 ? 18.734 7.684 44.992 1.00 86.94 379 PHE A N 1
ATOM 2933 C CA . PHE A 1 379 ? 19.899 6.934 45.469 1.00 86.94 379 PHE A CA 1
ATOM 2934 C C . PHE A 1 379 ? 21.180 7.767 45.449 1.00 86.94 379 PHE A C 1
ATOM 2936 O O . PHE A 1 379 ? 21.987 7.646 46.364 1.00 86.94 379 PHE A O 1
ATOM 2943 N N . GLU A 1 380 ? 21.362 8.635 44.457 1.00 88.12 380 GLU A N 1
ATOM 2944 C CA . GLU A 1 380 ? 22.528 9.518 44.393 1.00 88.12 380 GLU A CA 1
ATOM 2945 C C . GLU A 1 380 ? 22.508 10.537 45.540 1.00 88.12 380 GLU A C 1
ATOM 2947 O O . GLU A 1 380 ? 23.501 10.650 46.257 1.00 88.12 380 GLU A O 1
ATOM 2952 N N . GLN A 1 381 ? 21.350 11.150 45.817 1.00 88.38 381 GLN A N 1
ATOM 2953 C CA . GLN A 1 381 ? 21.144 12.002 46.995 1.00 88.38 381 GLN A CA 1
ATOM 2954 C C . GLN A 1 381 ? 21.432 11.264 48.306 1.00 88.38 381 GLN A C 1
ATOM 2956 O O . GLN A 1 381 ? 22.164 11.784 49.142 1.00 88.38 381 GLN A O 1
ATOM 2961 N N . LEU A 1 382 ? 20.940 10.031 48.464 1.00 89.56 382 LEU A N 1
ATOM 2962 C CA . LEU A 1 382 ? 21.170 9.237 49.674 1.00 89.56 382 LEU A CA 1
ATOM 2963 C C . LEU A 1 382 ? 22.651 8.859 49.840 1.00 89.56 382 LEU A C 1
ATOM 2965 O O . LEU A 1 382 ? 23.181 8.846 50.949 1.00 89.56 382 LEU A O 1
ATOM 2969 N N . THR A 1 383 ? 23.346 8.563 48.736 1.00 85.44 383 THR A N 1
ATOM 2970 C CA . THR A 1 383 ? 24.789 8.286 48.769 1.00 85.44 383 THR A CA 1
ATOM 2971 C C . THR A 1 383 ? 25.614 9.538 49.042 1.00 85.44 383 THR A C 1
ATOM 2973 O O . THR A 1 383 ? 26.633 9.448 49.722 1.00 85.44 383 THR A O 1
ATOM 2976 N N . GLU A 1 384 ? 25.189 10.702 48.549 1.00 82.56 384 GLU A N 1
ATOM 2977 C CA . GLU A 1 384 ? 25.813 11.985 48.866 1.00 82.56 384 GLU A CA 1
ATOM 2978 C C . GLU A 1 384 ? 25.585 12.378 50.324 1.00 82.56 384 GLU A C 1
ATOM 2980 O O . GLU A 1 384 ? 26.509 12.857 50.971 1.00 82.56 384 GLU A O 1
ATOM 2985 N N . GLU A 1 385 ? 24.393 12.141 50.866 1.00 82.88 385 GLU A N 1
ATOM 2986 C CA . GLU A 1 385 ? 24.072 12.370 52.274 1.00 82.88 385 GLU A CA 1
ATOM 2987 C C . GLU A 1 385 ? 24.879 11.436 53.183 1.00 82.88 385 GLU A C 1
ATOM 2989 O O . GLU A 1 385 ? 25.537 11.896 54.113 1.00 82.88 385 GLU A O 1
ATOM 2994 N N . ALA A 1 386 ? 24.961 10.147 52.844 1.00 82.81 386 ALA A N 1
ATOM 2995 C CA . ALA A 1 386 ? 25.825 9.202 53.547 1.00 82.81 386 ALA A CA 1
ATOM 2996 C C . ALA A 1 386 ? 27.308 9.611 53.475 1.00 82.81 386 ALA A C 1
ATOM 2998 O O . ALA A 1 386 ? 28.026 9.513 54.468 1.00 82.81 386 ALA A O 1
ATOM 2999 N N . ARG A 1 387 ? 27.778 10.120 52.327 1.00 80.06 387 ARG A N 1
ATOM 3000 C CA . ARG A 1 387 ? 29.142 10.657 52.185 1.00 80.06 387 ARG A CA 1
ATOM 3001 C C . ARG A 1 387 ? 29.352 11.919 53.017 1.00 80.06 387 ARG A C 1
ATOM 3003 O O . ARG A 1 387 ? 30.396 12.030 53.644 1.00 80.06 387 ARG A O 1
ATOM 3010 N N . ARG A 1 388 ? 28.381 12.835 53.079 1.00 73.88 388 ARG A N 1
ATOM 3011 C CA . ARG A 1 388 ? 28.441 14.033 53.939 1.00 73.88 388 ARG A CA 1
ATOM 3012 C C . ARG A 1 388 ? 28.517 13.663 55.419 1.00 73.88 388 ARG A C 1
ATOM 3014 O O . ARG A 1 388 ? 29.318 14.242 56.145 1.00 73.88 388 ARG A O 1
ATOM 3021 N N . VAL A 1 389 ? 27.760 12.650 55.840 1.00 74.06 389 VAL A N 1
ATOM 3022 C CA . VAL A 1 389 ? 27.807 12.112 57.209 1.00 74.06 389 VAL A CA 1
ATOM 3023 C C . VAL A 1 389 ? 29.163 11.464 57.512 1.00 74.06 389 VAL A C 1
ATOM 3025 O O . VAL A 1 389 ? 29.691 11.639 58.606 1.00 74.06 389 VAL A O 1
ATOM 3028 N N . VAL A 1 390 ? 29.767 10.763 56.547 1.00 71.44 390 VAL A N 1
ATOM 3029 C CA . VAL A 1 390 ? 31.092 10.132 56.707 1.00 71.44 390 VAL A CA 1
ATOM 3030 C C . VAL A 1 390 ? 32.244 11.147 56.650 1.00 71.44 390 VAL A C 1
ATOM 3032 O O . VAL A 1 390 ? 33.255 10.950 57.320 1.00 71.44 390 VAL A O 1
ATOM 3035 N N . HIS A 1 391 ? 32.104 12.235 55.887 1.00 70.56 391 HIS A N 1
ATOM 3036 C CA . HIS A 1 391 ? 33.127 13.279 55.739 1.00 70.56 391 HIS A CA 1
ATOM 3037 C C . HIS A 1 391 ? 33.020 14.427 56.758 1.00 70.56 391 HIS A C 1
ATOM 3039 O O . HIS A 1 391 ? 33.899 15.281 56.780 1.00 70.56 391 HIS A O 1
ATOM 3045 N N . GLY A 1 392 ? 32.026 14.404 57.653 1.00 58.34 392 GLY A N 1
ATOM 3046 C CA . GLY A 1 392 ? 32.016 15.239 58.858 1.00 58.34 392 GLY A CA 1
ATOM 3047 C C . GLY A 1 392 ? 31.588 16.698 58.672 1.00 58.34 392 GLY A C 1
ATOM 3048 O O . GLY A 1 392 ? 31.822 17.499 59.573 1.00 58.34 392 GLY A O 1
ATOM 3049 N N . ASP A 1 393 ? 30.908 17.050 57.580 1.00 56.78 393 ASP A N 1
ATOM 3050 C CA . ASP A 1 393 ? 30.349 18.397 57.386 1.00 56.78 393 ASP A CA 1
ATOM 3051 C C . ASP A 1 393 ? 28.945 18.504 58.008 1.00 56.78 393 ASP A C 1
ATOM 3053 O O . ASP A 1 393 ? 27.932 18.677 57.329 1.00 56.78 393 ASP A O 1
ATOM 3057 N N . ALA A 1 394 ? 28.874 18.377 59.335 1.00 47.16 394 ALA A N 1
ATOM 3058 C CA . ALA A 1 394 ? 27.678 18.685 60.113 1.00 47.16 394 ALA A CA 1
ATOM 3059 C C . ALA A 1 394 ? 27.660 20.182 60.466 1.00 47.16 394 ALA A C 1
ATOM 3061 O O . ALA A 1 394 ? 28.013 20.581 61.575 1.00 47.16 394 ALA A O 1
ATOM 3062 N N . ALA A 1 395 ? 27.239 21.030 59.526 1.00 42.62 395 ALA A N 1
ATOM 3063 C CA . ALA A 1 395 ? 26.825 22.388 59.864 1.00 42.62 395 ALA A CA 1
ATOM 3064 C C . ALA A 1 395 ? 25.418 22.333 60.481 1.00 42.62 395 ALA A C 1
ATOM 3066 O O . ALA A 1 395 ? 24.426 22.073 59.801 1.00 42.62 395 ALA A O 1
ATOM 3067 N N . ALA A 1 396 ? 25.352 22.541 61.794 1.00 45.81 396 ALA A N 1
ATOM 3068 C CA . ALA A 1 396 ? 24.119 22.638 62.559 1.00 45.81 396 ALA A CA 1
ATOM 3069 C C . ALA A 1 396 ? 23.230 23.783 62.040 1.00 45.81 396 ALA A C 1
ATOM 3071 O O . ALA A 1 396 ? 23.623 24.948 62.088 1.00 45.81 396 ALA A O 1
ATOM 3072 N N . VAL A 1 397 ? 22.008 23.467 61.606 1.00 41.03 397 VAL A N 1
ATOM 3073 C CA . VAL A 1 397 ? 20.935 24.460 61.467 1.00 41.03 397 VAL A CA 1
ATOM 3074 C C . VAL A 1 397 ? 20.097 24.400 62.741 1.00 41.03 397 VAL A C 1
ATOM 3076 O O . VAL A 1 397 ? 19.350 23.453 62.976 1.00 41.03 397 VAL A O 1
ATOM 3079 N N . VAL A 1 398 ? 20.293 25.403 63.593 1.00 39.81 398 VAL A N 1
ATOM 3080 C CA . VAL A 1 398 ? 19.530 25.648 64.822 1.00 39.81 398 VAL A CA 1
ATOM 3081 C C . VAL A 1 398 ? 18.164 26.244 64.450 1.00 39.81 398 VAL A C 1
ATOM 3083 O O . VAL A 1 398 ? 18.132 27.195 63.667 1.00 39.81 398 VAL A O 1
ATOM 3086 N N . PRO A 1 399 ? 17.038 25.755 65.000 1.00 45.25 399 PRO A N 1
ATOM 3087 C CA . PRO A 1 399 ? 15.750 26.428 64.879 1.00 45.25 399 PRO A CA 1
ATOM 3088 C C . PRO A 1 399 ? 15.669 27.566 65.910 1.00 45.25 399 PRO A C 1
ATOM 3090 O O . PRO A 1 399 ? 15.764 27.324 67.111 1.00 45.25 399 PRO A O 1
ATOM 3093 N N . GLY A 1 400 ? 15.536 28.808 65.438 1.00 32.97 400 GLY A N 1
ATOM 3094 C CA . GLY A 1 400 ? 15.293 29.991 66.267 1.00 32.97 400 GLY A CA 1
ATOM 3095 C C . GLY A 1 400 ? 13.810 30.359 66.286 1.00 32.97 400 GLY A C 1
ATOM 3096 O O . GLY A 1 400 ? 13.195 30.498 65.230 1.00 32.97 400 GLY A O 1
ATOM 3097 N N . ASP A 1 401 ? 13.269 30.483 67.495 1.00 37.28 401 ASP A N 1
ATOM 3098 C CA . ASP A 1 401 ? 11.907 30.891 67.834 1.00 37.28 401 ASP A CA 1
ATOM 3099 C C . ASP A 1 401 ? 11.546 32.302 67.341 1.00 37.28 401 ASP A C 1
ATOM 3101 O O . ASP A 1 401 ? 12.334 33.229 67.493 1.00 37.28 401 ASP A O 1
ATOM 3105 N N . ASP A 1 402 ? 10.298 32.486 66.894 1.00 37.41 402 ASP A N 1
ATOM 3106 C CA . ASP A 1 402 ? 9.558 33.728 67.145 1.00 37.41 402 ASP A CA 1
ATOM 3107 C C . ASP A 1 402 ? 8.048 33.453 67.239 1.00 37.41 402 ASP A C 1
ATOM 3109 O O . ASP A 1 402 ? 7.315 33.309 66.257 1.00 37.41 402 ASP A O 1
ATOM 3113 N N . VAL A 1 403 ? 7.575 33.380 68.484 1.00 38.34 403 VAL A N 1
ATOM 3114 C CA . VAL A 1 403 ? 6.163 33.429 68.865 1.00 38.34 403 VAL A CA 1
ATOM 3115 C C . VAL A 1 403 ? 5.784 34.892 69.096 1.00 38.34 403 VAL A C 1
ATOM 3117 O O . VAL A 1 403 ? 6.235 35.503 70.063 1.00 38.34 403 VAL A O 1
ATOM 3120 N N . ARG A 1 404 ? 4.859 35.438 68.295 1.00 34.22 404 ARG A N 1
ATOM 3121 C CA . ARG A 1 404 ? 4.022 36.580 68.709 1.00 34.22 404 ARG A CA 1
ATOM 3122 C C . ARG A 1 404 ? 2.590 36.479 68.177 1.00 34.22 404 ARG A C 1
ATOM 3124 O O . ARG A 1 404 ? 2.283 36.747 67.025 1.00 34.22 404 ARG A O 1
ATOM 3131 N N . SER A 1 405 ? 1.728 36.075 69.106 1.00 37.03 405 SER A N 1
ATOM 3132 C CA . SER A 1 405 ? 0.302 36.374 69.275 1.00 37.03 405 SER A CA 1
ATOM 3133 C C . SER A 1 405 ? -0.401 37.299 68.261 1.00 37.03 405 SER A C 1
ATOM 3135 O O . SER A 1 405 ? -0.131 38.499 68.220 1.00 37.03 405 SER A O 1
ATOM 3137 N N . SER A 1 406 ? -1.503 36.813 67.679 1.00 36.50 406 SER A N 1
ATOM 3138 C CA . SER A 1 406 ? -2.769 37.558 67.735 1.00 36.50 406 SER A CA 1
ATOM 3139 C C . SER A 1 406 ? -3.970 36.604 67.827 1.00 36.50 406 SER A C 1
ATOM 3141 O O . SER A 1 406 ? -4.272 35.806 66.947 1.00 36.50 406 SER A O 1
ATOM 3143 N N . THR A 1 407 ? -4.645 36.652 68.970 1.00 40.44 407 THR A N 1
ATOM 3144 C CA . THR A 1 407 ? -5.932 36.006 69.235 1.00 40.44 407 THR A CA 1
ATOM 3145 C C . THR A 1 407 ? -7.076 36.816 68.629 1.00 40.44 407 THR A C 1
ATOM 3147 O O . THR A 1 407 ? -7.227 37.986 68.980 1.00 40.44 407 THR A O 1
ATOM 3150 N N . LYS A 1 408 ? -8.012 36.171 67.917 1.00 34.28 408 LYS A N 1
ATOM 3151 C CA . LYS A 1 408 ? -9.440 36.497 68.084 1.00 34.28 408 LYS A CA 1
ATOM 3152 C C . LYS A 1 408 ? -10.337 35.268 67.925 1.00 34.28 408 LYS A C 1
ATOM 3154 O O . LYS A 1 408 ? -10.366 34.594 66.909 1.00 34.28 408 LYS A O 1
ATOM 3159 N N . ARG A 1 409 ? -11.038 34.988 69.023 1.00 37.75 409 ARG A N 1
ATOM 3160 C CA . ARG A 1 409 ? -11.957 33.874 69.289 1.00 37.75 409 ARG A CA 1
ATOM 3161 C C . ARG A 1 409 ? -13.254 34.018 68.482 1.00 37.75 409 ARG A C 1
ATOM 3163 O O . ARG A 1 409 ? -13.721 35.145 68.332 1.00 37.75 409 ARG A O 1
ATOM 3170 N N . ARG A 1 410 ? -13.929 32.893 68.201 1.00 36.06 410 ARG A N 1
ATOM 3171 C CA . ARG A 1 410 ? -15.264 32.485 68.733 1.00 36.06 410 ARG A CA 1
ATOM 3172 C C . ARG A 1 410 ? -15.786 31.272 67.935 1.00 36.06 410 ARG A C 1
ATOM 3174 O O . ARG A 1 410 ? -15.739 31.298 66.720 1.00 36.06 410 ARG A O 1
ATOM 3181 N N . ARG A 1 411 ? -16.051 30.144 68.620 1.00 37.03 411 ARG A N 1
ATOM 3182 C CA . ARG A 1 411 ? -17.390 29.559 68.922 1.00 37.03 411 ARG A CA 1
ATOM 3183 C C . ARG A 1 411 ? -18.168 29.182 67.648 1.00 37.03 411 ARG A C 1
ATOM 3185 O O . ARG A 1 411 ? -18.422 30.069 66.859 1.00 37.03 411 ARG A O 1
ATOM 3192 N N . GLY A 1 412 ? -18.658 27.969 67.417 1.00 33.31 412 GLY A N 1
ATOM 3193 C CA . GLY A 1 412 ? -18.865 26.769 68.231 1.00 33.31 412 GLY A CA 1
ATOM 3194 C C . GLY A 1 412 ? -19.940 25.896 67.547 1.00 33.31 412 GLY A C 1
ATOM 3195 O O . GLY A 1 412 ? -20.565 26.367 66.603 1.00 33.31 412 GLY A O 1
ATOM 3196 N N . ALA A 1 413 ? -20.169 24.694 68.095 1.00 39.16 413 ALA A N 1
ATOM 3197 C CA . ALA A 1 413 ? -21.138 23.653 67.692 1.00 39.16 413 ALA A CA 1
ATOM 3198 C C . ALA A 1 413 ? -20.769 22.865 66.411 1.00 39.16 413 ALA A C 1
ATOM 3200 O O . ALA A 1 413 ? -20.491 23.456 65.383 1.00 39.16 413 ALA A O 1
ATOM 3201 N N . GLY A 1 414 ? -20.707 21.532 66.366 1.00 33.62 414 GLY A N 1
ATOM 3202 C CA . GLY A 1 414 ? -21.115 20.490 67.308 1.00 33.62 414 GLY A CA 1
ATOM 3203 C C . GLY A 1 414 ? -21.979 19.455 66.577 1.00 33.62 414 GLY A C 1
ATOM 3204 O O . GLY A 1 414 ? -23.141 19.744 66.341 1.00 33.62 414 GLY A O 1
ATOM 3205 N N . ALA A 1 415 ? -21.403 18.298 66.225 1.00 39.16 415 ALA A N 1
ATOM 3206 C CA . ALA A 1 415 ? -22.034 16.973 66.022 1.00 39.16 415 ALA A CA 1
ATOM 3207 C C . ALA A 1 415 ? -20.929 16.035 65.474 1.00 39.16 415 ALA A C 1
ATOM 3209 O O . ALA A 1 415 ? -20.405 16.285 64.398 1.00 39.16 415 ALA A O 1
ATOM 3210 N N . ALA A 1 416 ? -20.291 15.149 66.243 1.00 37.22 416 ALA A N 1
ATOM 3211 C CA . ALA A 1 416 ? -20.779 13.923 66.883 1.00 37.22 416 ALA A CA 1
ATOM 3212 C C . ALA A 1 416 ? -21.164 12.801 65.894 1.00 37.22 416 ALA A C 1
ATOM 3214 O O . ALA A 1 416 ? -22.233 12.861 65.306 1.00 37.22 416 ALA A O 1
ATOM 3215 N N . ALA A 1 417 ? -20.306 11.763 65.874 1.00 38.44 417 ALA A N 1
ATOM 3216 C CA . ALA A 1 417 ? -20.565 10.342 65.572 1.00 38.44 417 ALA A CA 1
ATOM 3217 C C . ALA A 1 417 ? -21.042 9.991 64.136 1.00 38.44 417 ALA A C 1
ATOM 3219 O O . ALA A 1 417 ? -21.780 10.731 63.517 1.00 38.44 417 ALA A O 1
ATOM 3220 N N . ALA A 1 418 ? -20.663 8.870 63.518 1.00 41.97 418 ALA A N 1
ATOM 3221 C CA . ALA A 1 418 ? -20.452 7.558 64.106 1.00 41.97 418 ALA A CA 1
ATOM 3222 C C . ALA A 1 418 ? -19.425 6.694 63.352 1.00 41.97 418 ALA A C 1
ATOM 3224 O O . ALA A 1 418 ? -19.209 6.791 62.149 1.00 41.97 418 ALA A O 1
ATOM 3225 N N . LEU A 1 419 ? -18.826 5.829 64.161 1.00 44.78 419 LEU A N 1
ATOM 3226 C CA . LEU A 1 419 ? -18.045 4.646 63.848 1.00 44.78 419 LEU A CA 1
ATOM 3227 C C . LEU A 1 419 ? -18.969 3.486 63.414 1.00 44.78 419 LEU A C 1
ATOM 3229 O O . LEU A 1 419 ? -20.057 3.371 63.978 1.00 44.78 419 LEU A O 1
ATOM 3233 N N . LYS A 1 420 ? -18.408 2.546 62.627 1.00 45.94 420 LYS A N 1
ATOM 3234 C CA . LYS A 1 420 ? -18.862 1.154 62.349 1.00 45.94 420 LYS A CA 1
ATOM 3235 C C . LYS A 1 420 ? -20.070 1.054 61.395 1.00 45.94 420 LYS A C 1
ATOM 3237 O O . LYS A 1 420 ? -21.049 1.758 61.584 1.00 45.94 420 LYS A O 1
ATOM 3242 N N . LEU A 1 421 ? -20.065 0.222 60.352 1.00 43.31 421 LEU A N 1
ATOM 3243 C CA . LEU A 1 421 ? -19.478 -1.111 60.129 1.00 43.31 421 LEU A CA 1
ATOM 3244 C C . LEU A 1 421 ? -18.862 -1.215 58.727 1.00 43.31 421 LEU A C 1
ATOM 3246 O O . LEU A 1 421 ? -19.456 -0.620 57.801 1.00 43.31 421 LEU A O 1
#